Protein AF-A0A2Z2MGU0-F1 (afdb_monomer_lite)

Sequence (480 aa):
MKRRGFLLNSATLILIIPLLLLLATYEDISSQIMTAQSERSQLERTYDVVSFLNLEFQKALEISGKRAVVAAVDYVATTRNFITDDMANNTIADLILNGNSPSIRNYDLDRIMKGQTLRTWFSNLSPLLLEQGYILSGDISKADITVALLDAFTIVIKAKIPQVTVKDLSGKVVYNGQIPSNGGYIYSTVDLRGLEDPMFSAVTGGEYQRSLQACQYPYPEFGMRPVIWANGSGSSNVNYLVGRFGTDFWYSSTHIWDKNDPKNYITNLTMDGVPVKTDSLIFHNGDLGVLLFPEVSRGSNTGSTAPKASAYNIEPLMLCINEMERVGDIAGDIRYIAVPWGMSFFERLEGSDRNHDTYVQLAEKMQDEMGISYGDKHYPIGLVSFMVPTHSGQAFDEKLNKLFSVVLQRRPDENVNSVDYCFLAHYFPEKLTITQNLCNKEVYRVYGISDSPDRKNVYFFLDEQTAEYIMGTSDLLQIG

Secondary structure (DSSP, 8-state):
-HHHHHHHHHHHHHHHHHHHHHHHHHHHHHHHHHHHHHHHHHHHHHHHHHHHHHHHHHHHHHHHHHHHHHHHHHHHHHH-----SS-HHHHHHHHHHHS--TTSTT--THHHHTT-SHHHHHHHHHHHHHHTTEEEEE-GGG-EEEEEEEETTEEEEEEEEEEEEEEETT--EEEEEEESTTSS-EEEEEE-TTSB-HHHHHHHTTSS--B--B-SS--GGGT--S-EEEEEEEE-SSSEEEEEBTTTEEEETTEEEESS-TTSEEEEEEETTEE--GGGT--STT-EEEEE-TT--------S-PPEEEEEE-HHHHHHH-TT--BTTBPPPP-BEEEEEEEEHHHHHHTB-TTHHHHHHHHHHHHHHHT--BTTB----EEE-B---BSSSS-S-HHHHHIIIIII-SPPPTT---BHHHHHHHHSTTT-B--STTSSS-EEEETTTTT-TT-TTB--EEEHHHHHHHHS-STTEEP-

pLDDT: mean 87.96, std 12.01, range [37.78, 98.56]

Radius of gyration: 34.76 Å; chains: 1; bounding box: 128×42×89 Å

Structure (mmCIF, N/CA/C/O backbone):
data_AF-A0A2Z2MGU0-F1
#
_entry.id   AF-A0A2Z2MGU0-F1
#
loop_
_atom_site.group_PDB
_atom_site.id
_atom_site.type_symbol
_atom_site.label_atom_id
_atom_site.label_alt_id
_atom_site.label_comp_id
_atom_site.label_asym_id
_atom_site.label_entity_id
_atom_site.label_seq_id
_atom_site.pdbx_PDB_ins_code
_atom_site.Cartn_x
_atom_site.Cartn_y
_atom_site.Cartn_z
_atom_site.occupancy
_atom_site.B_iso_or_equiv
_atom_site.auth_seq_id
_atom_site.auth_comp_id
_atom_site.auth_asym_id
_atom_site.auth_atom_id
_atom_site.pdbx_PDB_model_num
ATOM 1 N N . MET A 1 1 ? -101.420 -8.702 42.271 1.00 48.78 1 MET A N 1
ATOM 2 C CA . MET A 1 1 ? -100.174 -7.957 41.953 1.00 48.78 1 MET A CA 1
ATOM 3 C C . MET A 1 1 ? -98.856 -8.717 42.220 1.00 48.78 1 MET A C 1
ATOM 5 O O . MET A 1 1 ? -97.836 -8.273 41.718 1.00 48.78 1 MET A O 1
ATOM 9 N N . LYS A 1 2 ? -98.832 -9.887 42.893 1.00 49.59 2 LYS A N 1
ATOM 10 C CA . LYS A 1 2 ? -97.585 -10.611 43.259 1.00 49.59 2 LYS A CA 1
ATOM 11 C C . LYS A 1 2 ? -96.862 -11.412 42.145 1.00 49.59 2 LYS A C 1
ATOM 13 O O . LYS A 1 2 ? -95.736 -11.830 42.365 1.00 49.59 2 LYS A O 1
ATOM 18 N N . ARG A 1 3 ? -97.447 -11.613 40.950 1.00 52.44 3 ARG A N 1
ATOM 19 C CA . ARG A 1 3 ? -96.806 -12.368 39.836 1.00 52.44 3 ARG A CA 1
ATOM 20 C C . ARG A 1 3 ? -95.939 -11.523 38.887 1.00 52.44 3 ARG A C 1
ATOM 22 O O . ARG A 1 3 ? -95.069 -12.076 38.227 1.00 52.44 3 ARG A O 1
ATOM 29 N N . ARG A 1 4 ? -96.140 -10.198 38.825 1.00 52.16 4 ARG A N 1
ATOM 30 C CA . ARG A 1 4 ? -95.367 -9.309 37.930 1.00 52.16 4 ARG A CA 1
ATOM 31 C C . ARG A 1 4 ? -93.955 -9.019 38.454 1.00 52.16 4 ARG A C 1
ATOM 33 O O . ARG A 1 4 ? -93.034 -8.941 37.656 1.00 52.16 4 ARG A O 1
ATOM 40 N N . GLY A 1 5 ? -93.777 -8.949 39.778 1.00 57.09 5 GLY A N 1
ATOM 41 C CA . GLY A 1 5 ? -92.460 -8.765 40.404 1.00 57.09 5 GLY A CA 1
ATOM 42 C C . GLY A 1 5 ? -91.523 -9.964 40.225 1.00 57.09 5 GLY A C 1
ATOM 43 O O . GLY A 1 5 ? -90.339 -9.764 40.007 1.00 57.09 5 GLY A O 1
ATOM 44 N N . PHE A 1 6 ? -92.048 -11.198 40.237 1.00 59.28 6 PHE A N 1
ATOM 45 C CA . PHE A 1 6 ? -91.240 -12.409 40.029 1.00 59.28 6 PHE A CA 1
ATOM 46 C C . PHE A 1 6 ? -90.744 -12.528 38.579 1.00 59.28 6 PHE A C 1
ATOM 48 O O . PHE A 1 6 ? -89.568 -12.781 38.355 1.00 59.28 6 PHE A O 1
ATOM 55 N N . LEU A 1 7 ? -91.612 -12.252 37.595 1.00 58.47 7 LEU A N 1
ATOM 56 C CA . LEU A 1 7 ? -91.232 -12.242 36.175 1.00 58.47 7 LEU A CA 1
ATOM 57 C C . LEU A 1 7 ? -90.236 -11.126 35.837 1.00 58.47 7 LEU A C 1
ATOM 59 O O . LEU A 1 7 ? -89.296 -11.374 35.090 1.00 58.47 7 LEU A O 1
ATOM 63 N N . LEU A 1 8 ? -90.406 -9.927 36.410 1.00 61.00 8 LEU A N 1
ATOM 64 C CA . LEU A 1 8 ? -89.445 -8.834 36.242 1.00 61.00 8 LEU A CA 1
ATOM 65 C C . LEU A 1 8 ? -88.084 -9.194 36.851 1.00 61.00 8 LEU A C 1
ATOM 67 O O . LEU A 1 8 ? -87.085 -9.037 36.169 1.00 61.00 8 LEU A O 1
ATOM 71 N N . ASN A 1 9 ? -88.027 -9.763 38.061 1.00 68.81 9 ASN A N 1
ATOM 72 C CA . ASN A 1 9 ? -86.754 -10.119 38.704 1.00 68.81 9 ASN A CA 1
ATOM 73 C C . ASN A 1 9 ? -86.001 -11.244 37.970 1.00 68.81 9 ASN A C 1
ATOM 75 O O . ASN A 1 9 ? -84.780 -11.189 37.830 1.00 68.81 9 ASN A O 1
ATOM 79 N N . SER A 1 10 ? -86.721 -12.253 37.464 1.00 71.94 10 SER A N 1
ATOM 80 C CA . SER A 1 10 ? -86.126 -13.325 36.658 1.00 71.94 10 SER A CA 1
ATOM 81 C C . SER A 1 10 ? -85.639 -12.826 35.296 1.00 71.94 10 SER A C 1
ATOM 83 O O . SER A 1 10 ? -84.565 -13.231 34.863 1.00 71.94 10 SER A O 1
ATOM 85 N N . ALA A 1 11 ? -86.373 -11.918 34.641 1.00 75.69 11 ALA A N 1
ATOM 86 C CA . ALA A 1 11 ? -85.932 -11.298 33.392 1.00 75.69 11 ALA A CA 1
ATOM 87 C C . ALA A 1 11 ? -84.665 -10.449 33.591 1.00 75.69 11 ALA A C 1
ATOM 89 O O . ALA A 1 11 ? -83.751 -10.530 32.774 1.00 75.69 11 ALA A O 1
ATOM 90 N N . THR A 1 12 ? -84.562 -9.705 34.700 1.00 79.12 12 THR A N 1
ATOM 91 C CA . THR A 1 12 ? -83.354 -8.938 35.037 1.00 79.12 12 THR A CA 1
ATOM 92 C C . THR A 1 12 ? -82.151 -9.850 35.285 1.00 79.12 12 THR A C 1
ATOM 94 O O . THR A 1 12 ? -81.070 -9.574 34.780 1.00 79.12 12 THR A O 1
ATOM 97 N N . LEU A 1 13 ? -82.327 -10.968 36.000 1.00 77.31 13 LEU A N 1
ATOM 98 C CA . LEU A 1 13 ? -81.263 -11.960 36.220 1.00 77.31 13 LEU A CA 1
ATOM 99 C C . LEU A 1 13 ? -80.795 -12.618 34.914 1.00 77.31 13 LEU A C 1
ATOM 101 O O . LEU A 1 13 ? -79.594 -12.762 34.700 1.00 77.31 13 LEU A O 1
ATOM 105 N N . ILE A 1 14 ? -81.730 -12.961 34.021 1.00 84.06 14 ILE A N 1
ATOM 106 C CA . ILE A 1 14 ? -81.426 -13.531 32.698 1.00 84.06 14 ILE A CA 1
ATOM 107 C C . ILE A 1 14 ? -80.678 -12.531 31.806 1.00 84.06 14 ILE A C 1
ATOM 109 O O . ILE A 1 14 ? -79.907 -12.956 30.957 1.00 84.06 14 ILE A O 1
ATOM 113 N N . LEU A 1 15 ? -80.867 -11.223 32.003 1.00 83.25 15 LEU A N 1
ATOM 114 C CA . LEU A 1 15 ? -80.147 -10.170 31.277 1.00 83.25 15 LEU A CA 1
ATOM 115 C C . LEU A 1 15 ? -78.779 -9.844 31.896 1.00 83.25 15 LEU A C 1
ATOM 117 O O . LEU A 1 15 ? -77.823 -9.598 31.166 1.00 83.25 15 LEU A O 1
ATOM 121 N N . ILE A 1 16 ? -78.666 -9.876 33.227 1.00 88.75 16 ILE A N 1
ATOM 122 C CA . ILE A 1 16 ? -77.425 -9.562 33.951 1.00 88.75 16 ILE A CA 1
ATOM 123 C C . ILE A 1 16 ? -76.349 -10.621 33.717 1.00 88.75 16 ILE A C 1
ATOM 125 O O . ILE A 1 16 ? -75.188 -10.262 33.552 1.00 88.75 16 ILE A O 1
ATOM 129 N N . ILE A 1 17 ? -76.705 -11.908 33.677 1.00 87.12 17 ILE A N 1
ATOM 130 C CA . ILE A 1 17 ? -75.728 -12.990 33.471 1.00 87.12 17 ILE A CA 1
ATOM 131 C C . ILE A 1 17 ? -74.955 -12.825 32.143 1.00 87.12 17 ILE A C 1
ATOM 133 O O . ILE A 1 17 ? -73.726 -12.779 32.195 1.00 87.12 17 ILE A O 1
ATOM 137 N N . PRO A 1 18 ? -75.607 -12.678 30.969 1.00 90.00 18 PRO A N 1
ATOM 138 C CA . PRO A 1 18 ? -74.909 -12.420 29.714 1.00 90.00 18 PRO A CA 1
ATOM 139 C C . PRO A 1 18 ? -74.171 -11.082 29.706 1.00 90.00 18 PRO A C 1
ATOM 141 O O . PRO A 1 18 ? -73.112 -10.997 29.098 1.00 90.00 18 PRO A O 1
ATOM 144 N N . LEU A 1 19 ? -74.686 -10.052 30.389 1.00 89.50 19 LEU A N 1
ATOM 145 C CA . LEU A 1 19 ? -74.010 -8.756 30.477 1.00 89.50 19 LEU A CA 1
ATOM 146 C C . LEU A 1 19 ? -72.696 -8.852 31.268 1.00 89.50 19 LEU A C 1
ATOM 148 O O . LEU A 1 19 ? -71.689 -8.309 30.833 1.00 89.50 19 LEU A O 1
ATOM 152 N N . LEU A 1 20 ? -72.689 -9.578 32.391 1.00 89.75 20 LEU A N 1
ATOM 153 C CA . LEU A 1 20 ? -71.487 -9.845 33.187 1.00 89.75 20 LEU A CA 1
ATOM 154 C C . LEU A 1 20 ? -70.489 -10.722 32.428 1.00 89.75 20 LEU A C 1
ATOM 156 O O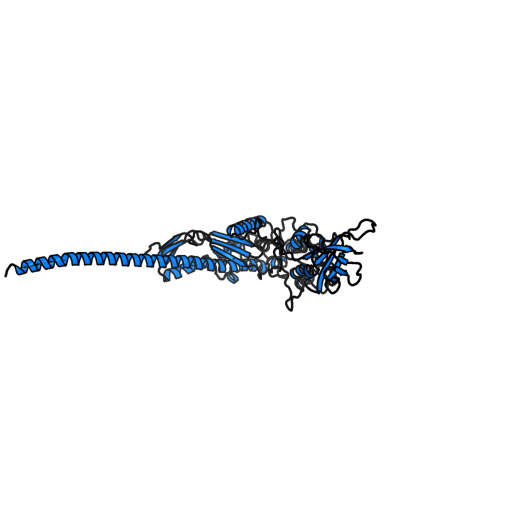 . LEU A 1 20 ? -69.295 -10.452 32.473 1.00 89.75 20 LEU A O 1
ATOM 160 N N . LEU A 1 21 ? -70.975 -11.734 31.701 1.00 89.69 21 LEU A N 1
ATOM 161 C CA . LEU A 1 21 ? -70.144 -12.560 30.821 1.00 89.69 21 LEU A CA 1
ATOM 162 C C . LEU A 1 21 ? -69.493 -11.720 29.720 1.00 89.69 21 LEU A C 1
ATOM 164 O O . LEU A 1 21 ? -68.293 -11.838 29.503 1.00 89.69 21 LEU A O 1
ATOM 168 N N . LEU A 1 22 ? -70.260 -10.836 29.079 1.00 91.69 22 LEU A N 1
ATOM 169 C CA . LEU A 1 22 ? -69.759 -9.930 28.050 1.00 91.69 22 LEU A CA 1
ATOM 170 C C . LEU A 1 22 ? -68.697 -8.976 28.614 1.00 91.69 22 LEU A C 1
ATOM 172 O O . LEU A 1 22 ? -67.658 -8.778 27.989 1.00 91.69 22 LEU A O 1
ATOM 176 N N . LEU A 1 23 ? -68.931 -8.432 29.810 1.00 90.56 23 LEU A N 1
ATOM 177 C CA . LEU A 1 23 ? -68.003 -7.528 30.489 1.00 90.56 23 LEU A CA 1
ATOM 178 C C . LEU A 1 23 ? -66.699 -8.246 30.864 1.00 90.56 23 LEU A C 1
ATOM 180 O O . LEU A 1 23 ? -65.627 -7.734 30.561 1.00 90.56 23 LEU A O 1
ATOM 184 N N . ALA A 1 24 ? -66.793 -9.469 31.397 1.00 89.06 24 ALA A N 1
ATOM 185 C CA . ALA A 1 24 ? -65.635 -10.310 31.691 1.00 89.06 24 ALA A CA 1
ATOM 186 C C . ALA A 1 24 ? -64.844 -10.670 30.421 1.00 89.06 24 ALA A C 1
ATOM 188 O O . ALA A 1 24 ? -63.621 -10.569 30.409 1.00 89.06 24 ALA A O 1
ATOM 189 N N . THR A 1 25 ? -65.522 -11.031 29.323 1.00 89.62 25 THR A N 1
ATOM 190 C CA . THR A 1 25 ? -64.841 -11.306 28.045 1.00 89.62 25 THR A CA 1
ATOM 191 C C . THR A 1 25 ? -64.207 -10.059 27.436 1.00 89.62 25 THR A C 1
ATOM 193 O O . THR A 1 25 ? -63.137 -10.150 26.843 1.00 89.62 25 THR A O 1
ATOM 196 N N . TYR A 1 26 ? -64.836 -8.890 27.581 1.00 90.44 26 TYR A N 1
ATOM 197 C CA . TYR A 1 26 ? -64.279 -7.632 27.093 1.00 90.44 26 TYR A CA 1
ATOM 198 C C . TYR A 1 26 ? -63.033 -7.234 27.886 1.00 90.44 26 TYR A C 1
ATOM 200 O O . TYR A 1 26 ? -62.045 -6.811 27.292 1.00 90.44 26 TYR A O 1
ATOM 208 N N . GLU A 1 27 ? -63.059 -7.397 29.209 1.00 88.88 27 GLU A N 1
ATOM 209 C CA . GLU A 1 27 ? -61.915 -7.125 30.078 1.00 88.88 27 GLU A CA 1
ATOM 210 C C . GLU A 1 27 ? -60.729 -8.044 29.755 1.00 88.88 27 GLU A C 1
ATOM 212 O O . GLU A 1 27 ? -59.610 -7.557 29.595 1.00 88.88 27 GLU A O 1
ATOM 217 N N . ASP A 1 28 ? -60.979 -9.342 29.555 1.00 89.19 28 ASP A N 1
ATOM 218 C CA . ASP A 1 28 ? -59.944 -10.313 29.184 1.00 89.19 28 ASP A CA 1
ATOM 219 C C . ASP A 1 28 ? -59.346 -10.011 27.798 1.00 89.19 28 ASP A C 1
ATOM 221 O O . ASP A 1 28 ? -58.132 -9.870 27.653 1.00 89.19 28 ASP A O 1
ATOM 225 N N . ILE A 1 29 ? -60.187 -9.787 26.780 1.00 87.00 29 ILE A N 1
ATOM 226 C CA . ILE A 1 29 ? -59.721 -9.432 25.428 1.00 87.00 29 ILE A CA 1
ATOM 227 C C . ILE A 1 29 ? -58.962 -8.099 25.441 1.00 87.00 29 ILE A C 1
ATOM 229 O O . ILE A 1 29 ? -57.908 -7.980 24.816 1.00 87.00 29 ILE A O 1
ATOM 233 N N . SER A 1 30 ? -59.457 -7.090 26.162 1.00 83.00 30 SER A N 1
ATOM 234 C CA . SER A 1 30 ? -58.783 -5.794 26.277 1.00 83.00 30 SER A CA 1
ATOM 235 C C . SER A 1 30 ? -57.425 -5.930 26.969 1.00 83.00 30 SER A C 1
ATOM 237 O O . SER A 1 30 ? -56.448 -5.339 26.509 1.00 83.00 30 SER A O 1
ATOM 239 N N . SER A 1 31 ? -57.339 -6.720 28.043 1.00 85.19 31 SER A N 1
ATOM 240 C CA . SER A 1 31 ? -56.087 -7.002 28.753 1.00 85.19 31 SER A CA 1
ATOM 241 C C . SER A 1 31 ? -55.077 -7.709 27.850 1.00 85.19 31 SER A C 1
ATOM 243 O O . SER A 1 31 ? -53.917 -7.294 27.776 1.00 85.19 31 SER A O 1
ATOM 245 N N . GLN A 1 32 ? -55.522 -8.711 27.088 1.00 83.12 32 GLN A N 1
ATOM 246 C CA . GLN A 1 32 ? -54.679 -9.420 26.127 1.00 83.12 32 GLN A CA 1
ATOM 247 C C . GLN A 1 32 ? -54.172 -8.488 25.021 1.00 83.12 32 GLN A C 1
ATOM 249 O O . GLN A 1 32 ? -52.980 -8.498 24.718 1.00 83.12 32 GLN A O 1
ATOM 254 N N . ILE A 1 33 ? -55.032 -7.631 24.456 1.00 82.12 33 ILE A N 1
ATOM 255 C CA . ILE A 1 33 ? -54.634 -6.662 23.421 1.00 82.12 33 ILE A CA 1
ATOM 256 C C . ILE A 1 33 ? -53.619 -5.658 23.973 1.00 82.12 33 ILE A C 1
ATOM 258 O O . ILE A 1 33 ? -52.596 -5.413 23.334 1.00 82.12 33 ILE A O 1
ATOM 262 N N . MET A 1 34 ? -53.872 -5.087 25.155 1.00 76.50 34 MET A N 1
ATOM 263 C CA . MET A 1 34 ? -52.945 -4.144 25.785 1.00 76.50 34 MET A CA 1
ATOM 264 C C . MET A 1 34 ? -51.596 -4.797 26.095 1.00 76.50 34 MET A C 1
ATOM 266 O O . MET A 1 34 ? -50.555 -4.190 25.848 1.00 76.50 34 MET A O 1
ATOM 270 N N . THR A 1 35 ? -51.603 -6.040 26.581 1.00 79.50 35 THR A N 1
ATOM 271 C CA . THR A 1 35 ? -50.380 -6.804 26.859 1.00 79.50 35 THR A CA 1
ATOM 272 C C . THR A 1 35 ? -49.606 -7.078 25.572 1.00 79.50 35 THR A C 1
ATOM 274 O O . THR A 1 35 ? -48.433 -6.728 25.490 1.00 79.50 35 THR A O 1
ATOM 277 N N . ALA A 1 36 ? -50.267 -7.576 24.524 1.00 74.94 36 ALA A N 1
ATOM 278 C CA . ALA A 1 36 ? -49.633 -7.848 23.234 1.00 74.94 36 ALA A CA 1
ATOM 279 C C . ALA A 1 36 ? -49.069 -6.579 22.566 1.00 74.94 36 ALA A C 1
ATOM 281 O O . ALA A 1 36 ? -47.981 -6.604 21.990 1.00 74.94 36 ALA A O 1
ATOM 282 N N . GLN A 1 37 ? -49.775 -5.445 22.655 1.00 77.69 37 GLN A N 1
ATOM 283 C CA . GLN A 1 37 ? -49.267 -4.162 22.157 1.00 77.69 37 GLN A CA 1
ATOM 284 C C . GLN A 1 37 ? -48.076 -3.654 22.976 1.00 77.69 37 GLN A C 1
ATOM 286 O O . GLN A 1 37 ? -47.114 -3.142 22.401 1.00 77.69 37 GLN A O 1
ATOM 291 N N . SER A 1 38 ? -48.114 -3.814 24.301 1.00 74.00 38 SER A N 1
ATOM 292 C CA . SER A 1 38 ? -47.002 -3.449 25.180 1.00 74.00 38 SER A CA 1
ATOM 293 C C . SER A 1 38 ? -45.759 -4.294 24.892 1.00 74.00 38 SER A C 1
ATOM 295 O O . SER A 1 38 ? -44.675 -3.740 24.714 1.00 74.00 38 SER A O 1
ATOM 297 N N . GLU A 1 39 ? -45.916 -5.613 24.762 1.00 75.69 39 GLU A N 1
ATOM 298 C CA . GLU A 1 39 ? -44.835 -6.538 24.408 1.00 75.69 39 GLU A CA 1
ATOM 299 C C . GLU A 1 39 ? -44.234 -6.205 23.044 1.00 75.69 39 GLU A C 1
ATOM 301 O O . GLU A 1 39 ? -43.014 -6.101 22.916 1.00 75.69 39 GLU A O 1
ATOM 306 N N . ARG A 1 40 ? -45.074 -5.951 22.035 1.00 74.56 40 ARG A N 1
ATOM 307 C CA . ARG A 1 40 ? -44.607 -5.541 20.708 1.00 74.56 40 ARG A CA 1
ATOM 308 C C . ARG A 1 40 ? -43.830 -4.227 20.751 1.00 74.56 40 ARG A C 1
ATOM 310 O O . ARG A 1 40 ? -42.754 -4.148 20.169 1.00 74.56 40 ARG A O 1
ATOM 317 N N . SER A 1 41 ? -44.335 -3.219 21.462 1.00 77.56 41 SER A N 1
ATOM 318 C CA . SER A 1 41 ? -43.636 -1.938 21.605 1.00 77.56 41 SER A CA 1
ATOM 319 C C . SER A 1 41 ? -42.293 -2.096 22.330 1.00 77.56 41 SER A C 1
ATOM 321 O O . SER A 1 41 ? -41.312 -1.452 21.961 1.00 77.56 41 SER A O 1
ATOM 323 N N . GLN A 1 42 ? -42.212 -2.985 23.327 1.00 72.69 42 GLN A N 1
ATOM 324 C CA . GLN A 1 42 ? -40.947 -3.312 23.991 1.00 72.69 42 GLN A CA 1
ATOM 325 C C . GLN A 1 42 ? -39.963 -4.014 23.046 1.00 72.69 42 GLN A C 1
ATOM 327 O O . GLN A 1 42 ? -38.778 -3.679 23.055 1.00 72.69 42 GLN A O 1
ATOM 332 N N . LEU A 1 43 ? -40.434 -4.954 22.223 1.00 71.81 43 LEU A N 1
ATOM 333 C CA . LEU A 1 43 ? -39.604 -5.649 21.235 1.00 71.81 43 LEU A CA 1
ATOM 334 C C . LEU A 1 43 ? -39.069 -4.692 20.164 1.00 71.81 43 LEU A C 1
ATOM 336 O O . LEU A 1 43 ? -37.879 -4.741 19.866 1.00 71.81 43 LEU A O 1
ATOM 340 N N . GLU A 1 44 ? -39.909 -3.795 19.642 1.00 80.75 44 GLU A N 1
ATOM 341 C CA . GLU A 1 44 ? -39.501 -2.773 18.667 1.00 80.75 44 GLU A CA 1
ATOM 342 C C . GLU A 1 44 ? -38.414 -1.860 19.255 1.00 80.75 44 GLU A C 1
ATOM 344 O O . GLU A 1 44 ? -37.334 -1.744 18.684 1.00 80.75 44 GLU A O 1
ATOM 349 N N . ARG A 1 45 ? -38.613 -1.330 20.470 1.00 77.44 45 ARG A N 1
ATOM 350 C CA . ARG A 1 45 ? -37.587 -0.508 21.141 1.00 77.44 45 ARG A CA 1
ATOM 351 C C . ARG A 1 45 ? -36.281 -1.261 21.398 1.00 77.44 45 ARG A C 1
ATOM 353 O O . ARG A 1 45 ? -35.203 -0.689 21.285 1.00 77.44 45 ARG A O 1
ATOM 360 N N . THR A 1 46 ? -36.369 -2.539 21.760 1.00 75.69 46 THR A N 1
ATOM 361 C CA . THR A 1 46 ? -35.190 -3.392 21.978 1.00 75.69 46 THR A CA 1
ATOM 362 C C . THR A 1 46 ? -34.399 -3.562 20.688 1.00 75.69 46 THR A C 1
ATOM 364 O O . THR A 1 46 ? -33.177 -3.414 20.680 1.00 75.69 46 THR A O 1
ATOM 367 N N . TYR A 1 47 ? -35.104 -3.857 19.596 1.00 82.88 47 TYR A N 1
ATOM 368 C CA . TYR A 1 47 ? -34.511 -3.995 18.276 1.00 82.88 47 TYR A CA 1
ATOM 369 C C . TYR A 1 47 ? -33.827 -2.696 17.835 1.00 82.88 47 TYR A C 1
ATOM 371 O O . TYR A 1 47 ? -32.680 -2.739 17.391 1.00 82.88 47 TYR A O 1
ATOM 379 N N . ASP A 1 48 ? -34.475 -1.548 18.045 1.00 86.00 48 ASP A N 1
ATOM 380 C CA . ASP A 1 48 ? -33.922 -0.236 17.704 1.00 86.00 48 ASP A CA 1
ATOM 381 C C . ASP A 1 48 ? -32.626 0.059 18.471 1.00 86.00 48 ASP A C 1
ATOM 383 O O . ASP A 1 48 ? -31.642 0.484 17.867 1.00 86.00 48 ASP A O 1
ATOM 387 N N . VAL A 1 49 ? -32.576 -0.235 19.777 1.00 87.50 49 VAL A N 1
ATOM 388 C CA . VAL A 1 49 ? -31.363 -0.052 20.598 1.00 87.50 49 VAL A CA 1
ATOM 389 C C . VAL A 1 49 ? -30.224 -0.955 20.123 1.00 87.50 49 VAL A C 1
ATOM 391 O O . VAL A 1 49 ? -29.086 -0.507 19.998 1.00 87.50 49 VAL A O 1
ATOM 394 N N . VAL A 1 50 ? -30.505 -2.226 19.830 1.00 88.12 50 VAL A N 1
ATOM 395 C CA . VAL A 1 50 ? -29.483 -3.170 19.352 1.00 88.12 50 VAL A CA 1
ATOM 396 C C . VAL A 1 50 ? -28.979 -2.778 17.961 1.00 88.12 50 VAL A C 1
ATOM 398 O O . VAL A 1 50 ? -27.775 -2.807 17.706 1.00 88.12 50 VAL A O 1
ATOM 401 N N . SER A 1 51 ? -29.879 -2.366 17.067 1.00 89.81 51 SER A N 1
ATOM 402 C CA . SER A 1 51 ? -29.518 -1.870 15.739 1.00 89.81 51 SER A CA 1
ATOM 403 C C . SER A 1 51 ? -28.678 -0.595 15.829 1.00 89.81 51 SER A C 1
ATOM 405 O O . SER A 1 51 ? -27.671 -0.472 15.132 1.00 89.81 51 SER A O 1
ATOM 407 N N . PHE A 1 52 ? -29.049 0.330 16.717 1.00 91.62 52 PHE A N 1
ATOM 408 C CA . PHE A 1 52 ? -28.278 1.536 17.010 1.00 91.62 52 PHE A CA 1
ATOM 409 C C . PHE A 1 52 ? -26.863 1.192 17.488 1.00 91.62 52 PHE A C 1
ATOM 411 O O . PHE A 1 52 ? -25.894 1.703 16.932 1.00 91.62 52 PHE A O 1
ATOM 418 N N . LEU A 1 53 ? -26.725 0.272 18.448 1.00 92.50 53 LEU A N 1
ATOM 419 C CA . LEU A 1 53 ? -25.423 -0.167 18.952 1.00 92.50 53 LEU A CA 1
ATOM 420 C C . LEU A 1 53 ? -24.540 -0.781 17.858 1.00 92.50 53 LEU A C 1
ATOM 422 O O . LEU A 1 53 ? -23.352 -0.473 17.803 1.00 92.50 53 LEU A O 1
ATOM 426 N N . ASN A 1 54 ? -25.104 -1.610 16.975 1.00 93.00 54 ASN A N 1
ATOM 427 C CA . ASN A 1 54 ? -24.363 -2.192 15.853 1.00 93.00 54 ASN A CA 1
ATOM 428 C C . ASN A 1 54 ? -23.853 -1.104 14.887 1.00 93.00 54 ASN A C 1
ATOM 430 O O . ASN A 1 54 ? -22.677 -1.108 14.522 1.00 93.00 54 ASN A O 1
ATOM 434 N N . LEU A 1 55 ? -24.721 -0.164 14.493 1.00 93.38 55 LEU A N 1
ATOM 435 C CA . LEU A 1 55 ? -24.374 0.918 13.565 1.00 93.38 55 LEU A CA 1
ATOM 436 C C . LEU A 1 55 ? -23.340 1.879 14.160 1.00 93.38 55 LEU A C 1
ATOM 438 O O . LEU A 1 55 ? -22.384 2.261 13.485 1.00 93.38 55 LEU A O 1
ATOM 442 N N . GLU A 1 56 ? -23.507 2.262 15.424 1.00 94.19 56 GLU A N 1
ATOM 443 C CA . GLU A 1 56 ? -22.563 3.151 16.098 1.00 94.19 56 GLU A CA 1
ATOM 444 C C . GLU A 1 56 ? -21.228 2.460 16.372 1.00 94.19 56 GLU A C 1
ATOM 446 O O . GLU A 1 56 ? -20.190 3.108 16.261 1.00 94.19 56 GLU A O 1
ATOM 451 N N . PHE A 1 57 ? -21.220 1.150 16.646 1.00 95.38 57 PHE A N 1
ATOM 452 C CA . PHE A 1 57 ? -19.974 0.394 16.768 1.00 95.38 57 PHE A CA 1
ATOM 453 C C . PHE A 1 57 ? -19.200 0.381 15.448 1.00 95.38 57 PHE A C 1
ATOM 455 O O . PHE A 1 57 ? -17.995 0.623 15.448 1.00 95.38 57 PHE A O 1
ATOM 462 N N . GLN A 1 58 ? -19.884 0.187 14.316 1.00 95.56 58 GLN A N 1
ATOM 463 C CA . GLN A 1 58 ? -19.254 0.245 12.996 1.00 95.56 58 GLN A CA 1
ATOM 464 C C . GLN A 1 58 ? -18.630 1.611 12.704 1.00 95.56 58 GLN A C 1
ATOM 466 O O . GLN A 1 58 ? -17.473 1.680 12.296 1.00 95.56 58 GLN A O 1
ATOM 471 N N . LYS A 1 59 ? -19.356 2.704 12.962 1.00 96.00 59 LYS A N 1
ATOM 472 C CA . LYS A 1 59 ? -18.819 4.061 12.769 1.00 96.00 59 LYS A CA 1
ATOM 473 C C . LYS A 1 59 ? -17.660 4.362 13.715 1.00 96.00 59 LYS A C 1
ATOM 475 O O . LYS A 1 59 ? -16.672 4.964 13.302 1.00 96.00 59 LYS A O 1
ATOM 480 N N . ALA A 1 60 ? -17.768 3.951 14.978 1.00 96.75 60 ALA A N 1
ATOM 481 C CA . ALA A 1 60 ? -16.701 4.129 15.954 1.00 96.75 60 ALA A CA 1
ATOM 482 C C . ALA A 1 60 ? -15.439 3.373 15.529 1.00 96.75 60 ALA A C 1
ATOM 484 O O . ALA A 1 60 ? -14.344 3.931 15.607 1.00 96.75 60 ALA A O 1
ATOM 485 N N . LEU A 1 61 ? -15.590 2.146 15.023 1.00 97.56 61 LEU A N 1
ATOM 486 C CA . LEU A 1 61 ? -14.499 1.345 14.476 1.00 97.56 61 LEU A CA 1
ATOM 487 C C . LEU A 1 61 ? -13.857 2.013 13.256 1.00 97.56 61 LEU A C 1
ATOM 489 O O . LEU A 1 61 ? -12.636 2.077 13.172 1.00 97.56 61 LEU A O 1
ATOM 493 N N . GLU A 1 62 ? -14.657 2.568 12.346 1.00 97.25 62 GLU A N 1
ATOM 494 C CA . GLU A 1 62 ? -14.153 3.273 11.165 1.00 97.25 62 GLU A CA 1
ATOM 495 C C . GLU A 1 62 ? -13.346 4.523 11.533 1.00 97.25 62 GLU A C 1
ATOM 497 O O . GLU A 1 62 ? -12.236 4.728 11.035 1.00 97.25 62 GLU A O 1
ATOM 502 N N . ILE A 1 63 ? -13.876 5.357 12.430 1.00 97.12 63 ILE A N 1
ATOM 503 C CA . ILE A 1 63 ? -13.221 6.603 12.845 1.00 97.12 63 ILE A CA 1
ATOM 504 C C . ILE A 1 63 ? -11.939 6.307 13.627 1.00 97.12 63 ILE A C 1
ATOM 506 O O . ILE A 1 63 ? -10.893 6.893 13.334 1.00 97.12 63 ILE A O 1
ATOM 510 N N . SER A 1 64 ? -12.014 5.412 14.616 1.00 97.81 64 SER A N 1
ATOM 511 C CA . SER A 1 64 ? -10.852 5.027 15.425 1.00 97.81 64 SER A CA 1
ATOM 512 C C . SER A 1 64 ? -9.800 4.308 14.583 1.00 97.81 64 SER A C 1
ATOM 514 O O . SER A 1 64 ? -8.621 4.620 14.707 1.00 97.81 64 SER A O 1
ATOM 516 N N . GLY A 1 65 ? -10.218 3.447 13.653 1.00 97.88 65 GLY A N 1
ATOM 517 C CA . GLY A 1 65 ? -9.361 2.762 12.690 1.00 97.88 65 GLY A CA 1
ATOM 518 C C . GLY A 1 65 ? -8.561 3.710 11.807 1.00 97.88 65 GLY A C 1
ATOM 519 O O . GLY A 1 65 ? -7.333 3.647 11.784 1.00 97.88 65 GLY A O 1
ATOM 520 N N . LYS A 1 66 ? -9.238 4.645 11.129 1.00 97.75 66 LYS A N 1
ATOM 521 C CA . LYS A 1 66 ? -8.571 5.651 10.284 1.00 97.75 66 LYS A CA 1
ATOM 522 C C . LYS A 1 66 ? -7.576 6.487 11.087 1.00 97.75 66 LYS A C 1
ATOM 524 O O . LYS A 1 66 ? -6.460 6.719 10.632 1.00 97.75 66 LYS A O 1
ATOM 529 N N . ARG A 1 67 ? -7.954 6.922 12.294 1.00 97.62 67 ARG A N 1
ATOM 530 C CA . ARG A 1 67 ? -7.065 7.711 13.161 1.00 97.62 67 ARG A CA 1
ATOM 531 C C . ARG A 1 67 ? -5.878 6.906 13.670 1.00 97.62 67 ARG A C 1
ATOM 533 O O . ARG A 1 67 ? -4.785 7.453 13.697 1.00 97.62 67 ARG A O 1
ATOM 540 N N . ALA A 1 68 ? -6.072 5.640 14.027 1.00 98.12 68 ALA A N 1
ATOM 541 C CA . ALA A 1 68 ? -5.006 4.768 14.504 1.00 98.12 68 ALA A CA 1
ATOM 542 C C . ALA A 1 68 ? -3.941 4.530 13.427 1.00 98.12 68 ALA A C 1
ATOM 544 O O . ALA A 1 68 ? -2.753 4.659 13.711 1.00 98.12 68 ALA A O 1
ATOM 545 N N . VAL A 1 69 ? -4.358 4.270 12.183 1.00 98.19 69 VAL A N 1
ATOM 546 C CA . VAL A 1 69 ? -3.435 4.124 11.044 1.00 98.19 69 VAL A CA 1
ATOM 547 C C . VAL A 1 69 ? -2.651 5.416 10.812 1.00 98.19 69 VAL A C 1
ATOM 549 O O . VAL 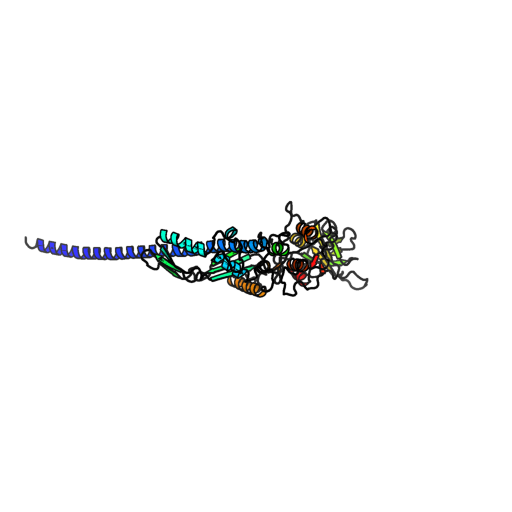A 1 69 ? -1.425 5.385 10.745 1.00 98.19 69 VAL A O 1
ATOM 552 N N . VAL A 1 70 ? -3.333 6.567 10.765 1.00 97.50 70 VAL A N 1
ATOM 553 C CA . VAL A 1 70 ? -2.664 7.870 10.606 1.00 97.50 70 VAL A CA 1
ATOM 554 C C . VAL A 1 70 ? -1.723 8.156 11.777 1.00 97.50 70 VAL A C 1
ATOM 556 O O . VAL A 1 70 ? -0.628 8.650 11.553 1.00 97.50 70 VAL A O 1
ATOM 559 N N . ALA A 1 71 ? -2.101 7.820 13.012 1.00 97.38 71 ALA A N 1
ATOM 560 C CA . ALA A 1 71 ? -1.263 8.023 14.192 1.00 97.38 71 ALA A CA 1
ATOM 561 C C . ALA A 1 71 ? 0.009 7.164 14.155 1.00 97.38 71 ALA A C 1
ATOM 563 O O . ALA A 1 71 ? 1.068 7.643 14.555 1.00 97.38 71 ALA A O 1
ATOM 564 N N . ALA A 1 72 ? -0.077 5.929 13.650 1.00 97.62 72 ALA A N 1
ATOM 565 C CA . ALA A 1 72 ? 1.085 5.066 13.455 1.00 97.62 72 ALA A CA 1
ATOM 566 C C . ALA A 1 72 ? 2.046 5.639 12.399 1.00 97.62 72 ALA A C 1
ATOM 568 O O . ALA A 1 72 ? 3.245 5.733 12.655 1.00 97.62 72 ALA A O 1
ATOM 569 N N . VAL A 1 73 ? 1.526 6.096 11.252 1.00 97.12 73 VAL A N 1
ATOM 570 C CA . VAL A 1 73 ? 2.332 6.766 10.210 1.00 97.12 73 VAL A CA 1
ATOM 571 C C . VAL A 1 73 ? 2.992 8.027 10.760 1.00 97.12 73 VAL A C 1
ATOM 573 O O . VAL A 1 73 ? 4.198 8.213 10.630 1.00 97.12 73 VAL A O 1
ATOM 576 N N . ASP A 1 74 ? 2.204 8.871 11.421 1.00 96.00 74 ASP A N 1
ATOM 577 C CA . ASP A 1 74 ? 2.628 10.153 11.975 1.00 96.00 74 ASP A CA 1
ATOM 578 C C . ASP A 1 74 ? 3.708 9.985 13.057 1.00 96.00 74 ASP A C 1
ATOM 580 O O . ASP A 1 74 ? 4.671 10.755 13.100 1.00 96.00 74 ASP A O 1
ATOM 584 N N . TYR A 1 75 ? 3.600 8.939 13.885 1.00 96.31 75 TYR A N 1
ATOM 585 C CA . TYR A 1 75 ? 4.639 8.555 14.837 1.00 96.31 75 TYR A CA 1
ATOM 586 C C . TYR A 1 75 ? 5.960 8.232 14.136 1.00 96.31 75 TYR A C 1
ATOM 588 O O . TYR A 1 75 ? 6.987 8.821 14.484 1.00 96.31 75 TYR A O 1
ATOM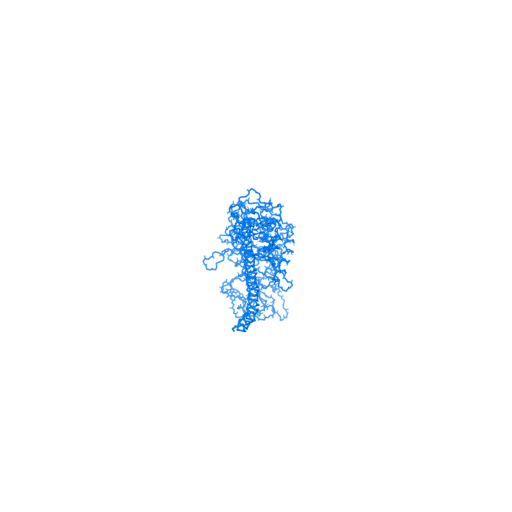 596 N N . VAL A 1 76 ? 5.945 7.329 13.150 1.00 96.44 76 VAL A N 1
ATOM 597 C CA . VAL A 1 76 ? 7.169 6.888 12.466 1.00 96.44 76 VAL A CA 1
ATOM 598 C C . VAL A 1 76 ? 7.793 8.044 11.680 1.00 96.44 76 VAL A C 1
ATOM 600 O O . VAL A 1 76 ? 8.992 8.302 11.807 1.00 96.44 76 VAL A O 1
ATOM 603 N N . ALA A 1 77 ? 6.980 8.819 10.959 1.00 93.88 77 ALA A N 1
ATOM 604 C CA . ALA A 1 77 ? 7.434 9.971 10.184 1.00 93.88 77 ALA A CA 1
ATOM 605 C C . ALA A 1 77 ? 8.006 11.098 11.067 1.00 93.88 77 ALA A C 1
ATOM 607 O O . ALA A 1 77 ? 9.058 11.659 10.755 1.00 93.88 77 ALA A O 1
ATOM 608 N N . THR A 1 78 ? 7.358 11.417 12.196 1.00 93.31 78 THR A N 1
ATOM 609 C CA . THR A 1 78 ? 7.781 12.523 13.075 1.00 93.31 78 THR A CA 1
ATOM 610 C C . THR A 1 78 ? 8.963 12.135 13.963 1.00 93.31 78 THR A C 1
ATOM 612 O O . THR A 1 78 ? 9.897 12.921 14.139 1.00 93.31 78 THR A O 1
ATOM 615 N N . THR A 1 79 ? 8.927 10.946 14.569 1.00 94.00 79 THR A N 1
ATOM 616 C CA . THR A 1 79 ? 9.951 10.525 15.542 1.00 94.00 79 THR A CA 1
ATOM 617 C C . THR A 1 79 ? 11.166 9.885 14.889 1.00 94.00 79 THR A C 1
ATOM 619 O O . THR A 1 79 ? 12.225 9.835 15.517 1.00 94.00 79 THR A O 1
ATOM 622 N N . ARG A 1 80 ? 11.028 9.438 13.631 1.00 92.75 80 ARG A N 1
ATOM 623 C CA . ARG A 1 80 ? 12.041 8.691 12.871 1.00 92.75 80 ARG A CA 1
ATOM 624 C C . ARG A 1 80 ? 12.398 7.343 13.505 1.00 92.75 80 ARG A C 1
ATOM 626 O O . ARG A 1 80 ? 13.466 6.799 13.230 1.00 92.75 80 ARG A O 1
ATOM 633 N N . ASN A 1 81 ? 11.520 6.831 14.365 1.00 93.56 81 ASN A N 1
ATOM 634 C CA . ASN A 1 81 ? 11.643 5.524 14.990 1.00 93.56 81 ASN A CA 1
ATOM 635 C C . ASN A 1 81 ? 10.579 4.599 14.415 1.00 93.56 81 ASN A C 1
ATOM 637 O O . ASN A 1 81 ? 9.418 4.986 14.287 1.00 93.56 81 ASN A O 1
ATOM 641 N N . PHE A 1 82 ? 10.985 3.379 14.096 1.00 96.31 82 PHE A N 1
ATOM 642 C CA . PHE A 1 82 ? 10.067 2.330 13.688 1.00 96.31 82 PHE A CA 1
ATOM 643 C C . PHE A 1 82 ? 9.374 1.687 14.891 1.00 96.31 82 PHE A C 1
ATOM 645 O O . PHE A 1 82 ? 9.834 1.797 16.029 1.00 96.31 82 PHE A O 1
ATOM 652 N N . ILE A 1 83 ? 8.272 0.991 14.629 1.00 96.38 83 ILE A N 1
ATOM 653 C CA . ILE A 1 83 ? 7.585 0.157 15.615 1.00 96.38 83 ILE A CA 1
ATOM 654 C C . ILE A 1 83 ? 8.400 -1.132 15.798 1.00 96.38 83 ILE A C 1
ATOM 656 O O . ILE A 1 83 ? 8.507 -1.926 14.870 1.00 96.38 83 ILE A O 1
ATOM 660 N N . THR A 1 84 ? 9.000 -1.334 16.975 1.00 89.88 84 THR A N 1
ATOM 661 C CA . THR A 1 84 ? 9.914 -2.473 17.219 1.00 89.88 84 THR A CA 1
ATOM 662 C C . THR A 1 84 ? 9.503 -3.405 18.356 1.00 89.88 84 THR A C 1
ATOM 664 O O . THR A 1 84 ? 9.968 -4.543 18.394 1.00 89.88 84 THR A O 1
ATOM 667 N N . ASP A 1 85 ? 8.685 -2.934 19.301 1.00 89.12 85 ASP A N 1
ATOM 668 C CA . ASP A 1 85 ? 8.344 -3.686 20.521 1.00 89.12 85 ASP A CA 1
ATOM 669 C C . ASP A 1 85 ? 7.204 -4.699 20.306 1.00 89.12 85 ASP A C 1
ATOM 671 O O . ASP A 1 85 ? 7.060 -5.641 21.085 1.00 89.12 85 ASP A O 1
ATOM 675 N N . ASP A 1 86 ? 6.409 -4.513 19.253 1.00 93.94 86 ASP A N 1
ATOM 676 C CA . ASP A 1 86 ? 5.311 -5.387 18.834 1.00 93.94 86 ASP A CA 1
ATOM 677 C C . ASP A 1 86 ? 5.098 -5.239 17.318 1.00 93.94 86 ASP A C 1
ATOM 679 O O . ASP A 1 86 ? 5.658 -4.344 16.684 1.00 93.94 86 ASP A O 1
ATOM 683 N N . MET A 1 87 ? 4.261 -6.093 16.741 1.00 96.94 87 MET A N 1
ATOM 684 C CA . MET A 1 87 ? 3.810 -5.985 15.360 1.00 96.94 87 MET A CA 1
ATOM 685 C C . MET A 1 87 ? 2.958 -4.718 15.155 1.00 96.94 87 MET A C 1
ATOM 687 O O . MET A 1 87 ? 2.184 -4.296 16.027 1.00 96.94 87 MET A O 1
ATOM 691 N N . ALA A 1 88 ? 3.065 -4.099 13.981 1.00 97.94 88 ALA A N 1
ATOM 692 C CA . ALA A 1 88 ? 2.330 -2.890 13.628 1.00 97.94 88 ALA A CA 1
ATOM 693 C C . ALA A 1 88 ? 0.810 -3.102 13.666 1.00 97.94 88 ALA A C 1
ATOM 695 O O . ALA A 1 88 ? 0.080 -2.212 14.101 1.00 97.94 88 ALA A O 1
ATOM 696 N N . ASN A 1 89 ? 0.316 -4.282 13.279 1.00 97.94 89 ASN A N 1
ATOM 697 C CA . ASN A 1 89 ? -1.114 -4.585 13.350 1.00 97.94 89 ASN A CA 1
ATOM 698 C C . ASN A 1 89 ? -1.652 -4.593 14.796 1.00 97.94 89 ASN A C 1
ATOM 700 O O . ASN A 1 89 ? -2.719 -4.028 15.047 1.00 97.94 89 ASN A O 1
ATOM 704 N N . ASN A 1 90 ? -0.902 -5.153 15.750 1.00 97.88 90 ASN A N 1
ATOM 705 C CA . ASN A 1 90 ? -1.240 -5.139 17.177 1.00 97.88 90 ASN A CA 1
ATOM 706 C C . ASN A 1 90 ? -1.181 -3.716 17.735 1.00 97.88 90 ASN A C 1
ATOM 708 O O . ASN A 1 90 ? -2.101 -3.267 18.415 1.00 97.88 90 ASN A O 1
ATOM 712 N N . THR A 1 91 ? -0.149 -2.963 17.351 1.00 97.88 91 THR A N 1
ATOM 713 C CA . THR A 1 91 ? 0.003 -1.554 17.727 1.00 97.88 91 THR A CA 1
ATOM 714 C C . THR A 1 91 ? -1.191 -0.716 17.252 1.00 97.88 91 THR A C 1
ATOM 716 O O . THR A 1 91 ? -1.737 0.086 18.009 1.00 97.88 91 THR A O 1
ATOM 719 N N . ILE A 1 92 ? -1.664 -0.925 16.019 1.00 98.31 92 ILE A N 1
ATOM 720 C CA . ILE A 1 92 ? -2.864 -0.257 15.494 1.00 98.31 92 ILE A CA 1
ATOM 721 C C . ILE A 1 92 ? -4.123 -0.716 16.251 1.00 98.31 92 ILE A C 1
ATOM 723 O O . ILE A 1 92 ? -4.972 0.120 16.565 1.00 98.31 92 ILE A O 1
ATOM 727 N N . ALA A 1 93 ? -4.250 -2.002 16.593 1.00 98.31 93 ALA A N 1
ATOM 728 C CA . ALA A 1 93 ? -5.372 -2.514 17.387 1.00 98.31 93 ALA A CA 1
ATOM 729 C C . ALA A 1 93 ? -5.441 -1.872 18.789 1.00 98.31 93 ALA A C 1
ATOM 731 O O . ALA A 1 93 ? -6.516 -1.451 19.230 1.00 98.31 93 ALA A O 1
ATOM 732 N N . ASP A 1 94 ? -4.295 -1.713 19.453 1.00 97.38 94 ASP A N 1
ATOM 733 C CA . ASP A 1 94 ? -4.171 -1.010 20.733 1.00 97.38 94 ASP A CA 1
ATOM 734 C C . ASP A 1 94 ? -4.619 0.453 20.628 1.00 97.38 94 ASP A C 1
ATOM 736 O O . ASP A 1 94 ? -5.393 0.941 21.461 1.00 97.38 94 ASP A O 1
ATOM 740 N N . LEU A 1 95 ? -4.185 1.149 19.571 1.00 97.75 95 LEU A N 1
ATOM 741 C CA . LEU A 1 95 ? -4.592 2.526 19.293 1.00 97.75 95 LEU A CA 1
ATOM 742 C C . LEU A 1 95 ? -6.105 2.633 19.056 1.00 97.75 95 LEU A C 1
ATOM 744 O O . LEU A 1 95 ? -6.741 3.535 19.598 1.00 97.75 95 LEU A O 1
ATOM 748 N N . ILE A 1 96 ? -6.707 1.702 18.315 1.00 98.25 96 ILE A N 1
ATOM 749 C CA . ILE A 1 96 ? -8.163 1.651 18.095 1.00 98.25 96 ILE A CA 1
ATOM 750 C C . ILE A 1 96 ? -8.910 1.521 19.430 1.00 98.25 96 ILE A C 1
ATOM 752 O O . ILE A 1 96 ? -9.890 2.235 19.684 1.00 98.25 96 ILE A O 1
ATOM 756 N N . LEU A 1 97 ? -8.445 0.623 20.301 1.00 97.56 97 LEU A N 1
ATOM 757 C CA . LEU A 1 97 ? -9.110 0.325 21.563 1.00 97.56 97 LEU A CA 1
ATOM 758 C C . LEU A 1 97 ? -8.926 1.439 22.600 1.00 97.56 97 LEU A C 1
ATOM 760 O O . LEU A 1 97 ? -9.905 1.903 23.190 1.00 97.56 97 LEU A O 1
ATOM 764 N N . ASN A 1 98 ? -7.681 1.855 22.834 1.00 95.88 98 ASN A N 1
ATOM 765 C CA . ASN A 1 98 ? -7.290 2.688 23.972 1.00 95.88 98 ASN A CA 1
ATOM 766 C C . ASN A 1 98 ? -6.759 4.071 23.574 1.00 95.88 98 ASN A C 1
ATOM 768 O O . ASN A 1 98 ? -6.700 4.954 24.428 1.00 95.88 98 ASN A O 1
ATOM 772 N N . GLY A 1 99 ? -6.380 4.281 22.311 1.00 95.25 99 GLY A N 1
ATOM 773 C CA . GLY A 1 99 ? -5.710 5.508 21.857 1.00 95.25 99 GLY A CA 1
ATOM 774 C C . GLY A 1 99 ? -4.251 5.608 22.295 1.00 95.25 99 GLY A C 1
ATOM 775 O O . GLY A 1 99 ? -3.642 6.663 22.151 1.00 95.25 99 GLY A O 1
ATOM 776 N N . ASN A 1 100 ? -3.695 4.526 22.840 1.00 94.06 100 ASN A N 1
ATOM 777 C CA . ASN A 1 100 ? -2.295 4.379 23.210 1.00 94.06 100 ASN A CA 1
ATOM 778 C C . ASN A 1 100 ? -1.825 2.957 22.896 1.00 94.06 100 ASN A C 1
ATOM 780 O O . ASN A 1 100 ? -2.648 2.052 22.815 1.00 94.06 100 ASN A O 1
ATOM 784 N N . SER A 1 101 ? -0.517 2.779 22.714 1.00 95.19 101 SER A N 1
ATOM 785 C CA . SER A 1 101 ? 0.104 1.461 22.577 1.00 95.19 101 SER A CA 1
ATOM 786 C C . SER A 1 101 ? 1.467 1.445 23.279 1.00 95.19 101 SER A C 1
ATOM 788 O O . SER A 1 101 ? 2.182 2.456 23.240 1.00 95.19 101 SER A O 1
ATOM 790 N N . PRO A 1 102 ? 1.863 0.324 23.911 1.00 92.62 102 PRO A N 1
ATOM 791 C CA . PRO A 1 102 ? 3.185 0.171 24.506 1.00 92.62 102 PRO A CA 1
ATOM 792 C C . PRO A 1 102 ? 4.342 0.351 23.521 1.00 92.62 102 PRO A C 1
ATOM 794 O O . PRO A 1 102 ? 5.429 0.674 23.993 1.00 92.62 102 PRO A O 1
ATOM 797 N N . SER A 1 103 ? 4.120 0.173 22.215 1.00 92.94 103 SER A N 1
ATOM 798 C CA . SER A 1 103 ? 5.148 0.287 21.169 1.00 92.94 103 SER A CA 1
ATOM 799 C C . SER A 1 103 ? 5.414 1.726 20.716 1.00 92.94 103 SER A C 1
ATOM 801 O O . SER A 1 103 ? 6.413 1.992 20.058 1.00 92.94 103 SER A O 1
ATOM 803 N N . ILE A 1 104 ? 4.542 2.675 21.079 1.00 92.38 104 ILE A N 1
ATOM 804 C CA . ILE A 1 104 ? 4.620 4.090 20.678 1.00 92.38 104 ILE A CA 1
ATOM 805 C C . ILE A 1 104 ? 4.644 4.974 21.937 1.00 92.38 104 ILE A C 1
ATOM 807 O O . ILE A 1 104 ? 3.742 5.768 22.217 1.00 92.38 104 ILE A O 1
ATOM 811 N N . ARG A 1 105 ? 5.677 4.807 22.772 1.00 85.62 105 ARG A N 1
ATOM 812 C CA . ARG A 1 105 ? 5.814 5.576 24.025 1.00 85.62 105 ARG A CA 1
ATOM 813 C C . ARG A 1 105 ? 6.351 6.978 23.763 1.00 85.62 105 ARG A C 1
ATOM 815 O O . ARG A 1 105 ? 7.133 7.198 22.845 1.00 85.62 105 ARG A O 1
ATOM 822 N N . ASN A 1 106 ? 5.994 7.912 24.647 1.00 84.75 106 ASN A N 1
ATOM 823 C CA . ASN A 1 106 ? 6.471 9.303 24.640 1.00 84.75 106 ASN A CA 1
ATOM 824 C C . ASN A 1 106 ? 6.086 10.107 23.386 1.00 84.75 106 ASN A C 1
ATOM 826 O O . ASN A 1 106 ? 6.717 11.119 23.084 1.00 84.75 106 ASN A O 1
ATOM 830 N N . TYR A 1 107 ? 5.047 9.671 22.678 1.00 91.62 107 TYR A N 1
ATOM 831 C CA . TYR A 1 107 ? 4.474 10.379 21.546 1.00 91.62 107 TYR A CA 1
ATOM 832 C C . TYR A 1 107 ? 3.117 10.985 21.918 1.00 91.62 107 TYR A C 1
ATOM 834 O O . TYR A 1 107 ? 2.320 10.343 22.605 1.00 91.62 107 TYR A O 1
ATOM 842 N N . ASP A 1 108 ? 2.847 12.211 21.465 1.00 92.94 108 ASP A N 1
ATOM 843 C CA . ASP A 1 108 ? 1.548 12.861 21.666 1.00 92.94 108 ASP A CA 1
ATOM 844 C C . ASP A 1 108 ? 0.512 12.301 20.683 1.00 92.94 108 ASP A C 1
ATOM 846 O O . ASP A 1 108 ? 0.198 12.888 19.645 1.00 92.94 108 ASP A O 1
ATOM 850 N N . LEU A 1 109 ? -0.015 11.126 21.023 1.00 93.12 109 LEU A N 1
ATOM 851 C CA . LEU A 1 109 ? -1.058 10.457 20.250 1.00 93.12 109 LEU A CA 1
ATOM 852 C C . LEU A 1 109 ? -2.372 11.241 20.237 1.00 93.12 109 LEU A C 1
ATOM 854 O O . LEU A 1 109 ? -3.172 11.065 19.317 1.00 93.12 109 LEU A O 1
ATOM 858 N N . ASP A 1 110 ? -2.603 12.130 21.206 1.00 91.81 110 ASP A N 1
ATOM 859 C CA . ASP A 1 110 ? -3.866 12.855 21.311 1.00 91.81 110 ASP A CA 1
ATOM 860 C C . ASP A 1 110 ? -4.005 13.922 20.213 1.00 91.81 110 ASP A C 1
ATOM 862 O O . ASP A 1 110 ? -5.121 14.240 19.794 1.00 91.81 110 ASP A O 1
ATOM 866 N N . ARG A 1 111 ? -2.883 14.365 19.622 1.00 92.88 111 ARG A N 1
ATOM 867 C CA . ARG A 1 111 ? -2.847 15.181 18.395 1.00 92.88 111 ARG A CA 1
ATOM 868 C C . ARG A 1 111 ? -3.685 14.583 17.262 1.00 92.88 111 ARG A C 1
ATOM 870 O O . ARG A 1 111 ? -4.414 15.315 16.582 1.00 92.88 111 ARG A O 1
ATOM 877 N N . ILE A 1 112 ? -3.584 13.266 17.068 1.00 94.88 112 ILE A N 1
ATOM 878 C CA . ILE A 1 112 ? -4.243 12.534 15.978 1.00 94.88 112 ILE A CA 1
ATOM 879 C C . ILE A 1 112 ? -5.474 11.783 16.475 1.00 94.88 112 ILE A C 1
ATOM 881 O O . ILE A 1 112 ? -6.536 11.891 15.863 1.00 94.88 112 ILE A O 1
ATOM 885 N N . MET A 1 113 ? -5.380 11.058 17.589 1.00 95.69 113 MET A N 1
ATOM 886 C CA . MET A 1 113 ? -6.489 10.260 18.110 1.00 95.69 113 MET A CA 1
ATOM 887 C C . MET A 1 113 ? -7.612 11.133 18.675 1.00 95.69 113 MET A C 1
ATOM 889 O O . MET A 1 113 ? -8.779 10.818 18.446 1.00 95.69 113 MET A O 1
ATOM 893 N N . LYS A 1 114 ? -7.299 12.250 19.351 1.00 94.19 114 LYS A N 1
ATOM 894 C CA . LYS A 1 114 ? -8.272 13.177 19.969 1.00 94.19 114 LYS A CA 1
ATOM 895 C C . LYS A 1 114 ? -9.354 12.460 20.787 1.00 94.19 114 LYS A C 1
ATOM 897 O O . LYS A 1 114 ? -10.548 12.732 20.627 1.00 94.19 114 LYS A O 1
ATOM 902 N N . GLY A 1 115 ? -8.946 11.465 21.573 1.00 91.50 115 GLY A N 1
ATOM 903 C CA . GLY A 1 115 ? -9.851 10.598 22.332 1.00 91.50 115 GLY A CA 1
ATOM 904 C C . GLY A 1 115 ? -10.870 9.780 21.517 1.00 91.50 115 GLY A C 1
ATOM 905 O O . GLY A 1 115 ? -11.757 9.184 22.121 1.00 91.50 115 GLY A O 1
ATOM 906 N N . GLN A 1 116 ? -10.787 9.719 20.182 1.00 95.75 116 GLN A N 1
ATOM 907 C CA . GLN A 1 116 ? -11.705 8.956 19.320 1.00 95.75 116 GLN A CA 1
ATOM 908 C C . GLN A 1 116 ? -11.322 7.470 19.283 1.00 95.75 116 GLN A C 1
ATOM 910 O O . GLN A 1 116 ? -10.740 6.979 18.317 1.00 95.75 116 GLN A O 1
ATOM 915 N N . THR A 1 117 ? -11.634 6.765 20.365 1.00 97.25 117 THR A N 1
ATOM 916 C CA . THR A 1 117 ? -11.296 5.351 20.581 1.00 97.25 117 THR A CA 1
ATOM 917 C C . THR A 1 117 ? -12.552 4.545 20.887 1.00 97.25 117 THR A C 1
ATOM 919 O O . THR A 1 117 ? -13.575 5.106 21.296 1.00 97.25 117 THR A O 1
ATOM 922 N N . LEU A 1 118 ? -12.484 3.218 20.753 1.00 96.75 118 LEU A N 1
ATOM 923 C CA . LEU A 1 118 ? -13.601 2.351 21.143 1.00 96.75 118 LEU A CA 1
ATOM 924 C C . LEU A 1 118 ? -13.904 2.445 22.643 1.00 96.75 118 LEU A C 1
ATOM 926 O O . LEU A 1 118 ? -15.068 2.404 23.037 1.00 96.75 118 LEU A O 1
ATOM 930 N N . ARG A 1 119 ? -12.888 2.632 23.493 1.00 96.06 119 ARG A N 1
ATOM 931 C CA . ARG A 1 119 ? -13.096 2.834 24.931 1.00 96.06 119 ARG A CA 1
ATOM 932 C C . ARG A 1 119 ? -13.879 4.115 25.225 1.00 96.06 119 ARG A C 1
ATOM 934 O O . ARG A 1 119 ? -14.842 4.056 25.988 1.00 96.06 119 ARG A O 1
ATOM 941 N N . THR A 1 120 ? -13.502 5.239 24.613 1.00 95.75 120 THR A N 1
ATOM 942 C CA . THR A 1 120 ? -14.206 6.520 24.793 1.00 95.75 120 THR A CA 1
ATOM 943 C C . THR A 1 120 ? -15.617 6.469 24.212 1.00 95.75 120 THR A C 1
ATOM 945 O O . THR A 1 120 ? -16.565 6.962 24.821 1.00 95.75 120 THR A O 1
ATOM 948 N N . TRP A 1 121 ? -15.788 5.834 23.050 1.00 95.50 121 TRP A N 1
ATOM 949 C CA . TRP A 1 121 ? -17.107 5.597 22.467 1.00 95.50 121 TRP A CA 1
ATOM 950 C C . TRP A 1 121 ? -18.003 4.806 23.428 1.00 95.50 121 TRP A C 1
ATOM 952 O O . TRP A 1 121 ? -19.108 5.248 23.742 1.00 95.50 121 TRP A O 1
ATOM 962 N N . PHE A 1 122 ? -17.507 3.693 23.975 1.00 94.94 122 PHE A N 1
ATOM 963 C CA . PHE A 1 122 ? -18.279 2.855 24.892 1.00 94.94 122 PHE A CA 1
ATOM 964 C C . PHE A 1 122 ? -18.638 3.593 26.193 1.00 94.94 122 PHE A C 1
ATOM 966 O O . PHE A 1 122 ? -19.764 3.478 26.683 1.00 94.94 122 PHE A O 1
ATOM 973 N N . SER A 1 123 ? -17.725 4.410 26.737 1.00 94.50 123 SER A N 1
ATOM 974 C CA . SER A 1 123 ? -18.035 5.249 27.902 1.00 94.50 123 SER A CA 1
ATOM 975 C C . SER A 1 123 ? -19.077 6.323 27.593 1.00 94.50 123 SER A C 1
ATOM 977 O O . SER A 1 123 ? -19.926 6.593 28.439 1.00 94.50 123 SER A O 1
ATOM 979 N N . ASN A 1 124 ? -19.062 6.891 26.384 1.00 94.56 124 ASN A N 1
ATOM 980 C CA . ASN A 1 124 ? -20.015 7.920 25.956 1.00 94.56 124 ASN A CA 1
ATOM 981 C C . ASN A 1 124 ? -21.402 7.351 25.620 1.00 94.56 124 ASN A C 1
ATOM 983 O O . ASN A 1 124 ? -22.395 8.070 25.715 1.00 94.56 124 ASN A O 1
ATOM 987 N N . LEU A 1 125 ? -21.502 6.060 25.292 1.00 93.19 125 LEU A N 1
ATOM 988 C CA . LEU A 1 125 ? -22.792 5.389 25.110 1.00 93.19 125 LEU A CA 1
ATOM 989 C C . LEU A 1 125 ? -23.584 5.258 26.410 1.00 93.19 125 LEU A C 1
ATOM 991 O O . LEU A 1 125 ? -24.811 5.258 26.385 1.00 93.19 125 LEU A O 1
ATOM 995 N N . SER A 1 126 ? -22.898 5.139 27.544 1.00 91.75 126 SER A N 1
ATOM 996 C CA . SER A 1 126 ? -23.545 4.914 28.837 1.00 91.75 126 SER A CA 1
ATOM 997 C C . SER A 1 126 ? -24.463 6.075 29.263 1.00 91.75 126 SER A C 1
ATOM 999 O O . SER A 1 126 ? -25.619 5.798 29.583 1.00 91.75 126 SER A O 1
ATOM 1001 N N . PRO A 1 127 ? -24.040 7.359 29.233 1.00 93.50 127 PRO A N 1
ATOM 1002 C CA . PRO A 1 127 ? -24.941 8.477 29.516 1.00 93.50 127 PRO A CA 1
ATOM 1003 C C . PRO A 1 127 ? -26.037 8.640 28.452 1.00 93.50 127 PRO A C 1
ATOM 1005 O O . PRO A 1 127 ? -27.180 8.902 28.812 1.00 93.50 127 PRO A O 1
ATOM 1008 N N . LEU A 1 128 ? -25.731 8.413 27.168 1.00 92.00 128 LEU A N 1
ATOM 1009 C CA . LEU A 1 128 ? -26.713 8.531 26.082 1.00 92.00 128 LEU A CA 1
ATOM 1010 C C . LEU A 1 128 ? -27.849 7.509 26.221 1.00 92.00 128 LEU A C 1
ATOM 1012 O O . LEU A 1 128 ? -29.020 7.842 26.057 1.00 92.00 128 LEU A O 1
ATOM 1016 N N . LEU A 1 129 ? -27.514 6.266 26.563 1.00 91.06 129 LEU A N 1
ATOM 1017 C CA . LEU A 1 129 ? -28.511 5.233 26.824 1.00 91.06 129 LEU A CA 1
ATOM 1018 C C . LEU A 1 129 ? -29.274 5.499 28.124 1.00 91.06 129 LEU A C 1
ATOM 1020 O O . LEU A 1 129 ? -30.477 5.249 28.171 1.00 91.06 129 LEU A O 1
ATOM 1024 N N . LEU A 1 130 ? -28.625 6.072 29.143 1.00 92.56 130 LEU A N 1
ATOM 1025 C CA . LEU A 1 130 ? -29.287 6.436 30.397 1.00 92.56 130 LEU A CA 1
ATOM 1026 C C . LEU A 1 130 ? -30.374 7.495 30.184 1.00 92.56 130 LEU A C 1
ATOM 1028 O O . LEU A 1 130 ? -31.471 7.352 30.724 1.00 92.56 130 LEU A O 1
ATOM 1032 N N . GLU A 1 131 ? -30.112 8.505 29.351 1.00 89.69 131 GLU A N 1
ATOM 1033 C CA . GLU A 1 131 ? -31.110 9.505 28.938 1.00 89.69 131 GLU A CA 1
ATOM 1034 C C . GLU A 1 131 ? -32.308 8.875 28.207 1.00 89.69 131 GLU A C 1
ATOM 1036 O O . GLU A 1 131 ? -33.432 9.366 28.307 1.00 89.69 131 GLU A O 1
ATOM 1041 N N . GLN A 1 132 ? -32.090 7.749 27.525 1.00 87.25 132 GLN A N 1
ATOM 1042 C CA . GLN A 1 132 ? -33.128 6.970 26.846 1.00 87.25 132 GLN A CA 1
ATOM 1043 C C . GLN A 1 132 ? -33.819 5.940 27.760 1.00 87.25 132 GLN A C 1
ATOM 1045 O O . GLN A 1 132 ? -34.713 5.221 27.313 1.00 87.25 132 GLN A O 1
ATOM 1050 N N . GLY A 1 133 ? -33.442 5.870 29.041 1.00 90.12 133 GLY A N 1
ATOM 1051 C CA . GLY A 1 133 ? -34.010 4.935 30.013 1.00 90.12 133 GLY A CA 1
ATOM 1052 C C . GLY A 1 133 ? -33.370 3.542 30.015 1.00 90.12 133 GLY A C 1
ATOM 1053 O O . GLY A 1 133 ? -33.999 2.580 30.465 1.00 90.12 133 GLY A O 1
ATOM 1054 N N . TYR A 1 134 ? -32.129 3.426 29.539 1.00 91.44 134 TYR A N 1
ATOM 1055 C CA . TYR A 1 134 ? -31.366 2.183 29.481 1.00 91.44 134 TYR A CA 1
ATOM 1056 C C . TYR A 1 134 ? -30.034 2.281 30.233 1.00 91.44 134 TYR A C 1
ATOM 1058 O O . TYR A 1 134 ? -29.343 3.290 30.212 1.00 91.44 134 TYR A O 1
ATOM 1066 N N . ILE A 1 135 ? -29.627 1.193 30.874 1.00 92.94 135 ILE A N 1
ATOM 1067 C CA . ILE A 1 135 ? -28.347 1.057 31.562 1.00 92.94 135 ILE A CA 1
ATOM 1068 C C . ILE A 1 135 ? -27.488 0.089 30.756 1.00 92.94 135 ILE A C 1
ATOM 1070 O O . ILE A 1 135 ? -27.812 -1.097 30.644 1.00 92.94 135 ILE A O 1
ATOM 1074 N N . LEU A 1 136 ? -26.387 0.599 30.209 1.00 93.81 136 LEU A N 1
ATOM 1075 C CA . LEU A 1 136 ? -25.373 -0.191 29.520 1.00 93.81 136 LEU A CA 1
ATOM 1076 C C . LEU A 1 136 ? -24.350 -0.730 30.522 1.00 93.81 136 LEU A C 1
ATOM 1078 O O . LEU A 1 136 ? -23.856 -0.006 31.382 1.00 93.81 136 LEU A O 1
ATOM 1082 N N . SER A 1 137 ? -23.998 -2.002 30.386 1.00 92.88 137 SER A N 1
ATOM 1083 C CA . SER A 1 137 ? -22.899 -2.626 31.120 1.00 92.88 137 SER A CA 1
ATOM 1084 C C . SER A 1 137 ? -22.148 -3.590 30.208 1.00 92.88 137 SER A C 1
ATOM 1086 O O . SER A 1 137 ? -22.737 -4.221 29.333 1.00 92.88 137 SER A O 1
ATOM 1088 N N . GLY A 1 138 ? -20.837 -3.690 30.384 1.00 90.38 138 GLY A N 1
ATOM 1089 C CA . GLY A 1 138 ? -19.980 -4.527 29.555 1.00 90.38 138 GLY A CA 1
ATOM 1090 C C . GLY A 1 138 ? -18.517 -4.170 29.757 1.00 90.38 138 GLY A C 1
ATOM 1091 O O . GLY A 1 138 ? -18.194 -3.158 30.380 1.00 90.38 138 GLY A O 1
ATOM 1092 N N . ASP A 1 139 ? -17.643 -5.022 29.239 1.00 90.75 139 ASP A N 1
ATOM 1093 C CA . ASP A 1 139 ? -16.202 -4.835 29.331 1.00 90.75 139 ASP A CA 1
ATOM 1094 C C . ASP A 1 139 ? -15.607 -4.698 27.931 1.00 90.75 139 ASP A C 1
ATOM 1096 O O . ASP A 1 139 ? -15.318 -5.687 27.256 1.00 90.75 139 ASP A O 1
ATOM 1100 N N . ILE A 1 140 ? -15.429 -3.447 27.503 1.00 93.38 140 ILE A N 1
ATOM 1101 C CA . ILE A 1 140 ? -14.842 -3.119 26.201 1.00 93.38 140 ILE A CA 1
ATOM 1102 C C . ILE A 1 140 ? -13.387 -3.588 26.084 1.00 93.38 140 ILE A C 1
ATOM 1104 O O . ILE A 1 140 ? -12.913 -3.804 24.977 1.00 93.38 140 ILE A O 1
ATOM 1108 N N . SER A 1 141 ? -12.678 -3.807 27.201 1.00 92.38 141 SER A N 1
ATOM 1109 C CA . SER A 1 141 ? -11.291 -4.291 27.156 1.00 92.38 141 SER A CA 1
ATOM 1110 C C . SER A 1 141 ? -11.167 -5.726 26.642 1.00 92.38 141 SER A C 1
ATOM 1112 O O . SER A 1 141 ? -10.081 -6.144 26.260 1.00 92.38 141 SER A O 1
ATOM 1114 N N . LYS A 1 142 ? -12.284 -6.462 26.589 1.00 94.19 142 LYS A N 1
ATOM 1115 C CA . LYS A 1 142 ? -12.376 -7.806 26.008 1.00 94.19 142 LYS A CA 1
ATOM 1116 C C . LYS A 1 142 ? -12.791 -7.797 24.538 1.00 94.19 142 LYS A C 1
ATOM 1118 O O . LYS A 1 142 ? -13.141 -8.853 24.019 1.00 94.19 142 LYS A O 1
ATOM 1123 N N . ALA A 1 143 ? -12.839 -6.632 23.892 1.00 95.25 143 ALA A N 1
ATOM 1124 C CA . ALA A 1 143 ? -13.106 -6.561 22.464 1.00 95.25 143 ALA A CA 1
ATOM 1125 C C . ALA A 1 143 ? -12.037 -7.350 21.694 1.00 95.25 143 ALA A C 1
ATOM 1127 O O . ALA A 1 143 ? -10.843 -7.169 21.910 1.00 95.25 143 ALA A O 1
ATOM 1128 N N . ASP A 1 144 ? -12.493 -8.223 20.806 1.00 96.50 144 ASP A N 1
ATOM 1129 C CA . ASP A 1 144 ? -11.653 -8.933 19.853 1.00 96.50 144 ASP A CA 1
ATOM 1130 C C . ASP A 1 144 ? -11.476 -8.026 18.637 1.00 96.50 144 ASP A C 1
ATOM 1132 O O . ASP A 1 144 ? -12.462 -7.710 17.968 1.00 96.50 144 ASP A O 1
ATOM 1136 N N . ILE A 1 145 ? -10.254 -7.545 18.411 1.00 97.94 145 ILE A N 1
ATOM 1137 C CA . ILE A 1 145 ? -9.898 -6.636 17.321 1.00 97.94 145 ILE A CA 1
ATOM 1138 C C . ILE A 1 145 ? -8.734 -7.264 16.570 1.00 97.94 145 ILE A C 1
ATOM 1140 O O . ILE A 1 145 ? -7.666 -7.486 17.130 1.00 97.94 145 ILE A O 1
ATOM 1144 N N . THR A 1 146 ? -8.936 -7.526 15.287 1.00 98.19 146 THR A N 1
ATOM 1145 C CA . THR A 1 146 ? -7.893 -7.980 14.374 1.00 98.19 146 THR A CA 1
ATOM 1146 C C . THR A 1 146 ? -7.700 -6.934 13.290 1.00 98.19 146 THR A C 1
ATOM 1148 O O . THR A 1 146 ? -8.663 -6.501 12.658 1.00 98.19 146 THR A O 1
ATOM 1151 N N . VAL A 1 147 ? -6.451 -6.541 13.062 1.00 98.56 147 VAL A N 1
ATOM 1152 C CA . VAL A 1 147 ? -6.057 -5.623 11.992 1.00 98.56 147 VAL A CA 1
ATOM 1153 C C . VAL A 1 147 ? -5.202 -6.404 11.000 1.00 98.56 147 VAL A C 1
ATOM 1155 O O . VAL A 1 147 ? -4.292 -7.129 11.402 1.00 98.56 147 VAL A O 1
ATOM 1158 N N . ALA A 1 148 ? -5.511 -6.293 9.715 1.00 98.19 148 ALA A N 1
ATOM 1159 C CA . ALA A 1 148 ? -4.827 -7.015 8.650 1.00 98.19 148 ALA A CA 1
ATOM 1160 C C . ALA A 1 148 ? -4.773 -6.171 7.375 1.00 98.19 148 ALA A C 1
ATOM 1162 O O . ALA A 1 148 ? -5.548 -5.229 7.218 1.00 98.19 148 ALA A O 1
ATOM 1163 N N . LEU A 1 149 ? -3.885 -6.524 6.450 1.00 97.94 149 LEU A N 1
ATOM 1164 C CA . LEU A 1 149 ? -3.939 -5.997 5.090 1.00 97.94 149 LEU A CA 1
ATOM 1165 C C . LEU A 1 149 ? -4.925 -6.830 4.277 1.00 97.94 149 LEU A C 1
ATOM 1167 O O . LEU A 1 149 ? -4.951 -8.054 4.381 1.00 97.94 149 LEU A O 1
ATOM 1171 N N . LEU A 1 150 ? -5.761 -6.147 3.508 1.00 95.62 150 LEU A N 1
ATOM 1172 C CA . LEU A 1 150 ? -6.678 -6.767 2.562 1.00 95.62 150 LEU A CA 1
ATOM 1173 C C . LEU A 1 150 ? -6.003 -6.922 1.196 1.00 95.62 150 LEU A C 1
ATOM 1175 O O . LEU A 1 150 ? -6.122 -7.961 0.560 1.00 95.62 150 LEU A O 1
ATOM 1179 N N . ASP A 1 151 ? -5.264 -5.890 0.798 1.00 95.56 151 ASP A N 1
ATOM 1180 C CA . ASP A 1 151 ? -4.356 -5.829 -0.343 1.00 95.56 151 ASP A CA 1
ATOM 1181 C C . ASP A 1 151 ? -3.208 -4.851 -0.008 1.00 95.56 151 ASP A C 1
ATOM 1183 O O . ASP A 1 151 ? -3.113 -4.358 1.121 1.00 95.56 151 ASP A O 1
ATOM 1187 N N . ALA A 1 152 ? -2.334 -4.545 -0.968 1.00 96.44 152 ALA A N 1
ATOM 1188 C CA . ALA A 1 152 ? -1.209 -3.628 -0.766 1.00 96.44 152 ALA A CA 1
ATOM 1189 C C . ALA A 1 152 ? -1.609 -2.186 -0.380 1.00 96.44 152 ALA A C 1
ATOM 1191 O O . ALA A 1 152 ? -0.779 -1.438 0.137 1.00 96.44 152 ALA A O 1
ATOM 1192 N N . PHE A 1 153 ? -2.859 -1.777 -0.613 1.00 97.19 153 PHE A N 1
ATOM 1193 C CA . PHE A 1 153 ? -3.332 -0.401 -0.429 1.00 97.19 153 PHE A CA 1
ATOM 1194 C C . PHE A 1 153 ? -4.477 -0.267 0.581 1.00 97.19 153 PHE A C 1
ATOM 1196 O O . PHE A 1 153 ? -4.942 0.846 0.824 1.00 97.19 153 PHE A O 1
ATOM 1203 N N . THR A 1 154 ? -4.931 -1.363 1.184 1.00 97.62 154 THR A N 1
ATOM 1204 C CA . THR A 1 154 ? -6.133 -1.381 2.017 1.00 97.62 154 THR A CA 1
ATOM 1205 C C . THR A 1 154 ? -5.893 -2.181 3.287 1.00 97.62 154 THR A C 1
ATOM 1207 O O . THR A 1 154 ? -5.557 -3.361 3.244 1.00 97.62 154 THR A O 1
ATOM 1210 N N . ILE A 1 155 ? -6.147 -1.563 4.438 1.00 98.25 155 ILE A N 1
ATOM 1211 C CA . ILE A 1 155 ? -6.217 -2.250 5.731 1.00 98.25 155 ILE A CA 1
ATOM 1212 C C . ILE A 1 155 ? -7.666 -2.640 6.004 1.00 98.25 155 ILE A C 1
ATOM 1214 O O . ILE A 1 155 ? -8.577 -1.834 5.813 1.00 98.25 155 ILE A O 1
ATOM 1218 N N . VAL A 1 156 ? -7.877 -3.842 6.529 1.00 98.00 156 VAL A N 1
ATOM 1219 C CA . VAL A 1 156 ? -9.140 -4.274 7.123 1.00 98.00 156 VAL A CA 1
ATOM 1220 C C . VAL A 1 156 ? -9.006 -4.391 8.639 1.00 98.00 156 VAL A C 1
ATOM 1222 O O . VAL A 1 156 ? -8.023 -4.896 9.178 1.00 98.00 156 VAL A O 1
ATOM 1225 N N . ILE A 1 157 ? -10.029 -3.912 9.334 1.00 98.38 157 ILE A N 1
ATOM 1226 C CA . ILE A 1 157 ? -10.178 -3.980 10.780 1.00 98.38 157 ILE A CA 1
ATOM 1227 C C . ILE A 1 157 ? -11.436 -4.790 11.054 1.00 98.38 157 ILE A C 1
ATOM 1229 O O . ILE A 1 157 ? -12.545 -4.376 10.715 1.00 98.38 157 ILE A O 1
ATOM 1233 N N . LYS A 1 158 ? -11.251 -5.946 11.676 1.00 97.00 158 LYS A N 1
ATOM 1234 C CA . LYS A 1 158 ? -12.297 -6.874 12.091 1.00 97.00 158 LYS A CA 1
ATOM 1235 C C . LYS A 1 158 ? -12.468 -6.749 13.598 1.00 97.00 158 LYS A C 1
ATOM 1237 O O . LYS A 1 158 ? -11.501 -6.951 14.326 1.00 97.00 158 LYS A O 1
ATOM 1242 N N . ALA A 1 159 ? -13.669 -6.429 14.076 1.00 97.62 159 ALA A N 1
ATOM 1243 C CA . ALA A 1 159 ? -13.898 -6.252 15.508 1.00 97.62 159 ALA A CA 1
ATOM 1244 C C . ALA A 1 159 ? -15.223 -6.823 16.020 1.00 97.62 159 ALA A C 1
ATOM 1246 O O . ALA A 1 159 ? -16.230 -6.885 15.305 1.00 97.62 159 ALA A O 1
ATOM 1247 N N . LYS A 1 160 ? -15.212 -7.228 17.292 1.00 96.19 160 LYS A N 1
ATOM 1248 C CA . LYS A 1 160 ? -16.364 -7.768 18.014 1.00 96.19 160 LYS A CA 1
ATOM 1249 C C . LYS A 1 160 ? -16.237 -7.531 19.514 1.00 96.19 160 LYS A C 1
ATOM 1251 O O . LYS A 1 160 ? -15.178 -7.725 20.098 1.00 96.19 160 LYS A O 1
ATOM 1256 N N . ILE A 1 161 ? -17.341 -7.186 20.166 1.00 95.62 161 ILE A N 1
ATOM 1257 C CA . ILE A 1 161 ? -17.431 -7.089 21.625 1.00 95.62 161 ILE A CA 1
ATOM 1258 C C . ILE A 1 161 ? -18.161 -8.337 22.124 1.00 95.62 161 ILE A C 1
ATOM 1260 O O . ILE A 1 161 ? -19.328 -8.521 21.779 1.00 95.62 161 ILE A O 1
ATOM 1264 N N . PRO A 1 162 ? -17.527 -9.214 22.918 1.00 93.44 162 PRO A N 1
ATOM 1265 C CA . PRO A 1 162 ? -18.090 -10.527 23.225 1.00 93.44 162 PRO A CA 1
ATOM 1266 C C . PRO A 1 162 ? -19.308 -10.471 24.150 1.00 93.44 162 PRO A C 1
ATOM 1268 O O . PRO A 1 162 ? -20.194 -11.310 24.024 1.00 93.44 162 PRO A O 1
ATOM 1271 N N . GLN A 1 163 ? -19.367 -9.503 25.070 1.00 92.19 163 GLN A N 1
ATOM 1272 C CA . GLN A 1 163 ? -20.437 -9.433 26.062 1.00 92.19 163 GLN A CA 1
ATOM 1273 C C . GLN A 1 163 ? -20.806 -7.992 26.416 1.00 92.19 163 GLN A C 1
ATOM 1275 O O . GLN A 1 163 ? -20.012 -7.251 26.998 1.00 92.19 163 GLN A O 1
ATOM 1280 N N . VAL A 1 164 ? -22.057 -7.645 26.133 1.00 93.62 164 VAL A N 1
ATOM 1281 C CA . VAL A 1 164 ? -22.717 -6.402 26.522 1.00 93.62 164 VAL A CA 1
ATOM 1282 C C . VAL A 1 164 ? -24.104 -6.730 27.060 1.00 93.62 164 VAL A C 1
ATOM 1284 O O . VAL A 1 164 ? -24.836 -7.549 26.502 1.00 93.62 164 VAL A O 1
ATOM 1287 N N . THR A 1 165 ? -24.475 -6.073 28.151 1.00 94.06 165 THR A N 1
ATOM 1288 C CA . THR A 1 165 ? -25.788 -6.188 28.775 1.00 94.06 165 THR A CA 1
ATOM 1289 C C . THR A 1 165 ? -26.440 -4.812 28.834 1.00 94.06 165 THR A C 1
ATOM 1291 O O . THR A 1 165 ? -25.890 -3.884 29.428 1.00 94.06 165 THR A O 1
ATOM 1294 N N . VAL A 1 166 ? -27.635 -4.701 28.259 1.00 92.75 166 VAL A N 1
ATOM 1295 C CA . VAL A 1 166 ? -28.494 -3.515 28.336 1.00 92.75 166 VAL A CA 1
ATOM 1296 C C . VAL A 1 166 ? -29.690 -3.850 29.214 1.00 92.75 166 VAL A C 1
ATOM 1298 O O . VAL A 1 166 ? -30.388 -4.840 28.975 1.00 92.75 166 VAL A O 1
ATOM 1301 N N . LYS A 1 167 ? -29.929 -3.033 30.234 1.00 93.00 167 LYS A N 1
ATOM 1302 C CA . LYS A 1 167 ? -31.100 -3.127 31.112 1.00 93.00 167 LYS A CA 1
ATOM 1303 C C . LYS A 1 167 ? -31.966 -1.890 30.951 1.00 93.00 167 LYS A C 1
ATOM 1305 O O . LYS A 1 167 ? -31.441 -0.837 30.621 1.00 93.00 167 LYS A O 1
ATOM 1310 N N . ASP A 1 168 ? -33.262 -1.989 31.193 1.00 90.12 168 ASP A N 1
ATOM 1311 C CA . ASP A 1 168 ? -34.086 -0.793 31.389 1.00 90.12 168 ASP A CA 1
ATOM 1312 C C . ASP A 1 168 ? -33.918 -0.227 32.817 1.00 90.12 168 ASP A C 1
ATOM 1314 O O . ASP A 1 168 ? -33.265 -0.835 33.674 1.00 90.12 168 ASP A O 1
ATOM 1318 N N . LEU A 1 169 ? -34.528 0.929 33.100 1.00 88.56 169 LEU A N 1
ATOM 1319 C CA . LEU A 1 169 ? -34.527 1.530 34.445 1.00 88.56 169 LEU A CA 1
ATOM 1320 C C . LEU A 1 169 ? -35.195 0.657 35.523 1.00 88.56 169 LEU A C 1
ATOM 1322 O O . LEU A 1 169 ? -34.950 0.870 36.709 1.00 88.56 169 LEU A O 1
ATOM 1326 N N . SER A 1 170 ? -36.022 -0.322 35.141 1.00 88.06 170 SER A N 1
ATOM 1327 C CA . SER A 1 170 ? -36.622 -1.281 36.079 1.00 88.06 170 SER A CA 1
ATOM 1328 C C . SER A 1 170 ? -35.673 -2.433 36.440 1.00 88.06 170 SER A C 1
ATOM 1330 O O . SER A 1 170 ? -35.967 -3.229 37.330 1.00 88.06 170 SER A O 1
ATOM 1332 N N . GLY A 1 171 ? -34.517 -2.517 35.771 1.00 85.50 171 GLY A N 1
ATOM 1333 C CA . GLY A 1 171 ? -33.523 -3.572 35.942 1.00 85.50 171 GLY A CA 1
ATOM 1334 C C . GLY A 1 171 ? -33.779 -4.815 35.085 1.00 85.50 171 GLY A C 1
ATOM 1335 O O . GLY A 1 171 ? -32.998 -5.769 35.167 1.00 85.50 171 GLY A O 1
ATOM 1336 N N . LYS A 1 172 ? -34.823 -4.816 34.244 1.00 87.25 172 LYS A N 1
ATOM 1337 C CA . LYS A 1 172 ? -35.109 -5.905 33.303 1.00 87.25 172 LYS A CA 1
ATOM 1338 C C . LYS A 1 172 ? -34.049 -5.898 32.209 1.00 87.25 172 LYS A C 1
ATOM 1340 O O . LYS A 1 172 ? -33.733 -4.861 31.632 1.00 87.25 172 LYS A O 1
ATOM 1345 N N . VAL A 1 173 ? -33.488 -7.070 31.922 1.00 87.75 173 VAL A N 1
ATOM 1346 C CA . VAL A 1 173 ? -32.514 -7.240 30.841 1.00 87.75 173 VAL A CA 1
ATOM 1347 C C . VAL A 1 173 ? -33.244 -7.164 29.505 1.00 87.75 173 VAL A C 1
ATOM 1349 O O . VAL A 1 173 ? -34.120 -7.977 29.221 1.00 87.75 173 VAL A O 1
ATOM 1352 N N . VAL A 1 174 ? -32.869 -6.169 28.710 1.00 87.12 174 VAL A N 1
ATOM 1353 C CA . VAL A 1 174 ? -33.410 -5.879 27.379 1.00 87.12 174 VAL A CA 1
ATOM 1354 C C . VAL A 1 174 ? -32.532 -6.523 26.308 1.00 87.12 174 VAL A C 1
ATOM 1356 O O . VAL A 1 174 ? -33.028 -7.065 25.327 1.00 87.12 174 VAL A O 1
ATOM 1359 N N . TYR A 1 175 ? -31.220 -6.535 26.536 1.00 89.81 175 TYR A N 1
ATOM 1360 C CA . TYR A 1 175 ? -30.255 -7.194 25.671 1.00 89.81 175 TYR A CA 1
ATOM 1361 C C . TYR A 1 175 ? -29.136 -7.815 26.499 1.00 89.81 175 TYR A C 1
ATOM 1363 O O . TYR A 1 175 ? -28.670 -7.217 27.469 1.00 89.81 175 TYR A O 1
ATOM 1371 N N . ASN A 1 176 ? -28.690 -9.006 26.113 1.00 91.81 176 ASN A N 1
ATOM 1372 C CA . ASN A 1 176 ? -27.523 -9.645 26.703 1.00 91.81 176 ASN A CA 1
ATOM 1373 C C . ASN A 1 176 ? -26.829 -10.518 25.660 1.00 91.81 176 ASN A C 1
ATOM 1375 O O . ASN A 1 176 ? -27.337 -11.582 25.313 1.00 91.81 176 ASN A O 1
ATOM 1379 N N . GLY A 1 177 ? -25.683 -10.069 25.163 1.00 91.94 177 GLY A N 1
ATOM 1380 C CA . GLY A 1 177 ? -24.950 -10.781 24.126 1.00 91.94 177 GLY A CA 1
ATOM 1381 C C . GLY A 1 177 ? -23.818 -9.958 23.531 1.00 91.94 177 GLY A C 1
ATOM 1382 O O . GLY A 1 177 ? -23.418 -8.929 24.068 1.00 91.94 177 GLY A O 1
ATOM 1383 N N . GLN A 1 178 ? -23.304 -10.428 22.404 1.00 93.50 178 GLN A N 1
ATOM 1384 C CA . GLN A 1 178 ? -22.180 -9.827 21.687 1.00 93.50 178 GLN A CA 1
ATOM 1385 C C . GLN A 1 178 ? -22.602 -8.665 20.776 1.00 93.50 178 GLN A C 1
ATOM 1387 O O . GLN A 1 178 ? -23.744 -8.600 20.344 1.00 93.50 178 GLN A O 1
ATOM 1392 N N . ILE A 1 179 ? -21.690 -7.762 20.439 1.00 91.94 179 ILE A N 1
ATOM 1393 C CA . ILE A 1 179 ? -21.885 -6.755 19.388 1.00 91.94 179 ILE A CA 1
ATOM 1394 C C . ILE A 1 179 ? -20.855 -7.064 18.290 1.00 91.94 179 ILE A C 1
ATOM 1396 O O . ILE A 1 179 ? -19.663 -7.075 18.596 1.00 91.94 179 ILE A O 1
ATOM 1400 N N . PRO A 1 180 ? -21.263 -7.354 17.042 1.00 91.88 180 PRO A N 1
ATOM 1401 C CA . PRO A 1 180 ? -22.620 -7.245 16.513 1.00 91.88 180 PRO A CA 1
ATOM 1402 C C . PRO A 1 180 ? -23.556 -8.374 16.973 1.00 91.88 180 PRO A C 1
ATOM 1404 O O . PRO A 1 180 ? -23.138 -9.510 17.198 1.00 91.88 180 PRO A O 1
ATOM 1407 N N . SER A 1 181 ? -24.851 -8.071 17.075 1.00 87.75 181 SER A N 1
ATOM 1408 C CA . SER A 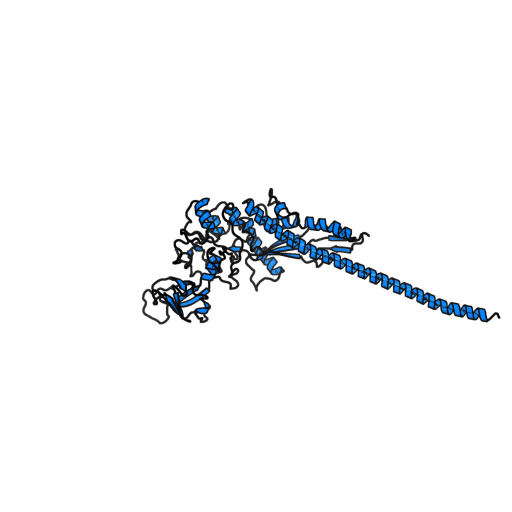1 181 ? -25.863 -9.007 17.598 1.00 87.75 181 SER A CA 1
ATOM 1409 C C . SER A 1 181 ? -26.098 -10.263 16.749 1.00 87.75 181 SER A C 1
ATOM 1411 O O . SER A 1 181 ? -26.578 -11.269 17.269 1.00 87.75 181 SER A O 1
ATOM 1413 N N . ASN A 1 182 ? -25.718 -10.252 15.467 1.00 87.00 182 ASN A N 1
ATOM 1414 C CA . ASN A 1 182 ? -25.771 -11.426 14.584 1.00 87.00 182 ASN A CA 1
ATOM 1415 C C . ASN A 1 182 ? -24.710 -12.495 14.922 1.00 87.00 182 ASN A C 1
ATOM 1417 O O . ASN A 1 182 ? -24.703 -13.572 14.333 1.00 87.00 182 ASN A O 1
ATOM 1421 N N . GLY A 1 183 ? -23.799 -12.191 15.848 1.00 82.75 183 GLY A N 1
ATOM 1422 C CA . GLY A 1 183 ? -22.729 -13.071 16.295 1.00 82.75 183 GLY A CA 1
ATOM 1423 C C . GLY A 1 183 ? -21.504 -13.167 15.401 1.00 82.75 183 GLY A C 1
ATOM 1424 O O . GLY A 1 183 ? -20.529 -13.814 15.798 1.00 82.75 183 GLY A O 1
ATOM 1425 N N . GLY A 1 184 ? -21.521 -12.472 14.266 1.00 91.38 184 GLY A N 1
ATOM 1426 C CA . GLY A 1 184 ? -20.361 -12.284 13.410 1.00 91.38 184 GLY A CA 1
ATOM 1427 C C . GLY A 1 184 ? -19.431 -11.187 13.925 1.00 91.38 184 GLY A C 1
ATOM 1428 O O . GLY A 1 184 ? -19.358 -10.908 15.124 1.00 91.38 184 GLY A O 1
ATOM 1429 N N . TYR A 1 185 ? -18.728 -10.565 12.986 1.00 95.06 185 TYR A N 1
ATOM 1430 C CA . TYR A 1 185 ? -17.828 -9.440 13.211 1.00 95.06 185 TYR A CA 1
ATOM 1431 C C . TYR A 1 185 ? -18.311 -8.219 12.434 1.00 95.06 185 TYR A C 1
ATOM 1433 O O . TYR A 1 185 ? -19.012 -8.350 11.429 1.00 95.06 185 TYR A O 1
ATOM 1441 N N . ILE A 1 186 ? -17.923 -7.034 12.902 1.00 95.06 186 ILE A N 1
ATOM 1442 C CA . ILE A 1 186 ? -17.990 -5.820 12.094 1.00 95.06 186 ILE A CA 1
ATOM 1443 C C . ILE A 1 186 ? -16.643 -5.628 11.409 1.00 95.06 186 ILE A C 1
ATOM 1445 O O . ILE A 1 186 ? -15.594 -5.818 12.023 1.00 95.06 186 ILE A O 1
ATOM 1449 N N . TYR A 1 187 ? -16.702 -5.233 10.142 1.00 95.56 187 TYR A N 1
ATOM 1450 C CA . TYR A 1 187 ? -15.539 -4.926 9.328 1.00 95.56 187 TYR A CA 1
ATOM 1451 C C . TYR A 1 187 ? -15.520 -3.432 9.013 1.00 95.56 187 TYR A C 1
ATOM 1453 O O . TYR A 1 187 ? -16.553 -2.832 8.710 1.00 95.56 187 TYR A O 1
ATOM 1461 N N . SER A 1 188 ? -14.334 -2.844 9.071 1.00 96.06 188 SER A N 1
ATOM 1462 C CA . SER A 1 188 ? -14.045 -1.501 8.585 1.00 96.06 188 SER A CA 1
ATOM 1463 C C . SER A 1 188 ? -12.791 -1.550 7.729 1.00 96.06 188 SER A C 1
ATOM 1465 O O . SER A 1 188 ? -11.833 -2.230 8.083 1.00 96.06 188 SER A O 1
ATOM 1467 N N . THR A 1 189 ? -12.766 -0.796 6.637 1.00 96.44 189 THR A N 1
ATOM 1468 C CA . THR A 1 189 ? -11.598 -0.697 5.758 1.00 96.44 189 THR A CA 1
ATOM 1469 C C . THR A 1 189 ? -10.981 0.694 5.825 1.00 96.44 189 THR A C 1
ATOM 1471 O O . THR A 1 189 ? -11.692 1.697 5.930 1.00 96.44 189 THR A O 1
ATOM 1474 N N . VAL A 1 190 ? -9.657 0.763 5.742 1.00 97.50 190 VAL A N 1
ATOM 1475 C CA . VAL A 1 190 ? -8.887 2.007 5.674 1.00 97.50 190 VAL A CA 1
ATOM 1476 C C . VAL A 1 190 ? -8.059 1.983 4.397 1.00 97.50 190 VAL A C 1
ATOM 1478 O O . VAL A 1 190 ? -7.242 1.087 4.207 1.00 97.50 190 VAL A O 1
ATOM 1481 N N . ASP A 1 191 ? -8.294 2.963 3.528 1.00 97.19 191 ASP A N 1
ATOM 1482 C CA . ASP A 1 191 ? -7.504 3.176 2.316 1.00 97.19 191 ASP A CA 1
ATOM 1483 C C . ASP A 1 191 ? -6.183 3.860 2.682 1.00 97.19 191 ASP A C 1
ATOM 1485 O O . ASP A 1 191 ? -6.175 4.870 3.391 1.00 97.19 191 ASP A O 1
ATOM 1489 N N . LEU A 1 192 ? -5.077 3.291 2.213 1.00 97.00 192 LEU A N 1
ATOM 1490 C CA . LEU A 1 192 ? -3.728 3.798 2.429 1.00 97.00 192 LEU A CA 1
ATOM 1491 C C . LEU A 1 192 ? -3.312 4.820 1.369 1.00 97.00 192 LEU A C 1
ATOM 1493 O O . LEU A 1 192 ? -2.330 5.537 1.560 1.00 97.00 192 LEU A O 1
ATOM 1497 N N . ARG A 1 193 ? -4.031 4.907 0.245 1.00 94.81 193 ARG A N 1
ATOM 1498 C CA . ARG A 1 193 ? -3.676 5.815 -0.848 1.00 94.81 193 ARG A CA 1
ATOM 1499 C C . ARG A 1 193 ? -3.775 7.269 -0.397 1.00 94.81 193 ARG A C 1
ATOM 1501 O O . ARG A 1 193 ? -4.757 7.695 0.205 1.00 94.81 193 ARG A O 1
ATOM 1508 N N . GLY A 1 194 ? -2.743 8.039 -0.719 1.00 92.00 194 GLY A N 1
ATOM 1509 C CA . GLY A 1 194 ? -2.580 9.428 -0.301 1.00 92.00 194 GLY A CA 1
ATOM 1510 C C . GLY A 1 194 ? -2.004 9.603 1.107 1.00 92.00 194 GLY A C 1
ATOM 1511 O O . GLY A 1 194 ? -1.676 10.733 1.463 1.00 92.00 194 GLY A O 1
ATOM 1512 N N . LEU A 1 195 ? -1.836 8.532 1.895 1.00 94.81 195 LEU A N 1
ATOM 1513 C CA . LEU A 1 195 ? -1.069 8.600 3.141 1.00 94.81 195 LEU A CA 1
ATOM 1514 C C . LEU A 1 195 ? 0.428 8.688 2.842 1.00 94.81 195 LEU A C 1
ATOM 1516 O O . LEU A 1 195 ? 0.891 8.225 1.803 1.00 94.81 195 LEU A O 1
ATOM 1520 N N . GLU A 1 196 ? 1.188 9.284 3.754 1.00 93.88 196 GLU A N 1
ATOM 1521 C CA . GLU A 1 196 ? 2.648 9.274 3.686 1.00 93.88 196 GLU A CA 1
ATOM 1522 C C . GLU A 1 196 ? 3.176 7.841 3.833 1.00 93.88 196 GLU A C 1
ATOM 1524 O O . GLU A 1 196 ? 2.675 7.081 4.663 1.00 93.88 196 GLU A O 1
ATOM 1529 N N . ASP A 1 197 ? 4.184 7.473 3.042 1.00 95.56 197 ASP A N 1
ATOM 1530 C CA . ASP A 1 197 ? 4.956 6.260 3.294 1.00 95.56 197 ASP A CA 1
ATOM 1531 C C . ASP A 1 197 ? 5.978 6.554 4.410 1.00 95.56 197 ASP A C 1
ATOM 1533 O O . ASP A 1 197 ? 6.948 7.295 4.187 1.00 95.56 197 ASP A O 1
ATOM 1537 N N . PRO A 1 198 ? 5.779 5.988 5.614 1.00 93.94 198 PRO A N 1
ATOM 1538 C CA . PRO A 1 198 ? 6.566 6.330 6.792 1.00 93.94 198 PRO A CA 1
ATOM 1539 C C . PRO A 1 198 ? 8.029 5.878 6.691 1.00 93.94 198 PRO A C 1
ATOM 1541 O O . PRO A 1 198 ? 8.889 6.444 7.372 1.00 93.94 198 PRO A O 1
ATOM 1544 N N . MET A 1 199 ? 8.334 4.890 5.840 1.00 96.12 199 MET A N 1
ATOM 1545 C CA . MET A 1 199 ? 9.677 4.328 5.717 1.00 96.12 199 MET A CA 1
ATOM 1546 C C . MET A 1 199 ? 10.671 5.381 5.229 1.00 96.12 199 MET A C 1
ATOM 1548 O O . MET A 1 199 ? 11.756 5.512 5.793 1.00 96.12 199 MET A O 1
ATOM 1552 N N . PHE A 1 200 ? 10.301 6.165 4.215 1.00 95.06 200 PHE A N 1
ATOM 1553 C CA . PHE A 1 200 ? 11.188 7.180 3.649 1.00 95.06 200 PHE A CA 1
ATOM 1554 C C . PHE A 1 200 ? 11.570 8.230 4.692 1.00 95.06 200 PHE A C 1
ATOM 1556 O O . PHE A 1 200 ? 12.756 8.446 4.944 1.00 95.06 200 PHE A O 1
ATOM 1563 N N . SER A 1 201 ? 10.574 8.798 5.372 1.00 93.62 201 SER A N 1
ATOM 1564 C CA . SER A 1 201 ? 10.792 9.807 6.408 1.00 93.62 201 SER A CA 1
ATOM 1565 C C . SER A 1 201 ? 11.632 9.281 7.570 1.00 93.62 201 SER A C 1
ATOM 1567 O O . SER A 1 201 ? 12.536 9.979 8.037 1.00 93.62 201 SER A O 1
ATOM 1569 N N . ALA A 1 202 ? 11.399 8.044 8.016 1.00 95.31 202 ALA A N 1
ATOM 1570 C CA . ALA A 1 202 ? 12.186 7.450 9.090 1.00 95.31 202 ALA A CA 1
ATOM 1571 C C . ALA A 1 202 ? 13.642 7.180 8.681 1.00 95.31 202 ALA A C 1
ATOM 1573 O O . ALA A 1 202 ? 14.565 7.522 9.427 1.00 95.31 202 ALA A O 1
ATOM 1574 N N . VAL A 1 203 ? 13.870 6.627 7.485 1.00 95.56 203 VAL A N 1
ATOM 1575 C CA . VAL A 1 203 ? 15.219 6.289 7.007 1.00 95.56 203 VAL A CA 1
ATOM 1576 C C . VAL A 1 203 ? 16.041 7.542 6.717 1.00 95.56 203 VAL A C 1
ATOM 1578 O O . VAL A 1 203 ? 17.181 7.649 7.174 1.00 95.56 203 VAL A O 1
ATOM 1581 N N . THR A 1 204 ? 15.478 8.509 5.991 1.00 93.44 204 THR A N 1
ATOM 1582 C CA . THR A 1 204 ? 16.220 9.695 5.534 1.00 93.44 204 THR A CA 1
ATOM 1583 C C . THR A 1 204 ? 16.158 10.860 6.519 1.00 93.44 204 THR A C 1
ATOM 1585 O O . THR A 1 204 ? 16.620 11.958 6.210 1.00 93.44 204 THR A O 1
ATOM 1588 N N . GLY A 1 205 ? 15.543 10.669 7.689 1.00 90.06 205 GLY A N 1
ATOM 1589 C CA . GLY A 1 205 ? 15.362 11.720 8.687 1.00 90.06 205 GLY A CA 1
ATOM 1590 C C . GLY A 1 205 ? 14.436 12.856 8.238 1.00 90.06 205 GLY A C 1
ATOM 1591 O O . GLY A 1 205 ? 14.622 13.991 8.670 1.00 90.06 205 GLY A O 1
ATOM 1592 N N . GLY A 1 206 ? 13.454 12.569 7.384 1.00 88.88 206 GLY A N 1
ATOM 1593 C CA . GLY A 1 206 ? 12.466 13.533 6.882 1.00 88.88 206 GLY A CA 1
ATOM 1594 C C . GLY A 1 206 ? 12.922 14.373 5.685 1.00 88.88 206 GLY A C 1
ATOM 1595 O O . GLY A 1 206 ? 12.147 15.172 5.175 1.00 88.88 206 GLY A O 1
ATOM 1596 N N . GLU A 1 207 ? 14.154 14.191 5.202 1.00 89.50 207 GLU A N 1
ATOM 1597 C CA . GLU A 1 207 ? 14.667 14.904 4.017 1.00 89.50 207 GLU A CA 1
ATOM 1598 C C . GLU A 1 207 ? 14.075 14.396 2.692 1.00 89.50 207 GLU A C 1
ATOM 1600 O O . GLU A 1 207 ? 14.215 15.038 1.649 1.00 89.50 207 GLU A O 1
ATOM 1605 N N . TYR A 1 208 ? 13.415 13.240 2.729 1.00 90.19 208 TYR A N 1
ATOM 1606 C CA . TYR A 1 208 ? 12.795 12.595 1.590 1.00 90.19 208 TYR A CA 1
ATOM 1607 C C . TYR A 1 208 ? 11.460 11.988 2.027 1.00 90.19 208 TYR A C 1
ATOM 1609 O O . TYR A 1 208 ? 11.413 11.209 2.976 1.00 90.19 208 TYR A O 1
ATOM 1617 N N . GLN A 1 209 ? 10.377 12.366 1.351 1.00 89.81 209 GLN A N 1
ATOM 1618 C CA . GLN A 1 209 ? 9.016 11.959 1.698 1.00 89.81 209 GLN A CA 1
ATOM 1619 C C . GLN A 1 209 ? 8.242 11.593 0.434 1.00 89.81 209 GLN A C 1
ATOM 1621 O O . GLN A 1 209 ? 8.410 12.229 -0.613 1.00 89.81 209 GLN A O 1
ATOM 1626 N N . ARG A 1 210 ? 7.364 10.595 0.543 1.00 89.19 210 ARG A N 1
ATOM 1627 C CA . ARG A 1 210 ? 6.461 10.160 -0.529 1.00 89.19 210 ARG A CA 1
ATOM 1628 C C . ARG A 1 210 ? 5.069 9.915 0.024 1.00 89.19 210 ARG A C 1
ATOM 1630 O O . ARG A 1 210 ? 4.921 9.506 1.170 1.00 89.19 210 ARG A O 1
ATOM 1637 N N . SER A 1 211 ? 4.065 10.113 -0.823 1.00 91.94 211 SER A N 1
ATOM 1638 C CA . SER A 1 211 ? 2.722 9.594 -0.569 1.00 91.94 211 SER A CA 1
ATOM 1639 C C . SER A 1 211 ? 2.547 8.244 -1.264 1.00 91.94 211 SER A C 1
ATOM 1641 O O . SER A 1 211 ? 3.113 8.009 -2.331 1.00 91.94 211 SER A O 1
ATOM 1643 N N . LEU A 1 212 ? 1.776 7.347 -0.660 1.00 93.50 212 LEU A N 1
ATOM 1644 C CA . LEU A 1 212 ? 1.387 6.074 -1.247 1.00 93.50 212 LEU A CA 1
ATOM 1645 C C . LEU A 1 212 ? 0.400 6.335 -2.383 1.00 93.50 212 LEU A C 1
ATOM 1647 O O . LEU A 1 212 ? -0.751 6.701 -2.152 1.00 93.50 212 LEU A O 1
ATOM 1651 N N . GLN A 1 213 ? 0.834 6.136 -3.622 1.00 92.38 213 GLN A N 1
ATOM 1652 C CA . GLN A 1 213 ? -0.029 6.248 -4.795 1.00 92.38 213 GLN A CA 1
ATOM 1653 C C . GLN A 1 213 ? 0.039 4.983 -5.629 1.00 92.38 213 GLN A C 1
ATOM 1655 O O . GLN A 1 213 ? 1.116 4.546 -6.014 1.00 92.38 213 GLN A O 1
ATOM 1660 N N . ALA A 1 214 ? -1.108 4.395 -5.944 1.00 92.62 214 ALA A N 1
ATOM 1661 C CA . ALA A 1 214 ? -1.143 3.215 -6.793 1.00 92.62 214 ALA A CA 1
ATOM 1662 C C . ALA A 1 214 ? -0.780 3.571 -8.246 1.00 92.62 214 ALA A C 1
ATOM 1664 O O . ALA A 1 214 ? -1.272 4.557 -8.811 1.00 92.62 214 ALA A O 1
ATOM 1665 N N . CYS A 1 215 ? 0.060 2.742 -8.867 1.00 91.75 215 CYS A N 1
ATOM 1666 C CA . CYS A 1 215 ? 0.256 2.740 -10.314 1.00 91.75 215 CYS A CA 1
ATOM 1667 C C . CYS A 1 215 ? -1.092 2.483 -11.012 1.00 91.75 215 CYS A C 1
ATOM 1669 O O . CYS A 1 215 ? -1.995 1.886 -10.427 1.00 91.75 215 CYS A O 1
ATOM 1671 N N . GLN A 1 216 ? -1.243 2.909 -12.271 1.00 88.88 216 GLN A N 1
ATOM 1672 C CA . GLN A 1 216 ? -2.421 2.533 -13.072 1.00 88.88 216 GLN A CA 1
ATOM 1673 C C . GLN A 1 216 ? -2.511 1.007 -13.270 1.00 88.88 216 GLN A C 1
ATOM 1675 O O . GLN A 1 216 ? -3.595 0.463 -13.472 1.00 88.88 216 GLN A O 1
ATOM 1680 N N . TYR A 1 217 ? -1.370 0.329 -13.138 1.00 90.38 217 TYR A N 1
ATOM 1681 C CA . TYR A 1 217 ? -1.178 -1.110 -13.254 1.00 90.38 217 TYR A CA 1
ATOM 1682 C C . TYR A 1 217 ? -0.658 -1.681 -11.920 1.00 90.38 217 TYR A C 1
ATOM 1684 O O . TYR A 1 217 ? 0.488 -2.124 -11.845 1.00 90.38 217 TYR A O 1
ATOM 1692 N N . PRO A 1 218 ? -1.441 -1.606 -10.824 1.00 91.81 218 PRO A N 1
ATOM 1693 C CA . PRO A 1 218 ? -0.931 -1.907 -9.492 1.00 91.81 218 PRO A CA 1
ATOM 1694 C C . PRO A 1 218 ? -0.813 -3.409 -9.220 1.00 91.81 218 PRO A C 1
ATOM 1696 O O . PRO A 1 218 ? -0.095 -3.772 -8.301 1.00 91.81 218 PRO A O 1
ATOM 1699 N N . TYR A 1 219 ? -1.470 -4.273 -10.005 1.00 93.00 219 TYR A N 1
ATOM 1700 C CA . TYR A 1 219 ? -1.488 -5.724 -9.790 1.00 93.00 219 TYR A CA 1
ATOM 1701 C C . TYR A 1 219 ? -1.101 -6.517 -11.059 1.00 93.00 219 TYR A C 1
ATOM 1703 O O . TYR A 1 219 ? -1.975 -7.038 -11.763 1.00 93.00 219 TYR A O 1
ATOM 1711 N N . PRO A 1 220 ? 0.205 -6.638 -11.371 1.00 90.06 220 PRO A N 1
ATOM 1712 C CA . PRO A 1 220 ? 0.701 -7.318 -12.574 1.00 90.06 220 PRO A CA 1
ATOM 1713 C C . PRO A 1 220 ? 0.219 -8.761 -12.761 1.00 90.06 220 PRO A C 1
ATOM 1715 O O . PRO A 1 220 ? -0.020 -9.202 -13.888 1.00 90.06 220 PRO A O 1
ATOM 1718 N N . GLU A 1 221 ? 0.028 -9.502 -11.672 1.00 83.81 221 GLU A N 1
ATOM 1719 C CA . GLU A 1 221 ? -0.402 -10.906 -11.695 1.00 83.81 221 GLU A CA 1
ATOM 1720 C C . GLU A 1 221 ? -1.840 -11.146 -12.178 1.00 83.81 221 GLU A C 1
ATOM 1722 O O . GLU A 1 221 ? -2.176 -12.277 -12.549 1.00 83.81 221 GLU A O 1
ATOM 1727 N N . PHE A 1 222 ? -2.666 -10.094 -12.215 1.00 84.44 222 PHE A N 1
ATOM 1728 C CA . PHE A 1 222 ? -4.018 -10.115 -12.782 1.00 84.44 222 PHE A CA 1
ATOM 1729 C C . PHE A 1 222 ? -4.049 -9.587 -14.224 1.00 84.44 222 PHE A C 1
ATOM 1731 O O . PHE A 1 222 ? -5.091 -9.166 -14.721 1.00 84.44 222 PHE A O 1
ATOM 1738 N N . GLY A 1 223 ? -2.898 -9.591 -14.906 1.00 80.75 223 GLY A N 1
ATOM 1739 C CA . GLY A 1 223 ? -2.760 -9.140 -16.293 1.00 80.75 223 GLY A CA 1
ATOM 1740 C C . GLY A 1 223 ? -2.613 -7.624 -16.446 1.00 80.75 223 GLY A C 1
ATOM 1741 O O . GLY A 1 223 ? -2.535 -7.131 -17.567 1.00 80.75 223 GLY A O 1
ATOM 1742 N N . MET A 1 224 ? -2.539 -6.873 -15.344 1.00 80.50 224 MET A N 1
ATOM 1743 C CA . MET A 1 224 ? -2.328 -5.425 -15.363 1.00 80.50 224 MET A CA 1
ATOM 1744 C C . MET A 1 224 ? -0.830 -5.111 -15.330 1.00 80.50 224 MET A C 1
ATOM 1746 O O . MET A 1 224 ? -0.309 -4.707 -14.294 1.00 80.50 224 MET A O 1
ATOM 1750 N N . ARG A 1 225 ? -0.124 -5.322 -16.445 1.00 90.38 225 ARG A N 1
ATOM 1751 C CA . ARG A 1 225 ? 1.318 -5.039 -16.544 1.00 90.38 225 ARG A CA 1
ATOM 1752 C C . ARG A 1 225 ? 1.569 -3.637 -17.112 1.00 90.38 225 ARG A C 1
ATOM 1754 O O . ARG A 1 225 ? 0.970 -3.296 -18.130 1.00 90.38 225 ARG A O 1
ATOM 1761 N N . PRO A 1 226 ? 2.475 -2.836 -16.519 1.00 90.81 226 PRO A N 1
ATOM 1762 C CA . PRO A 1 226 ? 2.852 -1.521 -17.040 1.00 90.81 226 PRO A CA 1
ATOM 1763 C C . PRO A 1 226 ? 3.808 -1.579 -18.249 1.00 90.81 226 PRO A C 1
ATOM 1765 O O . PRO A 1 226 ? 4.382 -0.567 -18.633 1.00 90.81 226 PRO A O 1
ATOM 1768 N N . VAL A 1 227 ? 4.006 -2.746 -18.861 1.00 92.31 227 VAL A N 1
ATOM 1769 C CA . VAL A 1 227 ? 4.768 -2.903 -20.103 1.00 92.31 227 VAL A CA 1
ATOM 1770 C C . VAL A 1 227 ? 3.922 -3.701 -21.075 1.00 92.31 227 VAL A C 1
ATOM 1772 O O . VAL A 1 227 ? 3.337 -4.721 -20.711 1.00 92.31 227 VAL A O 1
ATOM 1775 N N . ILE A 1 228 ? 3.869 -3.232 -22.317 1.00 92.62 228 ILE A N 1
ATOM 1776 C CA . ILE A 1 228 ? 3.155 -3.899 -23.403 1.00 92.62 228 ILE A CA 1
ATOM 1777 C C . ILE A 1 228 ? 4.188 -4.281 -24.441 1.00 92.62 228 ILE A C 1
ATOM 1779 O O . ILE A 1 228 ? 5.045 -3.471 -24.790 1.00 92.62 228 ILE A O 1
ATOM 1783 N N . TRP A 1 229 ? 4.119 -5.503 -24.949 1.00 94.00 229 TRP A N 1
ATOM 1784 C CA . TRP A 1 229 ? 5.059 -5.955 -25.960 1.00 94.00 229 TRP A CA 1
ATOM 1785 C C . TRP A 1 229 ? 4.392 -6.823 -27.007 1.00 94.00 229 TRP A C 1
ATOM 1787 O O . TRP A 1 229 ? 3.379 -7.472 -26.758 1.00 94.00 229 TRP A O 1
ATOM 1797 N N . ALA A 1 230 ? 4.982 -6.826 -28.195 1.00 94.38 230 ALA A N 1
ATOM 1798 C CA . ALA A 1 230 ? 4.614 -7.716 -29.276 1.00 94.38 230 ALA A CA 1
ATOM 1799 C C . ALA A 1 230 ? 5.869 -8.371 -29.850 1.00 94.38 230 ALA A C 1
ATOM 1801 O O . ALA A 1 230 ? 6.866 -7.706 -30.138 1.00 94.38 230 ALA A O 1
ATOM 1802 N N . ASN A 1 231 ? 5.790 -9.679 -30.056 1.00 94.50 231 ASN A N 1
ATOM 1803 C CA . ASN A 1 231 ? 6.823 -10.452 -30.728 1.00 94.50 231 ASN A CA 1
ATOM 1804 C C . ASN A 1 231 ? 6.579 -10.422 -32.230 1.00 94.50 231 ASN A C 1
ATOM 1806 O O . ASN A 1 231 ? 5.441 -10.498 -32.682 1.00 94.50 231 ASN A O 1
ATOM 1810 N N . GLY A 1 232 ? 7.634 -10.368 -33.019 1.00 93.00 232 GLY A N 1
ATOM 1811 C CA . GLY A 1 232 ? 7.540 -10.359 -34.464 1.00 93.00 232 GLY A CA 1
ATOM 1812 C C . GLY A 1 232 ? 8.806 -10.874 -35.119 1.00 93.00 232 GLY A C 1
ATOM 1813 O O . GLY A 1 232 ? 9.653 -11.534 -34.512 1.00 93.00 232 GLY A O 1
ATOM 1814 N N . SER A 1 233 ? 8.917 -10.561 -36.399 1.00 92.81 233 SER A N 1
ATOM 1815 C CA . SER A 1 233 ? 10.105 -10.824 -37.187 1.00 92.81 233 SER A CA 1
ATOM 1816 C C . SER A 1 233 ? 10.765 -9.513 -37.560 1.00 92.81 233 SER A C 1
ATOM 1818 O O . SER A 1 233 ? 10.090 -8.588 -38.007 1.00 92.81 233 SER A O 1
ATOM 1820 N N . GLY A 1 234 ? 12.078 -9.430 -37.411 1.00 90.12 234 GLY A N 1
ATOM 1821 C CA . GLY A 1 234 ? 12.794 -8.194 -37.662 1.00 90.12 234 GLY A CA 1
ATOM 1822 C C . GLY A 1 234 ? 14.228 -8.408 -38.096 1.00 90.12 234 GLY A C 1
ATOM 1823 O O . GLY A 1 234 ? 14.765 -9.510 -38.049 1.00 90.12 234 GLY A O 1
ATOM 1824 N N . SER A 1 235 ? 14.842 -7.326 -38.543 1.00 91.19 235 SER A N 1
ATOM 1825 C CA . SER A 1 235 ? 16.260 -7.268 -38.871 1.00 91.19 235 SER A CA 1
ATOM 1826 C C . SER A 1 235 ? 16.826 -6.019 -38.229 1.00 91.19 235 SER A C 1
ATOM 1828 O O . SER A 1 235 ? 16.161 -4.989 -38.218 1.00 91.19 235 SER A O 1
ATOM 1830 N N . SER A 1 236 ? 18.044 -6.115 -37.711 1.00 90.38 236 SER A N 1
ATOM 1831 C CA . SER A 1 236 ? 18.787 -4.980 -37.181 1.00 90.38 236 SER A CA 1
ATOM 1832 C C . SER A 1 236 ? 20.283 -5.268 -37.225 1.00 90.38 236 SER A C 1
ATOM 1834 O O . SER A 1 236 ? 20.698 -6.429 -37.223 1.00 90.38 236 SER A O 1
ATOM 1836 N N . ASN A 1 237 ? 21.097 -4.218 -37.278 1.00 88.69 237 ASN A N 1
ATOM 1837 C CA . ASN A 1 237 ? 22.548 -4.293 -37.083 1.00 88.69 237 ASN A CA 1
ATOM 1838 C C . ASN A 1 237 ? 22.975 -4.114 -35.613 1.00 88.69 237 ASN A C 1
ATOM 1840 O O . ASN A 1 237 ? 24.153 -4.285 -35.300 1.00 88.69 237 ASN A O 1
ATOM 1844 N N . VAL A 1 238 ? 22.033 -3.790 -34.728 1.00 89.06 238 VAL A N 1
ATOM 1845 C CA . VAL A 1 238 ? 22.235 -3.599 -33.287 1.00 89.06 238 VAL A CA 1
ATOM 1846 C C . VAL A 1 238 ? 21.250 -4.441 -32.481 1.00 89.06 238 VAL A C 1
ATOM 1848 O O . VAL A 1 238 ? 20.131 -4.694 -32.926 1.00 89.06 238 VAL A O 1
ATOM 1851 N N . ASN A 1 239 ? 21.666 -4.873 -31.287 1.00 88.75 239 ASN A N 1
ATOM 1852 C CA . ASN A 1 239 ? 20.873 -5.779 -30.446 1.00 88.75 239 ASN A CA 1
ATOM 1853 C C . ASN A 1 239 ? 19.590 -5.130 -29.924 1.00 88.75 239 ASN A C 1
ATOM 1855 O O . ASN A 1 239 ? 18.624 -5.827 -29.633 1.00 88.75 239 ASN A O 1
ATOM 1859 N N . TYR A 1 240 ? 19.578 -3.807 -29.794 1.00 91.06 240 TYR A N 1
ATOM 1860 C CA . TYR A 1 240 ? 18.408 -3.063 -29.370 1.00 91.06 240 TYR A CA 1
ATOM 1861 C C . TYR A 1 240 ? 18.454 -1.630 -29.895 1.00 91.06 240 TYR A C 1
ATOM 1863 O O . TYR A 1 240 ? 19.517 -1.104 -30.230 1.00 91.06 240 TYR A O 1
ATOM 1871 N N . LEU A 1 241 ? 17.287 -1.001 -29.939 1.00 92.56 241 LEU A N 1
ATOM 1872 C CA . LEU A 1 241 ? 17.112 0.421 -30.186 1.00 92.56 241 LEU A CA 1
ATOM 1873 C C . LEU A 1 241 ? 16.145 0.984 -29.152 1.00 92.56 241 LEU A C 1
ATOM 1875 O O . LEU A 1 241 ? 15.144 0.349 -28.825 1.00 92.56 241 LEU A O 1
ATOM 1879 N N . VAL A 1 242 ? 16.417 2.201 -28.691 1.00 91.69 242 VAL A N 1
ATOM 1880 C CA . VAL A 1 242 ? 15.531 2.964 -27.807 1.00 91.69 242 VAL A CA 1
ATOM 1881 C C . VAL A 1 242 ? 15.142 4.254 -28.512 1.00 91.69 242 VAL A C 1
ATOM 1883 O O . VAL A 1 242 ? 15.994 4.916 -29.102 1.00 91.69 242 VAL A O 1
ATOM 1886 N N . GLY A 1 243 ? 13.867 4.616 -28.446 1.00 90.88 243 GLY A N 1
ATOM 1887 C CA . GLY A 1 243 ? 13.352 5.812 -29.101 1.00 90.88 243 GLY A CA 1
ATOM 1888 C C . GLY A 1 243 ? 11.856 5.974 -28.887 1.00 90.88 243 GLY A C 1
ATOM 1889 O O . GLY A 1 243 ? 11.200 5.106 -28.317 1.00 90.88 243 GLY A O 1
ATOM 1890 N N . ARG A 1 244 ? 11.302 7.097 -29.335 1.00 92.56 244 ARG A N 1
ATOM 1891 C CA . ARG A 1 244 ? 9.868 7.382 -29.234 1.00 92.56 244 ARG A CA 1
ATOM 1892 C C . ARG A 1 244 ? 9.135 7.008 -30.513 1.00 92.56 244 ARG A C 1
ATOM 1894 O O . ARG A 1 244 ? 9.562 7.360 -31.620 1.00 92.56 244 ARG A O 1
ATOM 1901 N N . PHE A 1 245 ? 7.992 6.346 -30.374 1.00 94.25 245 PHE A N 1
ATOM 1902 C CA . PHE A 1 245 ? 7.130 6.026 -31.508 1.00 94.25 245 PHE A CA 1
ATOM 1903 C C . PHE A 1 245 ? 6.601 7.304 -32.174 1.00 94.25 245 PHE A C 1
ATOM 1905 O O . PHE A 1 245 ? 6.235 8.272 -31.514 1.00 94.25 245 PHE A O 1
ATOM 1912 N N . GLY A 1 246 ? 6.595 7.344 -33.504 1.00 93.44 246 GLY A N 1
ATOM 1913 C CA . GLY A 1 246 ? 6.220 8.512 -34.307 1.00 93.44 246 GLY A CA 1
ATOM 1914 C C . GLY A 1 246 ? 7.330 9.561 -34.474 1.00 93.44 246 GLY A C 1
ATOM 1915 O O . GLY A 1 246 ? 7.268 10.351 -35.418 1.00 93.44 246 GLY A O 1
ATOM 1916 N N . THR A 1 247 ? 8.369 9.540 -33.631 1.00 92.06 247 THR A N 1
ATOM 1917 C CA . THR A 1 247 ? 9.500 10.486 -33.691 1.00 92.06 247 THR A CA 1
ATOM 1918 C C . THR A 1 247 ? 10.769 9.812 -34.192 1.00 92.06 247 THR A C 1
ATOM 1920 O O . THR A 1 247 ? 11.285 10.206 -35.243 1.00 92.06 247 THR A O 1
ATOM 1923 N N . ASP A 1 248 ? 11.229 8.796 -33.460 1.00 94.19 248 ASP A N 1
ATOM 1924 C CA . ASP A 1 248 ? 12.440 8.019 -33.740 1.00 94.19 248 ASP A CA 1
ATOM 1925 C C . ASP A 1 248 ? 12.084 6.703 -34.431 1.00 94.19 248 ASP A C 1
ATOM 1927 O O . ASP A 1 248 ? 12.731 6.307 -35.397 1.00 94.19 248 ASP A O 1
ATOM 1931 N N . PHE A 1 249 ? 10.991 6.069 -33.996 1.00 96.00 249 PHE A N 1
ATOM 1932 C CA . PHE A 1 249 ? 10.443 4.882 -34.642 1.00 96.00 249 PHE A CA 1
ATOM 1933 C C . PHE A 1 249 ? 9.228 5.247 -35.475 1.00 96.00 249 PHE A C 1
ATOM 1935 O O . PHE A 1 249 ? 8.174 5.611 -34.951 1.00 96.00 249 PHE A O 1
ATOM 1942 N N . TRP A 1 250 ? 9.358 5.143 -36.790 1.00 96.75 250 TRP A N 1
ATOM 1943 C CA . TRP A 1 250 ? 8.220 5.255 -37.689 1.00 96.75 250 TRP A CA 1
ATOM 1944 C C . TRP A 1 250 ? 7.480 3.932 -37.755 1.00 96.75 250 TRP A C 1
ATOM 1946 O O . TRP A 1 250 ? 8.064 2.862 -37.595 1.00 96.75 250 TRP A O 1
ATOM 1956 N N . TYR A 1 251 ? 6.172 4.002 -37.967 1.00 96.50 251 TYR A N 1
ATOM 1957 C CA . TYR A 1 251 ? 5.356 2.806 -38.021 1.00 96.50 251 TYR A CA 1
ATOM 1958 C C . TYR A 1 251 ? 4.177 2.952 -38.984 1.00 96.50 251 TYR A C 1
ATOM 1960 O O . TYR A 1 251 ? 3.697 4.043 -39.288 1.00 96.50 251 TYR A O 1
ATOM 1968 N N . SER A 1 252 ? 3.728 1.808 -39.484 1.00 95.38 252 SER A N 1
ATOM 1969 C CA . SER A 1 252 ? 2.483 1.611 -40.224 1.00 95.38 252 SER A CA 1
ATOM 1970 C C . SER A 1 252 ? 1.695 0.503 -39.533 1.00 95.38 252 SER A C 1
ATOM 1972 O O . SER A 1 252 ? 2.207 -0.098 -38.602 1.00 95.38 252 SER A O 1
ATOM 1974 N N . SER A 1 253 ? 0.505 0.146 -40.022 1.00 93.31 253 SER A N 1
ATOM 1975 C CA . SER A 1 253 ? -0.357 -0.841 -39.348 1.00 93.31 253 SER A CA 1
ATOM 1976 C C . SER A 1 253 ? 0.299 -2.182 -38.971 1.00 93.31 253 SER A C 1
ATOM 1978 O O . SER A 1 253 ? -0.197 -2.848 -38.069 1.00 93.31 253 SER A O 1
ATOM 1980 N N . THR A 1 254 ? 1.381 -2.598 -39.642 1.00 92.19 254 THR A N 1
ATOM 1981 C CA . THR A 1 254 ? 2.040 -3.901 -39.423 1.00 92.19 254 THR A CA 1
ATOM 1982 C C . THR A 1 254 ? 3.565 -3.831 -39.324 1.00 92.19 254 THR A C 1
ATOM 1984 O O . THR A 1 254 ? 4.215 -4.874 -39.280 1.00 92.19 254 THR A O 1
ATOM 1987 N N . HIS A 1 255 ? 4.157 -2.637 -39.356 1.00 94.31 255 HIS A N 1
ATOM 1988 C CA . HIS A 1 255 ? 5.611 -2.465 -39.397 1.00 94.31 255 HIS A CA 1
ATOM 1989 C C . HIS A 1 255 ? 6.036 -1.324 -38.486 1.00 94.31 255 HIS A C 1
ATOM 1991 O O . HIS A 1 255 ? 5.398 -0.276 -38.505 1.00 94.31 255 HIS A O 1
ATOM 1997 N N . ILE A 1 256 ? 7.143 -1.511 -37.776 1.00 97.06 256 ILE A N 1
ATOM 1998 C CA . ILE A 1 256 ? 7.837 -0.490 -36.986 1.00 97.06 256 ILE A CA 1
ATOM 1999 C C . ILE A 1 256 ? 9.290 -0.471 -37.459 1.00 97.06 256 ILE A C 1
ATOM 2001 O O . ILE A 1 256 ? 9.885 -1.536 -37.603 1.00 97.06 256 ILE A O 1
ATOM 2005 N N . TRP A 1 257 ? 9.866 0.697 -37.724 1.00 96.50 257 TRP A N 1
ATOM 2006 C CA . TRP A 1 257 ? 11.253 0.827 -38.169 1.00 96.50 257 TRP A CA 1
ATOM 2007 C C . TRP A 1 257 ? 11.914 2.092 -37.631 1.00 96.50 257 TRP A C 1
ATOM 2009 O O . TRP A 1 257 ? 11.255 3.098 -37.366 1.00 96.50 257 TRP A O 1
ATOM 2019 N N . ASP A 1 258 ? 13.234 2.045 -37.493 1.00 96.50 258 ASP A N 1
ATOM 2020 C CA . ASP A 1 258 ? 14.042 3.216 -37.168 1.00 96.50 258 ASP A CA 1
ATOM 2021 C C . ASP A 1 258 ? 14.001 4.222 -38.323 1.00 96.50 258 ASP A C 1
ATOM 2023 O O . ASP A 1 258 ? 14.281 3.903 -39.482 1.00 96.50 258 ASP A O 1
ATOM 2027 N N . LYS A 1 259 ? 13.645 5.465 -38.004 1.00 95.56 259 LYS A N 1
ATOM 2028 C CA . LYS A 1 259 ? 13.617 6.577 -38.952 1.00 95.56 259 LYS A CA 1
ATOM 2029 C C . LYS A 1 259 ? 14.986 6.829 -39.587 1.00 95.56 259 LYS A C 1
ATOM 2031 O O . LYS A 1 259 ? 15.040 7.221 -40.753 1.00 95.56 259 LYS A O 1
ATOM 2036 N N . ASN A 1 260 ? 16.067 6.653 -38.827 1.00 93.75 260 ASN A N 1
ATOM 2037 C CA . ASN A 1 260 ? 17.423 6.968 -39.274 1.00 93.75 260 ASN A CA 1
ATOM 2038 C C . ASN A 1 260 ? 18.049 5.824 -40.081 1.00 93.75 260 ASN A C 1
ATOM 2040 O O . ASN A 1 260 ? 18.795 6.088 -41.025 1.00 93.75 260 ASN A O 1
ATOM 2044 N N . ASP A 1 261 ? 17.715 4.573 -39.756 1.00 94.06 261 ASP A N 1
ATOM 2045 C CA . ASP A 1 261 ? 18.106 3.394 -40.529 1.00 94.06 261 ASP A CA 1
ATOM 2046 C C . ASP A 1 261 ? 16.922 2.425 -40.709 1.00 94.06 261 ASP A C 1
ATOM 2048 O O . ASP A 1 261 ? 16.733 1.509 -39.907 1.00 94.06 261 ASP A O 1
ATOM 2052 N N . PRO A 1 262 ? 16.143 2.552 -41.802 1.00 90.75 262 PRO A N 1
ATOM 2053 C CA . PRO A 1 262 ? 14.978 1.700 -42.056 1.00 90.75 262 PRO A CA 1
ATOM 2054 C C . PRO A 1 262 ? 15.286 0.201 -42.207 1.00 90.75 262 PRO A C 1
ATOM 2056 O O . PRO A 1 262 ? 14.362 -0.602 -42.332 1.00 90.75 262 PRO A O 1
ATOM 2059 N N . LYS A 1 263 ? 16.567 -0.201 -42.234 1.00 90.25 263 LYS A N 1
ATOM 2060 C CA . LYS A 1 263 ? 16.963 -1.616 -42.167 1.00 90.25 263 LYS A CA 1
ATOM 2061 C C . LYS A 1 263 ? 16.754 -2.218 -40.782 1.00 90.25 263 LYS A C 1
ATOM 2063 O O . LYS A 1 263 ? 16.686 -3.443 -40.691 1.00 90.25 263 LYS A O 1
ATOM 2068 N N . ASN A 1 264 ? 16.651 -1.377 -39.756 1.00 93.62 264 ASN A N 1
ATOM 2069 C CA . ASN A 1 264 ? 16.277 -1.764 -38.409 1.00 93.62 264 ASN A CA 1
ATOM 2070 C C . ASN A 1 264 ? 14.750 -1.722 -38.301 1.00 93.62 264 ASN A C 1
ATOM 2072 O O . ASN A 1 264 ? 14.160 -0.649 -38.160 1.00 93.62 264 ASN A O 1
ATOM 2076 N N . TYR A 1 265 ? 14.096 -2.877 -38.423 1.00 95.31 265 TYR A N 1
ATOM 2077 C CA . TYR A 1 265 ? 12.635 -2.955 -38.454 1.00 95.31 265 TYR A CA 1
ATOM 2078 C C . TYR A 1 265 ? 12.090 -4.229 -37.815 1.00 95.31 265 TYR A C 1
ATOM 2080 O O . TYR A 1 265 ? 12.763 -5.257 -37.783 1.00 95.31 265 TYR A O 1
ATOM 2088 N N . ILE A 1 266 ? 10.832 -4.164 -37.377 1.00 95.50 266 ILE A N 1
ATOM 2089 C CA . ILE A 1 266 ? 10.024 -5.283 -36.886 1.00 95.50 266 ILE A CA 1
ATOM 2090 C C . ILE A 1 266 ? 8.690 -5.303 -37.644 1.00 95.50 266 ILE A C 1
ATOM 2092 O O . ILE A 1 266 ? 8.058 -4.268 -37.862 1.00 95.50 266 ILE A O 1
ATOM 2096 N N . THR A 1 267 ? 8.254 -6.491 -38.049 1.00 95.06 267 THR A N 1
ATOM 2097 C CA . THR A 1 267 ? 6.968 -6.761 -38.697 1.00 95.06 267 THR A CA 1
ATOM 2098 C C . THR A 1 267 ? 6.344 -8.060 -38.177 1.00 95.06 267 THR A C 1
ATOM 2100 O O . THR A 1 267 ? 6.924 -8.729 -37.325 1.00 95.06 267 THR A O 1
ATOM 2103 N N . ASN A 1 268 ? 5.164 -8.429 -38.688 1.00 93.62 268 ASN A N 1
ATOM 2104 C CA . ASN A 1 268 ? 4.416 -9.630 -38.308 1.00 93.62 268 ASN A CA 1
ATOM 2105 C C . ASN A 1 268 ? 4.230 -9.730 -36.787 1.00 93.62 268 ASN A C 1
ATOM 2107 O O . ASN A 1 268 ? 4.539 -10.752 -36.180 1.00 93.62 268 ASN A O 1
ATOM 2111 N N . LEU A 1 269 ? 3.768 -8.631 -36.184 1.00 95.69 269 LEU A N 1
ATOM 2112 C CA . LEU A 1 269 ? 3.587 -8.519 -34.743 1.00 95.69 269 LEU A CA 1
ATOM 2113 C C . LEU A 1 269 ? 2.526 -9.499 -34.240 1.00 95.69 269 LEU A C 1
ATOM 2115 O O . LEU A 1 269 ? 1.463 -9.665 -34.840 1.00 95.69 269 LEU A O 1
ATOM 2119 N N . THR A 1 270 ? 2.818 -10.110 -33.102 1.00 94.06 270 THR A N 1
ATOM 2120 C CA . THR A 1 270 ? 1.968 -11.051 -32.389 1.00 94.06 270 THR A CA 1
ATOM 2121 C C . THR A 1 270 ? 2.003 -10.749 -30.895 1.00 94.06 270 THR A C 1
ATOM 2123 O O . THR A 1 270 ? 3.067 -10.496 -30.330 1.00 94.06 270 THR A O 1
ATOM 2126 N N . MET A 1 271 ? 0.841 -10.787 -30.252 1.00 92.06 271 MET A N 1
ATOM 2127 C CA . MET A 1 271 ? 0.691 -10.762 -28.795 1.00 92.06 271 MET A CA 1
ATOM 2128 C C . MET A 1 271 ? 0.083 -12.098 -28.391 1.00 92.06 271 MET A C 1
ATOM 2130 O O . MET A 1 271 ? -0.936 -12.495 -28.952 1.00 92.06 271 MET A O 1
ATOM 2134 N N . ASP A 1 272 ? 0.761 -12.841 -27.516 1.00 87.56 272 ASP A N 1
ATOM 2135 C CA . ASP A 1 272 ? 0.367 -14.203 -27.121 1.00 87.56 272 ASP A CA 1
ATOM 2136 C C . ASP A 1 272 ? 0.092 -15.142 -28.315 1.00 87.56 272 ASP A C 1
ATOM 2138 O O . ASP A 1 272 ? -0.820 -15.968 -28.315 1.00 87.56 272 ASP A O 1
ATOM 2142 N N . GLY A 1 273 ? 0.884 -14.991 -29.384 1.00 88.75 273 GLY A N 1
ATOM 2143 C CA . GLY A 1 273 ? 0.759 -15.769 -30.621 1.00 88.75 273 GLY A CA 1
ATOM 2144 C C . GLY A 1 273 ? -0.379 -15.332 -31.553 1.00 88.75 273 GLY A C 1
ATOM 2145 O O . GLY A 1 273 ? -0.499 -15.869 -32.654 1.00 88.75 273 GLY A O 1
ATOM 2146 N N . VAL A 1 274 ? -1.184 -14.340 -31.165 1.00 94.00 274 VAL A N 1
ATOM 2147 C CA . VAL A 1 274 ? -2.248 -13.772 -31.999 1.00 94.00 274 VAL A CA 1
ATOM 2148 C C . VAL A 1 274 ? -1.689 -12.606 -32.815 1.00 94.00 274 VAL A C 1
ATOM 2150 O O . VAL A 1 274 ? -1.116 -11.693 -32.224 1.00 94.00 274 VAL A O 1
ATOM 2153 N N . PRO A 1 275 ? -1.845 -12.587 -34.154 1.00 95.06 275 PRO A N 1
ATOM 2154 C CA . PRO A 1 275 ? -1.427 -11.455 -34.974 1.00 95.06 275 PRO A CA 1
ATOM 2155 C C . PRO A 1 275 ? -2.124 -10.158 -34.561 1.00 95.06 275 PRO A C 1
ATOM 2157 O O . PRO A 1 275 ? -3.352 -10.105 -34.480 1.00 95.06 275 PRO A O 1
ATOM 2160 N N . VAL A 1 276 ? -1.338 -9.104 -34.357 1.00 96.19 276 VAL A N 1
ATOM 2161 C CA . VAL A 1 276 ? -1.820 -7.776 -33.966 1.00 96.19 276 VAL A CA 1
ATOM 2162 C C . VAL A 1 276 ? -1.286 -6.696 -34.899 1.00 96.19 276 VAL A C 1
ATOM 2164 O O . VAL A 1 276 ? -0.331 -6.891 -35.654 1.00 96.19 276 VAL A O 1
ATOM 2167 N N . LYS A 1 277 ? -1.928 -5.532 -34.851 1.00 96.12 277 LYS A N 1
ATOM 2168 C CA . LYS A 1 277 ? -1.462 -4.318 -35.520 1.00 96.12 277 LYS A CA 1
ATOM 2169 C C . LYS A 1 277 ? -0.649 -3.462 -34.552 1.00 96.12 277 LYS A C 1
ATOM 2171 O O . LYS A 1 277 ? -0.681 -3.664 -33.341 1.00 96.12 277 LYS A O 1
ATOM 2176 N N . THR A 1 278 ? 0.066 -2.478 -35.087 1.00 94.94 278 THR A N 1
ATOM 2177 C CA . THR A 1 278 ? 0.874 -1.555 -34.272 1.00 94.94 278 THR A CA 1
ATOM 2178 C C . THR A 1 278 ? 0.047 -0.719 -33.297 1.00 94.94 278 THR A C 1
ATOM 2180 O O . THR A 1 278 ? 0.571 -0.343 -32.260 1.00 94.94 278 THR A O 1
ATOM 2183 N N . ASP A 1 279 ? -1.230 -0.460 -33.590 1.00 93.69 279 ASP A N 1
ATOM 2184 C CA . ASP A 1 279 ? -2.166 0.265 -32.709 1.00 93.69 279 ASP A CA 1
ATOM 2185 C C . ASP A 1 279 ? -2.497 -0.485 -31.405 1.00 93.69 279 ASP A C 1
ATOM 2187 O O . ASP A 1 279 ? -2.958 0.115 -30.441 1.00 93.69 279 ASP A O 1
ATOM 2191 N N . SER A 1 280 ? -2.233 -1.793 -31.360 1.00 93.38 280 SER A N 1
ATOM 2192 C CA . SER A 1 280 ? -2.400 -2.615 -30.159 1.00 93.38 280 SER A CA 1
ATOM 2193 C C . SER A 1 280 ? -1.217 -2.465 -29.193 1.00 93.38 280 SER A C 1
ATOM 2195 O O . SER A 1 280 ? -1.343 -2.791 -28.019 1.00 93.38 280 SER A O 1
ATOM 2197 N N . LEU A 1 281 ? -0.074 -1.974 -29.689 1.00 93.44 281 LEU A N 1
ATOM 2198 C CA . LEU A 1 281 ? 1.161 -1.753 -28.932 1.00 93.44 281 LEU A CA 1
ATOM 2199 C C . LEU A 1 281 ? 1.413 -0.263 -28.657 1.00 93.44 281 LEU A C 1
ATOM 2201 O O . LEU A 1 281 ? 1.851 0.100 -27.570 1.00 93.44 281 LEU A O 1
ATOM 2205 N N . ILE A 1 282 ? 1.185 0.589 -29.657 1.00 94.00 282 ILE A N 1
ATOM 2206 C CA . ILE A 1 282 ? 1.498 2.019 -29.646 1.00 94.00 282 ILE A CA 1
ATOM 2207 C C . ILE A 1 282 ? 0.189 2.778 -29.466 1.00 94.00 282 ILE A C 1
ATOM 2209 O O . ILE A 1 282 ? -0.643 2.800 -30.376 1.00 94.00 282 ILE A O 1
ATOM 2213 N N . PHE A 1 283 ? 0.008 3.408 -28.308 1.00 90.06 283 PHE A N 1
ATOM 2214 C CA . PHE A 1 283 ? -1.225 4.130 -28.010 1.00 90.06 283 PHE A CA 1
ATOM 2215 C C . PHE A 1 283 ? -1.155 5.575 -28.484 1.00 90.06 283 PHE A C 1
ATOM 2217 O O . PHE A 1 283 ? -2.144 6.099 -29.001 1.00 90.06 283 PHE A O 1
ATOM 2224 N N . HIS A 1 284 ? 0.017 6.204 -28.368 1.00 91.56 284 HIS A N 1
ATOM 2225 C CA . HIS A 1 284 ? 0.220 7.577 -28.807 1.00 91.56 284 HIS A CA 1
ATOM 2226 C C . HIS A 1 284 ? 1.571 7.770 -29.502 1.00 91.56 284 HIS A C 1
ATOM 2228 O O . HIS A 1 284 ? 2.564 7.094 -29.235 1.00 91.56 284 HIS A O 1
ATOM 2234 N N . ASN A 1 285 ? 1.622 8.756 -30.401 1.00 90.94 285 ASN A N 1
ATOM 2235 C CA . ASN A 1 285 ? 2.903 9.281 -30.864 1.00 90.94 285 ASN A CA 1
ATOM 2236 C C . ASN A 1 285 ? 3.614 9.950 -29.689 1.00 90.94 285 ASN A C 1
ATOM 2238 O O . ASN A 1 285 ? 3.027 10.788 -29.007 1.00 90.94 285 ASN A O 1
ATOM 2242 N N . GLY A 1 286 ? 4.884 9.621 -29.507 1.00 88.88 286 GLY A N 1
ATOM 2243 C CA . GLY A 1 286 ? 5.692 10.063 -28.383 1.00 88.88 286 GLY A CA 1
ATOM 2244 C C . GLY A 1 286 ? 5.922 8.978 -27.338 1.00 88.88 286 GLY A C 1
ATOM 2245 O O . GLY A 1 286 ? 6.897 9.122 -26.607 1.00 88.88 286 GLY A O 1
ATOM 2246 N N . ASP A 1 287 ? 5.124 7.904 -27.305 1.00 90.75 287 ASP A N 1
ATOM 2247 C CA . ASP A 1 287 ? 5.316 6.780 -26.377 1.00 90.75 287 ASP A CA 1
ATOM 2248 C C . ASP A 1 287 ? 6.753 6.237 -26.477 1.00 90.75 287 ASP A C 1
ATOM 2250 O O . ASP A 1 287 ? 7.275 6.024 -27.582 1.00 90.75 287 ASP A O 1
ATOM 2254 N N . LEU A 1 288 ? 7.408 6.030 -25.333 1.00 90.19 288 LEU A N 1
ATOM 2255 C CA . LEU A 1 288 ? 8.749 5.466 -25.267 1.00 90.19 288 LEU A CA 1
ATOM 2256 C C . LEU A 1 288 ? 8.734 3.974 -25.618 1.00 90.19 288 LEU A C 1
ATOM 2258 O O . LEU A 1 288 ? 8.051 3.161 -24.989 1.00 90.19 288 LEU A O 1
ATOM 2262 N N . GLY A 1 289 ? 9.533 3.618 -26.619 1.00 92.44 289 GLY A N 1
ATOM 2263 C CA . GLY A 1 289 ? 9.641 2.270 -27.146 1.00 92.44 289 GLY A CA 1
ATOM 2264 C C . GLY A 1 289 ? 11.040 1.677 -27.037 1.00 92.44 289 GLY A C 1
ATOM 2265 O O . GLY A 1 289 ? 12.051 2.387 -27.047 1.00 92.44 289 GLY A O 1
ATOM 2266 N N . VAL A 1 290 ? 11.088 0.346 -27.005 1.00 94.56 290 VAL A N 1
ATOM 2267 C CA . VAL A 1 290 ? 12.317 -0.441 -27.165 1.00 94.56 290 VAL A CA 1
ATOM 2268 C C . VAL A 1 290 ? 12.092 -1.483 -28.255 1.00 94.56 290 VAL A C 1
ATOM 2270 O O . VAL A 1 290 ? 11.126 -2.241 -28.203 1.00 94.56 290 VAL A O 1
ATOM 2273 N N . LEU A 1 291 ? 12.977 -1.527 -29.248 1.00 94.50 291 LEU A N 1
ATOM 2274 C CA . LEU A 1 291 ? 13.014 -2.595 -30.248 1.00 94.50 291 LEU A CA 1
ATOM 2275 C C . LEU A 1 291 ? 14.177 -3.517 -29.901 1.00 94.50 291 LEU A C 1
ATOM 2277 O O . LEU A 1 291 ? 15.314 -3.057 -29.853 1.00 94.50 291 LEU A O 1
ATOM 2281 N N . LEU A 1 292 ? 13.901 -4.793 -29.657 1.00 93.31 292 LEU A N 1
ATOM 2282 C CA . LEU A 1 292 ? 14.884 -5.794 -29.258 1.00 93.31 292 LEU A CA 1
ATOM 2283 C C . LEU A 1 292 ? 15.099 -6.813 -30.381 1.00 93.31 292 LEU A C 1
ATOM 2285 O O . LEU A 1 292 ? 14.145 -7.347 -30.949 1.00 93.31 292 LEU A O 1
ATOM 2289 N N . PHE A 1 293 ? 16.365 -7.106 -30.660 1.00 91.50 293 PHE A N 1
ATOM 2290 C CA . PHE A 1 293 ? 16.831 -8.017 -31.702 1.00 91.50 293 PHE A CA 1
ATOM 2291 C C . PHE A 1 293 ? 17.835 -9.006 -31.088 1.00 91.50 293 PHE A C 1
ATOM 2293 O O . PHE A 1 293 ? 19.046 -8.818 -31.219 1.00 91.50 293 PHE A O 1
ATOM 2300 N N . PRO A 1 294 ? 17.365 -10.058 -30.393 1.00 82.06 294 PRO A N 1
ATOM 2301 C CA . PRO A 1 294 ? 18.241 -11.003 -29.693 1.00 82.06 294 PRO A CA 1
ATOM 2302 C C . PRO A 1 294 ? 19.197 -11.754 -30.635 1.00 82.06 294 PRO A C 1
ATOM 2304 O O . PRO A 1 294 ? 20.290 -12.148 -30.236 1.00 82.06 294 PRO A O 1
ATOM 2307 N N . GLU A 1 295 ? 18.819 -11.915 -31.905 1.00 75.12 295 GLU A N 1
ATOM 2308 C CA . GLU A 1 295 ? 19.618 -12.578 -32.934 1.00 75.12 295 GLU A CA 1
ATOM 2309 C C . GLU A 1 295 ? 20.051 -11.580 -34.015 1.00 75.12 295 GLU A C 1
ATOM 2311 O O . GLU A 1 295 ? 19.646 -11.681 -35.176 1.00 75.12 295 GLU A O 1
ATOM 2316 N N . VAL A 1 296 ? 20.891 -10.600 -33.659 1.00 66.56 296 VAL A N 1
ATOM 2317 C CA . VAL A 1 296 ? 21.573 -9.788 -34.679 1.00 66.56 296 VAL A CA 1
ATOM 2318 C C . VAL A 1 296 ? 22.399 -10.733 -35.537 1.00 66.56 296 VAL A C 1
ATOM 2320 O O . VAL A 1 296 ? 23.391 -11.314 -35.092 1.00 66.56 296 VAL A O 1
ATOM 2323 N N . SER A 1 297 ? 21.940 -10.930 -36.769 1.00 52.84 297 SER A N 1
ATOM 2324 C CA . SER A 1 297 ? 22.438 -11.934 -37.697 1.00 52.84 297 SER A CA 1
ATOM 2325 C C . SER A 1 297 ? 23.948 -11.797 -37.916 1.00 52.84 297 SER A C 1
ATOM 2327 O O . SER A 1 297 ? 24.405 -11.045 -38.778 1.00 52.84 297 SER A O 1
ATOM 2329 N N . ARG A 1 298 ? 24.744 -12.579 -37.175 1.00 46.16 298 ARG A N 1
ATOM 2330 C CA . ARG A 1 298 ? 26.086 -12.987 -37.603 1.00 46.16 298 ARG A CA 1
ATOM 2331 C C . ARG A 1 298 ? 25.874 -13.850 -38.837 1.00 46.16 298 ARG A C 1
ATOM 2333 O O . ARG A 1 298 ? 25.414 -14.978 -38.713 1.00 46.16 298 ARG A O 1
ATOM 2340 N N . GLY A 1 299 ? 26.118 -13.260 -40.006 1.00 45.94 299 GLY A N 1
ATOM 2341 C CA . GLY A 1 299 ? 25.758 -13.792 -41.319 1.00 45.94 299 GLY A CA 1
ATOM 2342 C C . GLY A 1 299 ? 25.755 -15.318 -41.405 1.00 45.94 299 GLY A C 1
ATOM 2343 O O . GLY A 1 299 ? 26.808 -15.947 -41.433 1.00 45.94 299 GLY A O 1
ATOM 2344 N N . SER A 1 300 ? 24.562 -15.897 -41.490 1.00 37.78 300 SER A N 1
ATOM 2345 C CA . SER A 1 300 ? 24.372 -17.287 -41.880 1.00 37.78 300 SER A CA 1
ATOM 2346 C C . SER A 1 300 ? 23.309 -17.323 -42.966 1.00 37.78 300 SER A C 1
ATOM 2348 O O . SER A 1 300 ? 22.115 -17.166 -42.724 1.00 37.78 300 SER A O 1
ATOM 2350 N N . ASN A 1 301 ? 23.782 -17.479 -44.200 1.00 48.06 301 ASN A N 1
ATOM 2351 C CA . ASN A 1 301 ? 22.964 -17.920 -45.314 1.00 48.06 301 ASN A CA 1
ATOM 2352 C C . ASN A 1 301 ? 22.464 -19.330 -44.988 1.00 48.06 301 ASN A C 1
ATOM 2354 O O . ASN A 1 301 ? 23.274 -20.253 -45.009 1.00 48.06 301 ASN A O 1
ATOM 2358 N N . THR A 1 302 ? 21.171 -19.498 -44.695 1.00 42.81 302 THR A N 1
ATOM 2359 C CA . THR A 1 302 ? 20.284 -20.582 -45.184 1.00 42.81 302 THR A CA 1
ATOM 2360 C C . THR A 1 302 ? 18.993 -20.655 -44.353 1.00 42.81 302 THR A C 1
ATOM 2362 O O . THR A 1 302 ? 19.040 -20.815 -43.142 1.00 42.81 302 THR A O 1
ATOM 2365 N N . GLY A 1 303 ? 17.834 -20.609 -45.024 1.00 42.38 303 GLY A N 1
ATOM 2366 C CA . GLY A 1 303 ? 16.536 -21.015 -44.456 1.00 42.38 303 GLY A CA 1
ATOM 2367 C C . GLY A 1 303 ? 15.637 -19.868 -43.983 1.00 42.38 303 GLY A C 1
ATOM 2368 O O . GLY A 1 303 ? 15.904 -19.212 -42.987 1.00 42.38 303 GLY A O 1
ATOM 2369 N N . SER A 1 304 ? 14.542 -19.649 -44.713 1.00 48.75 304 SER A N 1
ATOM 2370 C CA . SER A 1 304 ? 13.524 -18.615 -44.507 1.00 48.75 304 SER A CA 1
ATOM 2371 C C . SER A 1 304 ? 12.759 -18.709 -43.175 1.00 48.75 304 SER A C 1
ATOM 2373 O O . SER A 1 304 ? 11.673 -19.284 -43.117 1.00 48.75 304 SER A O 1
ATOM 2375 N N . THR A 1 305 ? 13.258 -18.034 -42.150 1.00 54.72 305 THR A N 1
ATOM 2376 C CA . THR A 1 305 ? 12.437 -17.416 -41.098 1.00 54.72 305 THR A CA 1
ATOM 2377 C C . THR A 1 305 ? 13.158 -16.146 -40.681 1.00 54.72 305 THR A C 1
ATOM 2379 O O . THR A 1 305 ? 14.325 -16.209 -40.307 1.00 54.72 305 THR A O 1
ATOM 2382 N N . ALA A 1 306 ? 12.513 -14.987 -40.830 1.00 60.72 306 ALA A N 1
ATOM 2383 C CA . ALA A 1 306 ? 13.121 -13.729 -40.414 1.00 60.72 306 ALA A CA 1
ATOM 2384 C C . ALA A 1 306 ? 13.428 -13.776 -38.896 1.00 60.72 306 ALA A C 1
ATOM 2386 O O . ALA A 1 306 ? 12.629 -14.368 -38.160 1.00 60.72 306 ALA A O 1
ATOM 2387 N N . PRO A 1 307 ? 14.571 -13.217 -38.444 1.00 76.81 307 PRO A N 1
ATOM 2388 C CA . PRO A 1 307 ? 15.016 -13.303 -37.053 1.00 76.81 307 PRO A CA 1
ATOM 2389 C C . PRO A 1 307 ? 13.933 -12.849 -36.077 1.00 76.81 307 PRO A C 1
ATOM 2391 O O . PRO A 1 307 ? 13.158 -11.935 -36.379 1.00 76.81 307 PRO A O 1
ATOM 2394 N N . LYS A 1 308 ? 13.878 -13.481 -34.901 1.00 88.25 308 LYS A N 1
ATOM 2395 C CA . LYS A 1 308 ? 12.960 -13.062 -33.837 1.00 88.25 308 LYS A CA 1
ATOM 2396 C C . LYS A 1 308 ? 13.315 -11.650 -33.383 1.00 88.25 308 LYS A C 1
ATOM 2398 O O . LYS A 1 308 ? 14.482 -11.352 -33.137 1.00 88.25 308 LYS A O 1
ATOM 2403 N N . ALA A 1 309 ? 12.301 -10.807 -33.257 1.00 92.31 309 ALA A N 1
ATOM 2404 C CA . ALA A 1 309 ? 12.427 -9.465 -32.714 1.00 92.31 309 ALA A CA 1
ATOM 2405 C C . ALA A 1 309 ? 11.209 -9.144 -31.846 1.00 92.31 309 ALA A C 1
ATOM 2407 O O . ALA A 1 309 ? 10.133 -9.702 -32.065 1.00 92.31 309 ALA A O 1
ATOM 2408 N N . SER A 1 310 ? 11.361 -8.232 -30.895 1.00 94.50 310 SER A N 1
ATOM 2409 C CA . SER A 1 310 ? 10.283 -7.841 -29.986 1.00 94.50 310 SER A CA 1
ATOM 2410 C C . SER A 1 310 ? 10.217 -6.325 -29.886 1.00 94.50 310 SER A C 1
ATOM 2412 O O . SER A 1 310 ? 11.241 -5.655 -29.785 1.00 94.50 310 SER A O 1
ATOM 2414 N N . ALA A 1 311 ? 9.009 -5.779 -29.949 1.00 95.25 311 ALA A N 1
ATOM 2415 C CA . ALA A 1 311 ? 8.756 -4.360 -29.767 1.00 95.25 311 ALA A CA 1
ATOM 2416 C C . ALA A 1 311 ? 8.046 -4.154 -28.430 1.00 95.25 311 ALA A C 1
ATOM 2418 O O . ALA A 1 311 ? 7.027 -4.793 -28.174 1.00 95.25 311 ALA A O 1
ATOM 2419 N N . TYR A 1 312 ? 8.572 -3.252 -27.612 1.00 95.56 312 TYR A N 1
ATOM 2420 C CA . TYR A 1 312 ? 8.064 -2.914 -26.289 1.00 95.56 312 TYR A CA 1
ATOM 2421 C C . TYR A 1 312 ? 7.587 -1.466 -26.276 1.00 95.56 312 TYR A C 1
ATOM 2423 O O . TYR A 1 312 ? 8.294 -0.585 -26.763 1.00 95.56 312 TYR A O 1
ATOM 2431 N N . ASN A 1 313 ? 6.423 -1.223 -25.684 1.00 94.19 313 ASN A N 1
ATOM 2432 C CA . ASN A 1 313 ? 5.978 0.085 -25.227 1.00 94.19 313 ASN A CA 1
ATOM 2433 C C . ASN A 1 313 ? 6.136 0.124 -23.703 1.00 94.19 313 ASN A C 1
ATOM 2435 O O . ASN A 1 313 ? 5.467 -0.622 -22.982 1.00 94.19 313 ASN A O 1
ATOM 2439 N N . ILE A 1 314 ? 7.057 0.967 -23.237 1.00 92.12 314 ILE A N 1
ATOM 2440 C CA . ILE A 1 314 ? 7.408 1.102 -21.819 1.00 92.12 314 ILE A CA 1
ATOM 2441 C C . ILE A 1 314 ? 6.896 2.412 -21.212 1.00 92.12 314 ILE A C 1
ATOM 2443 O O . ILE A 1 314 ? 7.092 2.637 -20.021 1.00 92.12 314 ILE A O 1
ATOM 2447 N N . GLU A 1 315 ? 6.208 3.256 -21.988 1.00 89.69 315 GLU A N 1
ATOM 2448 C CA . GLU A 1 315 ? 5.597 4.493 -21.486 1.00 89.69 315 GLU A CA 1
ATOM 2449 C C . GLU A 1 315 ? 4.696 4.258 -20.254 1.00 89.69 315 GLU A C 1
ATOM 2451 O O . GLU A 1 315 ? 4.813 5.014 -19.290 1.00 89.69 315 GLU A O 1
ATOM 2456 N N . PRO A 1 316 ? 3.859 3.196 -20.175 1.00 89.75 316 PRO A N 1
ATOM 2457 C CA . PRO A 1 316 ? 3.025 2.989 -18.991 1.00 89.75 316 PRO A CA 1
ATOM 2458 C C . PRO A 1 316 ? 3.829 2.715 -17.707 1.00 89.75 316 PRO A C 1
ATOM 2460 O O . PRO A 1 316 ? 3.388 3.085 -16.618 1.00 89.75 316 PRO A O 1
ATOM 2463 N N . LEU A 1 317 ? 5.014 2.106 -17.818 1.00 90.81 317 LEU A N 1
ATOM 2464 C CA . LEU A 1 317 ? 5.942 1.915 -16.703 1.00 90.81 317 LEU A CA 1
ATOM 2465 C C . LEU A 1 317 ? 6.602 3.232 -16.322 1.00 90.81 317 LEU A C 1
ATOM 2467 O O . LEU A 1 317 ? 6.688 3.541 -15.134 1.00 90.81 317 LEU A O 1
ATOM 2471 N N . MET A 1 318 ? 7.006 4.025 -17.312 1.00 87.06 318 MET A N 1
ATOM 2472 C CA . MET A 1 318 ? 7.587 5.344 -17.082 1.00 87.06 318 MET A CA 1
ATOM 2473 C C . MET A 1 318 ? 6.647 6.235 -16.258 1.00 87.06 318 MET A C 1
ATOM 2475 O O . MET A 1 318 ? 7.078 6.785 -15.240 1.00 87.06 318 MET A O 1
ATOM 2479 N N . LEU A 1 319 ? 5.346 6.220 -16.571 1.00 85.12 319 LEU A N 1
ATOM 2480 C CA . LEU A 1 319 ? 4.315 6.959 -15.833 1.00 85.12 319 LEU A CA 1
ATOM 2481 C C . LEU A 1 319 ? 4.153 6.514 -14.370 1.00 85.12 319 LEU A C 1
ATOM 2483 O O . LEU A 1 319 ? 3.588 7.250 -13.558 1.00 85.12 319 LEU A O 1
ATOM 2487 N N . CYS A 1 320 ? 4.611 5.310 -14.021 1.00 88.25 320 CYS A N 1
ATOM 2488 C CA . CYS A 1 320 ? 4.585 4.818 -12.647 1.00 88.25 320 CYS A CA 1
ATOM 2489 C C . CYS A 1 320 ? 5.879 5.102 -11.876 1.00 88.25 320 CYS A C 1
ATOM 2491 O O . CYS A 1 320 ? 5.831 5.151 -10.648 1.00 88.25 320 CYS A O 1
ATOM 2493 N N . ILE A 1 321 ? 7.014 5.319 -12.549 1.00 87.38 321 ILE A N 1
ATOM 2494 C CA . ILE A 1 321 ? 8.324 5.447 -11.885 1.00 87.38 321 ILE A CA 1
ATOM 2495 C C . ILE A 1 321 ? 8.945 6.848 -11.956 1.00 87.38 321 ILE A C 1
ATOM 2497 O O . ILE A 1 321 ? 9.943 7.098 -11.283 1.00 87.38 321 ILE A O 1
ATOM 2501 N N . ASN A 1 322 ? 8.406 7.746 -12.781 1.00 77.69 322 ASN A N 1
ATOM 2502 C CA . ASN A 1 322 ? 8.994 9.054 -13.058 1.00 77.69 322 ASN A CA 1
ATOM 2503 C C . ASN A 1 322 ? 8.108 10.198 -12.540 1.00 77.69 322 ASN A C 1
ATOM 2505 O O . ASN A 1 322 ? 7.010 10.417 -13.047 1.00 77.69 322 ASN A O 1
ATOM 2509 N N . GLU A 1 323 ? 8.620 10.974 -11.579 1.00 67.88 323 GLU A N 1
ATOM 2510 C CA . GLU A 1 323 ? 7.930 12.140 -10.998 1.00 67.88 323 GLU A CA 1
ATOM 2511 C C . GLU A 1 323 ? 7.740 13.263 -12.041 1.00 67.88 323 GLU A C 1
ATOM 2513 O O . GLU A 1 323 ? 6.781 14.031 -12.020 1.00 67.88 323 GLU A O 1
ATOM 2518 N N . MET A 1 324 ? 8.647 13.374 -13.016 1.00 57.25 324 MET A N 1
ATOM 2519 C CA . MET A 1 324 ? 8.625 14.476 -13.985 1.00 57.25 324 MET A CA 1
ATOM 2520 C C . MET A 1 324 ? 7.775 14.200 -15.234 1.00 57.25 324 MET A C 1
ATOM 2522 O O . MET A 1 324 ? 7.657 15.080 -16.093 1.00 57.25 324 MET A O 1
ATOM 2526 N N . GLU A 1 325 ? 7.184 13.011 -15.376 1.00 56.44 325 GLU A N 1
ATOM 2527 C CA . GLU A 1 325 ? 6.361 12.690 -16.543 1.00 56.44 325 GLU A CA 1
ATOM 2528 C C . GLU A 1 325 ? 4.959 13.295 -16.409 1.00 56.44 325 GLU A C 1
ATOM 2530 O O . GLU A 1 325 ? 4.185 12.976 -15.507 1.00 56.44 325 GLU A O 1
ATOM 2535 N N . ARG A 1 326 ? 4.657 14.252 -17.291 1.00 46.53 326 ARG A N 1
ATOM 2536 C CA . ARG A 1 326 ? 3.451 15.081 -17.229 1.00 46.53 326 ARG A CA 1
ATOM 2537 C C . ARG A 1 326 ? 2.290 14.444 -17.982 1.00 46.53 326 ARG A C 1
ATOM 2539 O O . ARG A 1 326 ? 2.341 14.316 -19.202 1.00 46.53 326 ARG A O 1
ATOM 2546 N N . VAL A 1 327 ? 1.178 14.224 -17.283 1.00 44.47 327 VAL A N 1
ATOM 2547 C CA . VAL A 1 327 ? -0.157 14.211 -17.899 1.00 44.47 327 VAL A CA 1
ATOM 2548 C C . VAL A 1 327 ? -0.787 15.585 -17.644 1.00 44.47 327 VAL A C 1
ATOM 2550 O O . VAL A 1 327 ? -1.377 15.830 -16.594 1.00 44.47 327 VAL A O 1
ATOM 2553 N N . GLY A 1 328 ? -0.614 16.522 -18.580 1.00 49.66 328 GLY A N 1
ATOM 2554 C CA . GLY A 1 328 ? -1.054 17.916 -18.411 1.00 49.66 328 GLY A 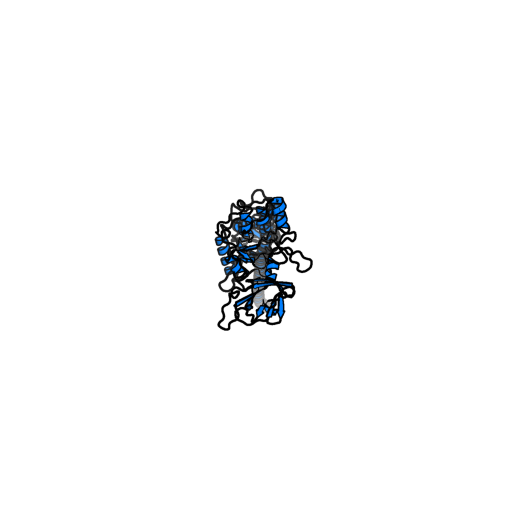CA 1
ATOM 2555 C C . GLY A 1 328 ? -0.111 18.755 -17.530 1.00 49.66 328 GLY A C 1
ATOM 2556 O O . GLY A 1 328 ? 1.102 18.695 -17.705 1.00 49.66 328 GLY A O 1
ATOM 2557 N N . ASP A 1 329 ? -0.660 19.547 -16.600 1.00 38.72 329 ASP A N 1
ATOM 2558 C CA . ASP A 1 329 ? 0.090 20.473 -15.720 1.00 38.72 329 ASP A CA 1
ATOM 2559 C C . ASP A 1 329 ? 0.438 19.891 -14.332 1.00 38.72 329 ASP A C 1
ATOM 2561 O O . ASP A 1 329 ? 0.949 20.599 -13.463 1.00 38.72 329 ASP A O 1
ATOM 2565 N N . ILE A 1 330 ? 0.168 18.606 -14.098 1.00 43.53 330 ILE A N 1
ATOM 2566 C CA . ILE A 1 330 ? 0.402 17.944 -12.808 1.00 43.53 330 ILE A CA 1
ATOM 2567 C C . ILE A 1 330 ? 1.771 17.253 -12.869 1.00 43.53 330 ILE A C 1
ATOM 2569 O O . ILE A 1 330 ? 2.015 16.449 -13.769 1.00 43.53 330 ILE A O 1
ATOM 2573 N N . ALA A 1 331 ? 2.677 17.595 -11.947 1.00 50.72 331 ALA A N 1
ATOM 2574 C CA . ALA A 1 331 ? 3.888 16.808 -11.710 1.00 50.72 331 ALA A CA 1
ATOM 2575 C C . ALA A 1 331 ? 3.461 15.394 -11.285 1.00 50.72 331 ALA A C 1
ATOM 2577 O O . ALA A 1 331 ? 2.593 15.263 -10.423 1.00 50.72 331 ALA A O 1
ATOM 2578 N N . GLY A 1 332 ? 3.992 14.358 -11.932 1.00 57.28 332 GLY A N 1
ATOM 2579 C CA . GLY A 1 332 ? 3.717 12.983 -11.536 1.00 57.28 332 GLY A CA 1
ATOM 2580 C C . GLY A 1 332 ? 4.238 12.735 -10.123 1.00 57.28 332 GLY A C 1
ATOM 2581 O O . GLY A 1 332 ? 5.229 13.320 -9.719 1.00 57.28 332 GLY A O 1
ATOM 2582 N N . ASP A 1 333 ? 3.578 11.878 -9.356 1.00 69.69 333 ASP A N 1
ATOM 2583 C CA . ASP A 1 333 ? 4.154 11.310 -8.138 1.00 69.69 333 ASP A CA 1
ATOM 2584 C C . ASP A 1 333 ? 4.628 9.891 -8.461 1.00 69.69 333 ASP A C 1
ATOM 2586 O O . ASP A 1 333 ? 4.007 9.189 -9.265 1.00 69.69 333 ASP A O 1
ATOM 2590 N N . ILE A 1 334 ? 5.723 9.456 -7.835 1.00 85.69 334 ILE A N 1
ATOM 2591 C CA . ILE A 1 334 ? 6.215 8.082 -7.978 1.00 85.69 334 ILE A CA 1
ATOM 2592 C C . ILE A 1 334 ? 5.195 7.129 -7.363 1.00 85.69 334 ILE A C 1
ATOM 2594 O O . ILE A 1 334 ? 4.739 7.322 -6.234 1.00 85.69 334 ILE A O 1
ATOM 2598 N N . ARG A 1 335 ? 4.839 6.094 -8.122 1.00 91.88 335 ARG A N 1
ATOM 2599 C CA . ARG A 1 335 ? 3.735 5.195 -7.805 1.00 91.88 335 ARG A CA 1
ATOM 2600 C C . ARG A 1 335 ? 4.233 3.820 -7.380 1.00 91.88 335 ARG A C 1
ATOM 2602 O O . ARG A 1 335 ? 5.370 3.430 -7.638 1.00 91.88 335 ARG A O 1
ATOM 2609 N N . TYR A 1 336 ? 3.340 3.082 -6.740 1.00 95.12 336 TYR A N 1
ATOM 2610 C CA . TYR A 1 336 ? 3.593 1.771 -6.170 1.00 95.12 336 TYR A CA 1
ATOM 2611 C C . TYR A 1 336 ? 2.905 0.686 -6.986 1.00 95.12 336 TYR A C 1
ATOM 2613 O O . TYR A 1 336 ? 1.792 0.863 -7.497 1.00 95.12 336 TYR A O 1
ATOM 2621 N N . ILE A 1 337 ? 3.579 -0.451 -7.062 1.00 96.25 337 ILE A N 1
ATOM 2622 C CA . ILE A 1 337 ? 3.109 -1.691 -7.661 1.00 96.25 337 ILE A CA 1
ATOM 2623 C C . ILE A 1 337 ? 3.092 -2.737 -6.550 1.00 96.25 337 ILE A C 1
ATOM 2625 O O . ILE A 1 337 ? 4.021 -2.815 -5.743 1.00 96.25 337 ILE A O 1
ATOM 2629 N N . ALA A 1 338 ? 2.015 -3.509 -6.485 1.00 96.00 338 ALA A N 1
ATOM 2630 C CA . ALA A 1 338 ? 1.857 -4.561 -5.506 1.00 96.00 338 ALA A CA 1
ATOM 2631 C C . ALA A 1 338 ? 2.600 -5.822 -5.962 1.00 96.00 338 ALA A C 1
ATOM 2633 O O . ALA A 1 338 ? 2.485 -6.235 -7.118 1.00 96.00 338 ALA A O 1
ATOM 2634 N N . VAL A 1 339 ? 3.367 -6.426 -5.055 1.00 94.94 339 VAL A N 1
ATOM 2635 C CA . VAL A 1 339 ? 4.155 -7.642 -5.309 1.00 94.94 339 VAL A CA 1
ATOM 2636 C C . VAL A 1 339 ? 4.124 -8.563 -4.082 1.00 94.94 339 VAL A C 1
ATOM 2638 O O . VAL A 1 339 ? 4.005 -8.071 -2.958 1.00 94.94 339 VAL A O 1
ATOM 2641 N N . PRO A 1 340 ? 4.256 -9.890 -4.244 1.00 93.50 340 PRO A N 1
ATOM 2642 C CA . PRO A 1 340 ? 4.077 -10.825 -3.134 1.00 93.50 340 PRO A CA 1
ATOM 2643 C C . PRO A 1 340 ? 5.274 -10.920 -2.179 1.00 93.50 340 PRO A C 1
ATOM 2645 O O . PRO A 1 340 ? 5.139 -11.541 -1.141 1.00 93.50 340 PRO A O 1
ATOM 2648 N N . TRP A 1 341 ? 6.427 -10.334 -2.511 1.00 91.69 341 TRP A N 1
ATOM 2649 C CA . TRP A 1 341 ? 7.648 -10.390 -1.686 1.00 91.69 341 TRP A CA 1
ATOM 2650 C C . TRP A 1 341 ? 8.143 -9.019 -1.207 1.00 91.69 341 TRP A C 1
ATOM 2652 O O . TRP A 1 341 ? 9.216 -8.906 -0.619 1.00 91.69 341 TRP A O 1
ATOM 2662 N N . GLY A 1 342 ? 7.435 -7.948 -1.564 1.00 93.44 342 GLY A N 1
ATOM 2663 C CA . GLY A 1 342 ? 7.822 -6.585 -1.207 1.00 93.44 342 GLY A CA 1
ATOM 2664 C C . GLY A 1 342 ? 7.439 -6.273 0.232 1.00 93.44 342 GLY A C 1
ATOM 2665 O O . GLY A 1 342 ? 6.487 -6.849 0.751 1.00 93.44 342 GLY A O 1
ATOM 2666 N N . MET A 1 343 ? 8.114 -5.309 0.861 1.00 95.56 343 MET A N 1
ATOM 2667 C CA . MET A 1 343 ? 7.698 -4.844 2.185 1.00 95.56 343 MET A CA 1
ATOM 2668 C C . MET A 1 343 ? 6.275 -4.277 2.124 1.00 95.56 343 MET A C 1
ATOM 2670 O O . MET A 1 343 ? 5.995 -3.318 1.394 1.00 95.56 343 MET A O 1
ATOM 2674 N N . SER A 1 344 ? 5.382 -4.873 2.903 1.00 97.25 344 SER A N 1
ATOM 2675 C CA . SER A 1 344 ? 4.018 -4.409 3.113 1.00 97.25 344 SER A CA 1
ATOM 2676 C C . SER A 1 344 ? 3.983 -3.101 3.903 1.00 97.25 344 SER A C 1
ATOM 2678 O O . SER A 1 344 ? 4.976 -2.664 4.490 1.00 97.25 344 SER A O 1
ATOM 2680 N N . PHE A 1 345 ? 2.815 -2.463 3.959 1.00 98.25 345 PHE A N 1
ATOM 2681 C CA . PHE A 1 345 ? 2.641 -1.235 4.736 1.00 98.25 345 PHE A CA 1
ATOM 2682 C C . PHE A 1 345 ? 2.996 -1.403 6.226 1.00 98.25 345 PHE A C 1
ATOM 2684 O O . PHE A 1 345 ? 3.589 -0.509 6.826 1.00 98.25 345 PHE A O 1
ATOM 2691 N N . PHE A 1 346 ? 2.679 -2.555 6.825 1.00 98.38 346 PHE A N 1
ATOM 2692 C CA . PHE A 1 346 ? 3.027 -2.832 8.221 1.00 98.38 346 PHE A CA 1
ATOM 2693 C C . PHE A 1 346 ? 4.534 -2.968 8.421 1.00 98.38 346 PHE A C 1
ATOM 2695 O O . PHE A 1 346 ? 5.090 -2.373 9.337 1.00 98.38 346 PHE A O 1
ATOM 2702 N N . GLU A 1 347 ? 5.221 -3.648 7.512 1.00 97.56 347 GLU A N 1
ATOM 2703 C CA . GLU A 1 347 ? 6.681 -3.781 7.557 1.00 97.56 347 GLU A CA 1
ATOM 2704 C C . GLU A 1 347 ? 7.387 -2.438 7.342 1.00 97.56 347 GLU A C 1
ATOM 2706 O O . GLU A 1 347 ? 8.436 -2.182 7.929 1.00 97.56 347 GLU A O 1
ATOM 2711 N N . ARG A 1 348 ? 6.787 -1.531 6.562 1.00 97.56 348 ARG A N 1
ATOM 2712 C CA . ARG A 1 348 ? 7.261 -0.146 6.393 1.00 97.56 348 ARG A CA 1
ATOM 2713 C C . ARG A 1 348 ? 7.109 0.697 7.668 1.00 97.56 348 ARG A C 1
ATOM 2715 O O . ARG A 1 348 ? 7.916 1.598 7.884 1.00 97.56 348 ARG A O 1
ATOM 2722 N N . LEU A 1 349 ? 6.140 0.389 8.537 1.00 98.00 349 LEU A N 1
ATOM 2723 C CA . LEU A 1 349 ? 6.037 0.971 9.887 1.00 98.00 349 LEU A CA 1
ATOM 2724 C C . LEU A 1 349 ? 7.046 0.361 10.875 1.00 98.00 349 LEU A C 1
ATOM 2726 O O . LEU A 1 349 ? 7.433 1.016 11.842 1.00 98.00 349 LEU A O 1
ATOM 2730 N N . GLU A 1 350 ? 7.476 -0.876 10.636 1.00 97.50 350 GLU A N 1
ATOM 2731 C CA . GLU A 1 350 ? 8.431 -1.617 11.474 1.00 97.50 350 GLU A CA 1
ATOM 2732 C C . GLU A 1 350 ? 9.891 -1.463 11.022 1.00 97.50 350 GLU A C 1
ATOM 2734 O O . GLU A 1 350 ? 10.813 -1.785 11.772 1.00 97.50 350 GLU A O 1
ATOM 2739 N N . GLY A 1 351 ? 10.121 -0.980 9.797 1.00 96.12 351 GLY A N 1
ATOM 2740 C CA . GLY A 1 351 ? 11.454 -0.899 9.195 1.00 96.12 351 GLY A CA 1
ATOM 2741 C C . GLY A 1 351 ? 12.109 -2.272 9.020 1.00 96.12 351 GLY A C 1
ATOM 2742 O O . GLY A 1 351 ? 13.338 -2.381 9.040 1.00 96.12 351 GLY A O 1
ATOM 2743 N N . SER A 1 352 ? 11.302 -3.331 8.916 1.00 94.88 352 SER A N 1
ATOM 2744 C CA . SER A 1 352 ? 11.755 -4.720 8.980 1.00 94.88 352 SER A CA 1
ATOM 2745 C C . SER A 1 352 ? 10.804 -5.660 8.240 1.00 94.88 352 SER A C 1
ATOM 2747 O O . SER A 1 352 ? 9.594 -5.519 8.370 1.00 94.88 352 SER A O 1
ATOM 2749 N N . ASP A 1 353 ? 11.348 -6.654 7.533 1.00 93.56 353 ASP A N 1
ATOM 2750 C CA . ASP A 1 353 ? 10.594 -7.691 6.797 1.00 93.56 353 ASP A CA 1
ATOM 2751 C C . ASP A 1 353 ? 10.387 -8.999 7.595 1.00 93.56 353 ASP A C 1
ATOM 2753 O O . ASP A 1 353 ? 9.880 -10.001 7.096 1.00 93.56 353 ASP A O 1
ATOM 2757 N N . ARG A 1 354 ? 10.804 -9.026 8.866 1.00 94.12 354 ARG A N 1
ATOM 2758 C CA . ARG A 1 354 ? 10.770 -10.237 9.712 1.00 94.12 354 ARG A CA 1
ATOM 2759 C C . ARG A 1 354 ? 9.382 -10.858 9.873 1.00 94.12 354 ARG A C 1
ATOM 2761 O O . ARG A 1 354 ? 9.285 -12.051 10.148 1.00 94.12 354 ARG A O 1
ATOM 2768 N N . ASN A 1 355 ? 8.334 -10.047 9.759 1.00 95.31 355 ASN A N 1
ATOM 2769 C CA . ASN A 1 355 ? 6.950 -10.454 9.982 1.00 95.31 355 ASN A CA 1
ATOM 2770 C C . ASN A 1 355 ? 6.185 -10.723 8.675 1.00 95.31 355 ASN A C 1
ATOM 2772 O O . ASN A 1 355 ? 4.977 -10.956 8.737 1.00 95.31 355 ASN A O 1
ATOM 2776 N N . HIS A 1 356 ? 6.867 -10.719 7.521 1.00 95.31 356 HIS A N 1
ATOM 2777 C CA . HIS A 1 356 ? 6.250 -10.821 6.199 1.00 95.31 356 HIS A CA 1
ATOM 2778 C C . HIS A 1 356 ? 5.259 -11.981 6.085 1.00 95.31 356 HIS A C 1
ATOM 2780 O O . HIS A 1 356 ? 4.071 -11.772 5.848 1.00 95.31 356 HIS A O 1
ATOM 2786 N N . ASP A 1 357 ? 5.728 -13.205 6.340 1.00 95.81 357 ASP A N 1
ATOM 2787 C CA . ASP A 1 357 ? 4.929 -14.423 6.180 1.00 95.81 357 ASP A CA 1
ATOM 2788 C C . ASP A 1 357 ? 3.707 -14.429 7.105 1.00 95.81 357 ASP A C 1
ATOM 2790 O O . ASP A 1 357 ? 2.628 -14.884 6.723 1.00 95.81 357 ASP A O 1
ATOM 2794 N N . THR A 1 358 ? 3.851 -13.882 8.315 1.00 97.12 358 THR A N 1
ATOM 2795 C CA . THR A 1 358 ? 2.743 -13.734 9.265 1.00 97.12 358 THR A CA 1
ATOM 2796 C C . THR A 1 358 ? 1.680 -12.786 8.711 1.00 97.12 358 THR A C 1
ATOM 2798 O O . THR A 1 358 ? 0.484 -13.062 8.829 1.00 97.12 358 THR A O 1
ATOM 2801 N N . TYR A 1 359 ? 2.093 -11.681 8.085 1.00 98.00 359 TYR A N 1
ATOM 2802 C CA . TYR A 1 359 ? 1.171 -10.738 7.459 1.00 98.00 359 TYR A CA 1
ATOM 2803 C C . TYR A 1 359 ? 0.501 -11.303 6.214 1.00 98.00 359 TYR A C 1
ATOM 2805 O O . TYR A 1 359 ? -0.704 -11.106 6.059 1.00 98.00 359 TYR A O 1
ATOM 2813 N N . VAL A 1 360 ? 1.234 -12.043 5.380 1.00 97.19 360 VAL A N 1
ATOM 2814 C CA . VAL A 1 360 ? 0.678 -12.731 4.208 1.00 97.19 360 VAL A CA 1
ATOM 2815 C C . VAL A 1 360 ? -0.393 -13.731 4.645 1.00 97.19 360 VAL A C 1
ATOM 2817 O O . VAL A 1 360 ? -1.534 -13.620 4.210 1.00 97.19 360 VAL A O 1
ATOM 2820 N N . GLN A 1 361 ? -0.088 -14.623 5.593 1.00 97.25 361 GLN A N 1
ATOM 2821 C CA . GLN A 1 361 ? -1.052 -15.617 6.089 1.00 97.25 361 GLN A CA 1
ATOM 2822 C C . GLN A 1 361 ? -2.303 -14.972 6.697 1.00 97.25 361 GLN A C 1
ATOM 2824 O O . GLN A 1 361 ? -3.424 -15.457 6.518 1.00 97.25 361 GLN A O 1
ATOM 2829 N N . LEU A 1 362 ? -2.127 -13.876 7.442 1.00 97.75 362 LEU A N 1
ATOM 2830 C CA . LEU A 1 362 ? -3.251 -13.146 8.017 1.00 97.75 362 LEU A CA 1
ATOM 2831 C C . LEU A 1 362 ? -4.105 -12.479 6.929 1.00 97.75 362 LEU A C 1
ATOM 2833 O O . LEU A 1 362 ? -5.332 -12.497 7.035 1.00 97.75 362 LEU A O 1
ATOM 2837 N N . ALA A 1 363 ? -3.475 -11.913 5.900 1.00 97.56 363 ALA A N 1
ATOM 2838 C CA . ALA A 1 363 ? -4.156 -11.296 4.770 1.00 97.56 363 ALA A CA 1
ATOM 2839 C C . ALA A 1 363 ? -4.943 -12.328 3.955 1.00 97.56 363 ALA A C 1
ATOM 2841 O O . ALA A 1 363 ? -6.138 -12.134 3.753 1.00 97.56 363 ALA A O 1
ATOM 2842 N N . GLU A 1 364 ? -4.328 -13.450 3.573 1.00 96.44 364 GLU A N 1
ATOM 2843 C CA . GLU A 1 364 ? -4.984 -14.547 2.844 1.00 96.44 364 GLU A CA 1
ATOM 2844 C C . GLU A 1 364 ? -6.232 -15.035 3.586 1.00 96.44 364 GLU A C 1
ATOM 2846 O O . GLU A 1 364 ? -7.327 -15.076 3.022 1.00 96.44 364 GLU A O 1
ATOM 2851 N N . LYS A 1 365 ? -6.108 -15.278 4.899 1.00 95.94 365 LYS A N 1
ATOM 2852 C CA . LYS A 1 365 ? -7.245 -15.659 5.744 1.00 95.94 365 LYS A CA 1
ATOM 2853 C C . LYS A 1 365 ? -8.368 -14.619 5.712 1.00 95.94 365 LYS A C 1
ATOM 2855 O O . LYS A 1 365 ? -9.540 -14.987 5.665 1.00 95.94 365 LYS A O 1
ATOM 2860 N N . MET A 1 366 ? -8.040 -13.328 5.771 1.00 96.19 366 MET A N 1
ATOM 2861 C CA . MET A 1 366 ? -9.048 -12.262 5.728 1.00 96.19 366 MET A CA 1
ATOM 2862 C C . MET A 1 366 ? -9.696 -12.137 4.350 1.00 96.19 366 MET A C 1
ATOM 2864 O O . MET A 1 366 ? -10.906 -11.932 4.265 1.00 96.19 366 MET A O 1
ATOM 2868 N N . GLN A 1 367 ? -8.917 -12.295 3.282 1.00 95.81 367 GLN A N 1
ATOM 2869 C CA . GLN A 1 367 ? -9.418 -12.293 1.912 1.00 95.81 367 GLN A CA 1
ATOM 2870 C C . GLN A 1 367 ? -10.399 -13.452 1.673 1.00 95.81 367 GLN A C 1
ATOM 2872 O O . GLN A 1 367 ? -11.464 -13.236 1.089 1.00 95.81 367 GLN A O 1
ATOM 2877 N N . ASP A 1 368 ? -10.091 -14.645 2.191 1.00 94.69 368 ASP A N 1
ATOM 2878 C CA . ASP A 1 368 ? -10.970 -15.816 2.131 1.00 94.69 368 ASP A CA 1
ATOM 2879 C C . ASP A 1 368 ? -12.249 -15.614 2.952 1.00 94.69 368 ASP A C 1
ATOM 2881 O O . ASP A 1 368 ? -13.352 -15.867 2.464 1.00 94.69 368 ASP A O 1
ATOM 2885 N N . GLU A 1 369 ? -12.129 -15.108 4.185 1.00 93.50 369 GLU A N 1
ATOM 2886 C CA . GLU A 1 369 ? -13.284 -14.805 5.039 1.00 93.50 369 GLU A CA 1
ATOM 2887 C C . GLU A 1 369 ? -14.233 -13.777 4.398 1.00 93.50 369 GLU A C 1
ATOM 2889 O O . GLU A 1 369 ? -15.449 -13.860 4.584 1.00 93.50 369 GLU A O 1
ATOM 2894 N N . MET A 1 370 ? -13.694 -12.810 3.650 1.00 92.69 370 MET A N 1
ATOM 2895 C CA . MET A 1 370 ? -14.468 -11.765 2.974 1.00 92.69 370 MET A CA 1
ATOM 2896 C C . MET A 1 370 ? -14.919 -12.149 1.558 1.00 92.69 370 MET A C 1
ATOM 2898 O O . MET A 1 370 ? -15.693 -11.405 0.953 1.00 92.69 370 MET A O 1
ATOM 2902 N N . GLY A 1 371 ? -14.472 -13.294 1.032 1.00 92.12 371 GLY A N 1
ATOM 2903 C CA . GLY A 1 371 ? -14.824 -13.772 -0.305 1.00 92.12 371 GLY A CA 1
ATOM 2904 C C . GLY A 1 371 ? -14.299 -12.882 -1.433 1.00 92.12 371 GLY A C 1
ATOM 2905 O O . GLY A 1 371 ? -14.986 -12.708 -2.438 1.00 92.12 371 GLY A O 1
ATOM 2906 N N . ILE A 1 372 ? -13.119 -12.283 -1.250 1.00 89.44 372 ILE A N 1
ATOM 2907 C CA . ILE A 1 372 ? -12.501 -11.393 -2.245 1.00 89.44 372 ILE A CA 1
ATOM 2908 C C . ILE A 1 372 ? -11.332 -12.035 -2.999 1.00 89.44 372 ILE A C 1
ATOM 2910 O O . ILE A 1 372 ? -10.779 -11.393 -3.886 1.00 89.44 372 ILE A O 1
ATOM 2914 N N . SER A 1 373 ? -10.960 -13.279 -2.695 1.00 84.44 373 SER A N 1
ATOM 2915 C CA . SER A 1 373 ? -9.957 -14.017 -3.468 1.00 84.44 373 SER A CA 1
ATOM 2916 C C . SER A 1 373 ? -10.393 -14.209 -4.931 1.00 84.44 373 SER A C 1
ATOM 2918 O O . SER A 1 373 ? -11.582 -14.306 -5.251 1.00 84.44 373 SER A O 1
ATOM 2920 N N . TYR A 1 374 ? -9.422 -14.219 -5.850 1.00 71.19 374 TYR A N 1
ATOM 2921 C CA . TYR A 1 374 ? -9.660 -14.341 -7.290 1.00 71.19 374 TYR A CA 1
ATOM 2922 C C . TYR A 1 374 ? -9.226 -15.723 -7.786 1.00 71.19 374 TYR A C 1
ATOM 2924 O O . TYR A 1 374 ? -8.055 -15.965 -8.084 1.00 71.19 374 TYR A O 1
ATOM 2932 N N . GLY A 1 375 ? -10.186 -16.645 -7.885 1.00 75.31 375 GLY A N 1
ATOM 2933 C CA . GLY A 1 375 ? -9.883 -18.051 -8.161 1.00 75.31 375 GLY A CA 1
ATOM 2934 C C . GLY A 1 375 ? -9.067 -18.648 -7.014 1.00 75.31 375 GLY A C 1
ATOM 2935 O O . GLY A 1 375 ? -9.484 -18.548 -5.867 1.00 75.31 375 GLY A O 1
ATOM 2936 N N . ASP A 1 376 ? -7.897 -19.207 -7.328 1.00 80.62 376 ASP A N 1
ATOM 2937 C CA . ASP A 1 376 ? -6.947 -19.753 -6.343 1.00 80.62 376 ASP A CA 1
ATOM 2938 C C . ASP A 1 376 ? -5.839 -18.745 -5.965 1.00 80.62 376 ASP A C 1
ATOM 2940 O O . ASP A 1 376 ? -4.764 -19.144 -5.518 1.00 80.62 376 ASP A O 1
ATOM 2944 N N . LYS A 1 377 ? -6.049 -17.444 -6.222 1.00 88.12 377 LYS A N 1
ATOM 2945 C CA . LYS A 1 377 ? -5.065 -16.383 -5.963 1.00 88.12 377 LYS A CA 1
ATOM 2946 C C . LYS A 1 377 ? -5.569 -15.351 -4.958 1.00 88.12 377 LYS A C 1
ATOM 2948 O O . LYS A 1 377 ? -6.748 -14.986 -4.951 1.00 88.12 377 LYS A O 1
ATOM 2953 N N . HIS A 1 378 ? -4.624 -14.816 -4.195 1.00 93.56 378 HIS A N 1
ATOM 2954 C CA . HIS A 1 378 ? -4.812 -13.746 -3.221 1.00 93.56 378 HIS A CA 1
ATOM 2955 C C . HIS A 1 378 ? -4.136 -12.464 -3.696 1.00 93.56 378 HIS A C 1
ATOM 2957 O O . HIS A 1 378 ? -3.129 -12.517 -4.394 1.00 93.56 378 HIS A O 1
ATOM 2963 N N . TYR A 1 379 ? -4.679 -11.312 -3.307 1.00 94.81 379 TYR A N 1
ATOM 2964 C CA . TYR A 1 379 ? -4.052 -10.024 -3.578 1.00 94.81 379 TYR A CA 1
ATOM 2965 C C . TYR A 1 379 ? -2.738 -9.895 -2.796 1.00 94.81 379 TYR A C 1
ATOM 2967 O O . TYR A 1 379 ? -2.732 -10.137 -1.582 1.00 94.81 379 TYR A O 1
ATOM 2975 N N . PRO A 1 380 ? -1.646 -9.453 -3.441 1.00 95.69 380 PRO A N 1
ATOM 2976 C CA . PRO A 1 380 ? -0.379 -9.222 -2.775 1.00 95.69 380 PRO A CA 1
ATOM 2977 C C . PRO A 1 380 ? -0.495 -8.026 -1.833 1.00 95.69 380 PRO A C 1
ATOM 2979 O O . PRO A 1 380 ? -1.158 -7.030 -2.135 1.00 95.69 380 PRO A O 1
ATOM 2982 N N . ILE A 1 381 ? 0.193 -8.123 -0.698 1.00 97.06 381 ILE A N 1
ATOM 2983 C CA . ILE A 1 381 ? 0.234 -7.072 0.329 1.00 97.06 381 ILE A CA 1
ATOM 2984 C C . ILE A 1 381 ? 1.524 -6.249 0.299 1.00 97.06 381 ILE A C 1
ATOM 2986 O O . ILE A 1 381 ? 1.606 -5.205 0.947 1.00 97.06 381 ILE A O 1
ATOM 2990 N N . GLY A 1 382 ? 2.541 -6.730 -0.417 1.00 96.31 382 GLY A N 1
ATOM 2991 C CA . GLY A 1 382 ? 3.826 -6.064 -0.535 1.00 96.31 382 GLY A CA 1
ATOM 2992 C C . GLY A 1 382 ? 3.756 -4.879 -1.484 1.00 96.31 382 GLY A C 1
ATOM 2993 O O . GLY A 1 382 ? 3.080 -4.923 -2.511 1.00 96.31 382 GLY A O 1
ATOM 2994 N N . LEU A 1 383 ? 4.481 -3.819 -1.147 1.00 96.19 383 LEU A N 1
ATOM 2995 C CA . LEU A 1 383 ? 4.586 -2.607 -1.948 1.00 96.19 383 LEU A CA 1
ATOM 2996 C C . LEU A 1 383 ? 5.995 -2.504 -2.529 1.00 96.19 383 LEU A C 1
ATOM 2998 O O . LEU A 1 383 ? 6.979 -2.680 -1.810 1.00 96.19 383 LEU A O 1
ATOM 3002 N N . VAL A 1 384 ? 6.093 -2.158 -3.811 1.00 95.31 384 VAL A N 1
ATOM 3003 C CA . VAL A 1 384 ? 7.340 -1.753 -4.467 1.00 95.31 384 VAL A CA 1
ATOM 3004 C C . VAL A 1 384 ? 7.124 -0.419 -5.161 1.00 95.31 384 VAL A C 1
ATOM 3006 O O . VAL A 1 384 ? 6.198 -0.256 -5.953 1.00 95.31 384 VAL A O 1
ATOM 3009 N N . SER A 1 385 ? 8.009 0.529 -4.880 1.00 94.75 385 SER A N 1
ATOM 3010 C CA . SER A 1 385 ? 8.240 1.702 -5.719 1.00 94.75 385 SER A CA 1
ATOM 3011 C C . SER A 1 385 ? 9.711 1.758 -6.107 1.00 94.75 385 SER A C 1
ATOM 3013 O O . SER A 1 385 ? 10.517 0.948 -5.640 1.00 94.75 385 SER A O 1
ATOM 3015 N N . PHE A 1 386 ? 10.073 2.715 -6.958 1.00 93.69 386 PHE A N 1
ATOM 3016 C CA . PHE A 1 386 ? 11.431 2.807 -7.471 1.00 93.69 386 PHE A CA 1
ATOM 3017 C C . PHE A 1 386 ? 12.128 4.105 -7.074 1.00 93.69 386 PHE A C 1
ATOM 3019 O O . PHE A 1 386 ? 11.523 5.177 -6.982 1.00 93.69 386 PHE A O 1
ATOM 3026 N N . MET A 1 387 ? 13.425 4.002 -6.817 1.00 91.69 387 MET A N 1
ATOM 3027 C CA . MET A 1 387 ? 14.327 5.119 -6.573 1.00 91.69 387 MET A CA 1
ATOM 3028 C C . MET A 1 387 ? 15.321 5.174 -7.726 1.00 91.69 387 MET A C 1
ATOM 3030 O O . MET A 1 387 ? 16.181 4.305 -7.863 1.00 91.69 387 MET A O 1
ATOM 3034 N N . VAL A 1 388 ? 15.161 6.184 -8.581 1.00 88.81 388 VAL A N 1
ATOM 3035 C CA . VAL A 1 388 ? 15.918 6.315 -9.829 1.00 88.81 388 VAL A CA 1
ATOM 3036 C C . VAL A 1 388 ? 16.790 7.566 -9.753 1.00 88.81 388 VAL A C 1
ATOM 3038 O O . VAL A 1 388 ? 16.342 8.659 -10.106 1.00 88.81 388 VAL A O 1
ATOM 3041 N N . PRO A 1 389 ? 18.025 7.461 -9.242 1.00 83.94 389 PRO A N 1
ATOM 3042 C CA . PRO A 1 389 ? 18.906 8.610 -9.187 1.00 83.94 389 PRO A CA 1
ATOM 3043 C C . PRO A 1 389 ? 19.423 8.971 -10.586 1.00 83.94 389 PRO A C 1
ATOM 3045 O O . PRO A 1 389 ? 19.638 8.112 -11.446 1.00 83.94 389 PRO A O 1
ATOM 3048 N N . THR A 1 390 ? 19.676 10.261 -10.804 1.00 75.69 390 THR A N 1
ATOM 3049 C CA . THR A 1 390 ? 20.206 10.778 -12.074 1.00 75.69 390 THR A CA 1
ATOM 3050 C C . THR A 1 390 ? 21.401 11.686 -11.840 1.00 75.69 390 THR A C 1
ATOM 3052 O O . THR A 1 390 ? 21.397 12.488 -10.910 1.00 75.69 390 THR A O 1
ATOM 3055 N N . HIS A 1 391 ? 22.384 11.648 -12.738 1.00 66.25 391 HIS A N 1
ATOM 3056 C CA . HIS A 1 391 ? 23.522 12.577 -12.702 1.00 66.25 391 HIS A CA 1
ATOM 3057 C C . HIS A 1 391 ? 23.314 13.861 -13.532 1.00 66.25 391 HIS A C 1
ATOM 3059 O O . HIS A 1 391 ? 24.214 14.700 -13.594 1.00 66.25 391 HIS A O 1
ATOM 3065 N N . SER A 1 392 ? 22.169 14.016 -14.204 1.00 60.19 392 SER A N 1
ATOM 3066 C CA . SER A 1 392 ? 21.888 15.114 -15.138 1.00 60.19 392 SER A CA 1
ATOM 3067 C C . SER A 1 392 ? 20.879 16.130 -14.601 1.00 60.19 392 SER A C 1
ATOM 3069 O O . SER A 1 392 ? 20.050 15.810 -13.759 1.00 60.19 392 SER A O 1
ATOM 3071 N N . GLY A 1 393 ? 20.887 17.347 -15.161 1.00 57.12 393 GLY A N 1
ATOM 3072 C CA . GLY A 1 393 ? 19.943 18.428 -14.827 1.00 57.12 393 GLY A CA 1
ATOM 3073 C C . GLY A 1 393 ? 18.468 18.174 -15.184 1.00 57.12 393 GLY A C 1
ATOM 3074 O O . GLY A 1 393 ? 17.655 19.076 -15.024 1.00 57.12 393 GLY A O 1
ATOM 3075 N N . GLN A 1 394 ? 18.124 16.977 -15.669 1.00 63.19 394 GLN A N 1
ATOM 3076 C CA . GLN A 1 394 ? 16.755 16.474 -15.791 1.00 63.19 394 GLN A CA 1
ATOM 3077 C C . GLN A 1 394 ? 16.631 15.269 -14.855 1.00 63.19 394 GLN A C 1
ATOM 3079 O O . GLN A 1 394 ? 17.177 14.202 -15.143 1.00 63.19 394 GLN A O 1
ATOM 3084 N N . ALA A 1 395 ? 16.008 15.488 -13.700 1.00 64.19 395 ALA A N 1
ATOM 3085 C CA . ALA A 1 395 ? 15.846 14.489 -12.654 1.00 64.19 395 ALA A CA 1
ATOM 3086 C C . ALA A 1 395 ? 14.718 13.503 -12.994 1.00 64.19 395 ALA A C 1
ATOM 3088 O O . ALA A 1 395 ? 13.736 13.893 -13.607 1.00 64.19 395 ALA A O 1
ATOM 3089 N N . PHE A 1 396 ? 14.812 12.242 -12.568 1.00 73.56 396 PHE A N 1
ATOM 3090 C CA . PHE A 1 396 ? 13.610 11.396 -12.430 1.00 73.56 396 PHE A CA 1
ATOM 3091 C C . PHE A 1 396 ? 12.816 11.762 -11.171 1.00 73.56 396 PHE A C 1
ATOM 3093 O O . PHE A 1 396 ? 11.603 11.587 -11.116 1.00 73.56 396 PHE A O 1
ATOM 3100 N N . ASP A 1 397 ? 13.543 12.245 -10.165 1.00 81.81 397 ASP A N 1
ATOM 3101 C CA . ASP A 1 397 ? 13.066 12.542 -8.827 1.00 81.81 397 ASP A CA 1
ATOM 3102 C C . ASP A 1 397 ? 13.936 13.669 -8.256 1.00 81.81 397 ASP A C 1
ATOM 3104 O O . ASP A 1 397 ? 15.120 13.487 -7.933 1.00 81.81 397 ASP A O 1
ATOM 3108 N N . GLU A 1 398 ? 13.382 14.879 -8.208 1.00 79.44 398 GLU A N 1
ATOM 3109 C CA . GLU A 1 398 ? 14.129 16.063 -7.770 1.00 79.44 398 GLU A CA 1
ATOM 3110 C C . GLU A 1 398 ? 14.475 15.967 -6.278 1.00 79.44 398 GLU A C 1
ATOM 3112 O O . GLU A 1 398 ? 15.582 16.329 -5.857 1.00 79.44 398 GLU A O 1
ATOM 3117 N N . LYS A 1 399 ? 13.558 15.406 -5.481 1.00 85.12 399 LYS A N 1
ATOM 3118 C CA . LYS A 1 399 ? 13.737 15.202 -4.040 1.00 85.12 399 LYS A CA 1
ATOM 3119 C C . LYS A 1 399 ? 14.895 14.235 -3.779 1.00 85.12 399 LYS A C 1
ATOM 3121 O O . LYS A 1 399 ? 15.712 14.482 -2.891 1.00 85.12 399 LYS A O 1
ATOM 3126 N N . LEU A 1 400 ? 15.028 13.179 -4.583 1.00 87.56 400 LEU A N 1
ATOM 3127 C CA . LEU A 1 400 ? 16.100 12.194 -4.447 1.00 87.56 400 LEU A CA 1
ATOM 3128 C C . LEU A 1 400 ? 17.450 12.801 -4.827 1.00 87.56 400 LEU A C 1
ATOM 3130 O O . LEU A 1 400 ? 18.437 12.627 -4.114 1.00 87.56 400 LEU A O 1
ATOM 3134 N N . ASN A 1 401 ? 17.503 13.594 -5.898 1.00 83.81 401 ASN A N 1
ATOM 3135 C CA . ASN A 1 401 ? 18.726 14.311 -6.263 1.00 83.81 401 ASN A CA 1
ATOM 3136 C C . ASN A 1 401 ? 19.166 15.305 -5.173 1.00 83.81 401 ASN A C 1
ATOM 3138 O O . ASN A 1 401 ? 20.367 15.458 -4.916 1.00 83.81 401 ASN A O 1
ATOM 3142 N N . LYS A 1 402 ? 18.218 15.953 -4.484 1.00 85.00 402 LYS A N 1
ATOM 3143 C CA . LYS A 1 402 ? 18.515 16.789 -3.312 1.00 85.00 402 LYS A CA 1
ATOM 3144 C C . LYS A 1 402 ? 19.081 15.960 -2.155 1.00 85.00 402 LYS A C 1
ATOM 3146 O O . LYS A 1 402 ? 20.078 16.367 -1.560 1.00 85.00 402 LYS A O 1
ATOM 3151 N N . LEU A 1 403 ? 18.512 14.784 -1.878 1.00 88.50 403 LEU A N 1
ATOM 3152 C CA . LEU A 1 403 ? 19.035 13.857 -0.868 1.00 88.50 403 LEU A CA 1
ATOM 3153 C C . LEU A 1 403 ? 20.502 13.492 -1.160 1.00 88.50 403 LEU A C 1
ATOM 3155 O O . LEU A 1 403 ? 21.348 13.576 -0.270 1.00 88.50 403 LEU A O 1
ATOM 3159 N N . PHE A 1 404 ? 20.837 13.173 -2.413 1.00 88.94 404 PHE A N 1
ATOM 3160 C CA . PHE A 1 404 ? 22.212 12.851 -2.808 1.00 88.94 404 PHE A CA 1
ATOM 3161 C C . PHE A 1 404 ? 23.178 14.032 -2.703 1.00 88.94 404 PHE A C 1
ATOM 3163 O O . PHE A 1 404 ? 24.279 13.893 -2.169 1.00 88.94 404 PHE A O 1
ATOM 3170 N N . SER A 1 405 ? 22.773 15.198 -3.203 1.00 85.19 405 SER A N 1
ATOM 3171 C CA . SER A 1 405 ? 23.647 16.374 -3.271 1.00 85.19 405 SER A CA 1
ATOM 3172 C C . SER A 1 405 ? 23.857 17.063 -1.921 1.00 85.19 405 SER A C 1
ATOM 3174 O O . SER A 1 405 ? 24.949 17.570 -1.670 1.00 85.19 405 SER A O 1
ATOM 3176 N N . VAL A 1 406 ? 22.844 17.077 -1.051 1.00 83.75 406 VAL A N 1
ATOM 3177 C CA . VAL A 1 406 ? 22.866 17.841 0.207 1.00 83.75 406 VAL A CA 1
ATOM 3178 C C . VAL A 1 406 ? 23.146 16.951 1.415 1.00 83.75 406 VAL A C 1
ATOM 3180 O O . VAL A 1 406 ? 23.970 17.311 2.257 1.00 83.75 406 VAL A O 1
ATOM 3183 N N . VAL A 1 407 ? 22.468 15.803 1.503 1.00 85.94 407 VAL A N 1
ATOM 3184 C CA . VAL A 1 407 ? 22.475 14.956 2.706 1.00 85.94 407 VAL A CA 1
ATOM 3185 C C . VAL A 1 407 ? 23.566 13.899 2.616 1.00 85.94 407 VAL A C 1
ATOM 3187 O O . VAL A 1 407 ? 24.436 13.838 3.478 1.00 85.94 407 VAL A O 1
ATOM 3190 N N . LEU A 1 408 ? 23.547 13.087 1.558 1.00 88.12 408 LEU A N 1
ATOM 3191 C CA . LEU A 1 408 ? 24.514 12.004 1.384 1.00 88.12 408 LEU A CA 1
ATOM 3192 C C . LEU A 1 408 ? 25.888 12.515 0.931 1.00 88.12 408 LEU A C 1
ATOM 3194 O O . LEU A 1 408 ? 26.890 11.860 1.199 1.00 88.12 408 LEU A O 1
ATOM 3198 N N . GLN A 1 409 ? 25.933 13.658 0.233 1.00 89.75 409 GLN A N 1
ATOM 3199 C CA . GLN A 1 409 ? 27.150 14.284 -0.309 1.00 89.75 409 GLN A CA 1
ATOM 3200 C C . GLN A 1 409 ? 28.040 13.312 -1.101 1.00 89.75 409 GLN A C 1
ATOM 3202 O O . GLN A 1 409 ? 29.263 13.448 -1.154 1.00 89.75 409 GLN A O 1
ATOM 3207 N N . ARG A 1 410 ? 27.415 12.325 -1.745 1.00 89.12 410 ARG A N 1
ATOM 3208 C CA . ARG A 1 410 ? 28.073 11.342 -2.606 1.00 89.12 410 ARG A CA 1
ATOM 3209 C C . ARG A 1 410 ? 27.304 11.175 -3.901 1.00 89.12 410 ARG A C 1
ATOM 3211 O O . ARG A 1 410 ? 26.140 11.552 -4.006 1.00 89.12 410 ARG A O 1
ATOM 3218 N N . ARG A 1 411 ? 27.980 10.614 -4.898 1.00 85.94 411 ARG A N 1
ATOM 3219 C CA . ARG A 1 411 ? 27.327 10.221 -6.143 1.00 85.94 411 ARG A CA 1
ATOM 3220 C C . ARG A 1 411 ? 26.548 8.919 -5.933 1.00 85.94 411 ARG A C 1
ATOM 3222 O O . ARG A 1 411 ? 26.992 8.100 -5.130 1.00 85.94 411 ARG A O 1
ATOM 3229 N N . PRO A 1 412 ? 25.415 8.744 -6.625 1.00 88.25 412 PRO A N 1
ATOM 3230 C CA . PRO A 1 412 ? 24.770 7.448 -6.739 1.00 88.25 412 PRO A CA 1
ATOM 3231 C C . PRO A 1 412 ? 25.735 6.408 -7.317 1.00 88.25 412 PRO A C 1
ATOM 3233 O O . PRO A 1 412 ? 26.414 6.676 -8.309 1.00 88.25 412 PRO A O 1
ATOM 3236 N N . ASP A 1 413 ? 25.779 5.242 -6.688 1.00 89.00 413 ASP A N 1
ATOM 3237 C CA . ASP A 1 413 ? 26.514 4.069 -7.144 1.00 89.00 413 ASP A CA 1
ATOM 3238 C C . ASP A 1 413 ? 25.758 3.400 -8.309 1.00 89.00 413 ASP A C 1
ATOM 3240 O O . ASP A 1 413 ? 24.523 3.384 -8.343 1.00 89.00 413 ASP A O 1
ATOM 3244 N N . GLU A 1 414 ? 26.496 2.842 -9.269 1.00 86.75 414 GLU A N 1
ATOM 3245 C CA . GLU A 1 414 ? 25.930 1.956 -10.293 1.00 86.75 414 GLU A CA 1
ATOM 3246 C C . GLU A 1 414 ? 25.669 0.558 -9.704 1.00 86.75 414 GLU A C 1
ATOM 3248 O O . GLU A 1 414 ? 26.294 0.170 -8.717 1.00 86.75 414 GLU A O 1
ATOM 3253 N N . ASN A 1 415 ? 24.773 -0.216 -10.327 1.00 88.12 415 ASN A N 1
ATOM 3254 C CA . ASN A 1 415 ? 24.421 -1.585 -9.918 1.00 88.12 415 ASN A CA 1
ATOM 3255 C C . ASN A 1 415 ? 23.756 -1.695 -8.533 1.00 88.12 415 ASN A C 1
ATOM 3257 O O . ASN A 1 415 ? 23.833 -2.737 -7.885 1.00 88.12 415 ASN A O 1
ATOM 3261 N N . VAL A 1 416 ? 23.087 -0.637 -8.071 1.00 91.75 416 VAL A N 1
ATOM 3262 C CA . VAL A 1 416 ? 22.235 -0.689 -6.875 1.00 91.75 416 VAL A CA 1
ATOM 3263 C C . VAL A 1 416 ? 20.801 -0.973 -7.297 1.00 91.75 416 VAL A C 1
ATOM 3265 O O . VAL A 1 416 ? 20.281 -0.282 -8.172 1.00 91.75 416 VAL A O 1
ATOM 3268 N N . ASN A 1 417 ? 20.156 -1.953 -6.657 1.00 93.44 417 ASN A N 1
ATOM 3269 C CA . ASN A 1 417 ? 18.752 -2.273 -6.910 1.00 93.44 417 ASN A CA 1
ATOM 3270 C C . ASN A 1 417 ? 17.874 -1.026 -6.711 1.00 93.44 417 ASN A C 1
ATOM 3272 O O . ASN A 1 417 ? 17.875 -0.425 -5.636 1.00 93.44 417 ASN A O 1
ATOM 3276 N N . SER A 1 418 ? 17.129 -0.642 -7.745 1.00 94.50 418 SER A N 1
ATOM 3277 C CA . SER A 1 418 ? 16.261 0.535 -7.734 1.00 94.50 418 SER A CA 1
ATOM 3278 C C . SER A 1 418 ? 14.958 0.326 -6.965 1.00 94.50 418 SER A C 1
ATOM 3280 O O . SER A 1 418 ? 14.233 1.299 -6.776 1.00 94.50 418 SER A O 1
ATOM 3282 N N . VAL A 1 419 ? 14.637 -0.893 -6.517 1.00 95.31 419 VAL A N 1
ATOM 3283 C CA . VAL A 1 419 ? 13.522 -1.145 -5.590 1.00 95.31 419 VAL A CA 1
ATOM 3284 C C . VAL A 1 419 ?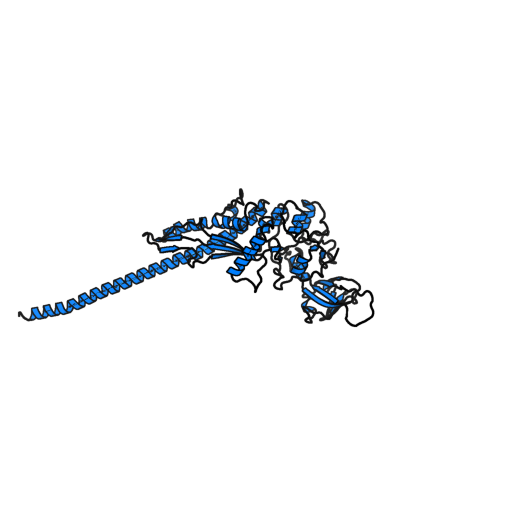 13.744 -0.358 -4.298 1.00 95.31 419 VAL A C 1
ATOM 3286 O O . VAL A 1 419 ? 14.802 -0.456 -3.681 1.00 95.31 419 VAL A O 1
ATOM 3289 N N . ASP A 1 420 ? 12.746 0.423 -3.891 1.00 95.31 420 ASP A N 1
ATOM 3290 C CA . ASP A 1 420 ? 12.850 1.439 -2.843 1.00 95.31 420 ASP A CA 1
ATOM 3291 C C . ASP A 1 420 ? 13.501 0.974 -1.534 1.00 95.31 420 ASP A C 1
ATOM 3293 O O . ASP A 1 420 ? 14.501 1.554 -1.113 1.00 95.31 420 ASP A O 1
ATOM 3297 N N . TYR A 1 421 ? 12.989 -0.075 -0.894 1.00 94.75 421 TYR A N 1
ATOM 3298 C CA . TYR A 1 421 ? 13.533 -0.555 0.377 1.00 94.75 421 TYR A CA 1
ATOM 3299 C C . TYR A 1 421 ? 14.951 -1.126 0.229 1.00 94.75 421 TYR A C 1
ATOM 3301 O O . TYR A 1 421 ? 15.777 -0.945 1.123 1.00 94.75 421 TYR A O 1
ATOM 3309 N N . CYS A 1 422 ? 15.281 -1.745 -0.911 1.00 95.31 422 CYS A N 1
ATOM 3310 C CA . CYS A 1 422 ? 16.639 -2.218 -1.191 1.00 95.31 422 CYS A CA 1
ATOM 3311 C C . CYS A 1 422 ? 17.607 -1.064 -1.429 1.00 95.31 422 CYS A C 1
ATOM 3313 O O . CYS A 1 422 ? 18.721 -1.061 -0.903 1.00 95.31 422 CYS A O 1
ATOM 3315 N N . PHE A 1 423 ? 17.158 -0.055 -2.170 1.00 95.12 423 PHE A N 1
ATOM 3316 C CA . PHE A 1 423 ? 17.907 1.166 -2.393 1.00 95.12 423 PHE A CA 1
ATOM 3317 C C . PHE A 1 423 ? 18.196 1.866 -1.061 1.00 95.12 423 PHE A C 1
ATOM 3319 O O . PHE A 1 423 ? 19.345 2.172 -0.745 1.00 95.12 423 PHE A O 1
ATOM 3326 N N . LEU A 1 424 ? 17.171 2.069 -0.230 1.00 94.88 424 LEU A N 1
ATOM 3327 C CA . LEU A 1 424 ? 17.325 2.674 1.090 1.00 94.88 424 LEU A CA 1
ATOM 3328 C C . LEU A 1 424 ? 18.252 1.859 1.996 1.00 94.88 424 LEU A C 1
ATOM 3330 O O . LEU A 1 424 ? 19.109 2.450 2.646 1.00 94.88 424 LEU A O 1
ATOM 3334 N N . ALA A 1 425 ? 18.145 0.530 2.009 1.00 94.50 425 ALA A N 1
ATOM 3335 C CA . ALA A 1 425 ? 19.041 -0.319 2.792 1.00 94.50 425 ALA A CA 1
ATOM 3336 C C . ALA A 1 425 ? 20.508 -0.208 2.339 1.00 94.50 425 ALA A C 1
ATOM 3338 O O . ALA A 1 425 ? 21.401 -0.202 3.180 1.00 94.50 425 ALA A O 1
ATOM 3339 N N . HIS A 1 426 ? 20.782 -0.040 1.040 1.00 93.88 426 HIS A N 1
ATOM 3340 C CA . HIS A 1 426 ? 22.147 0.197 0.550 1.00 93.88 426 HIS A CA 1
ATOM 3341 C C . HIS A 1 426 ? 22.710 1.544 1.020 1.00 93.88 426 HIS A C 1
ATOM 3343 O O . HIS A 1 426 ? 23.855 1.635 1.471 1.00 93.88 426 HIS A O 1
ATOM 3349 N N . TYR A 1 427 ? 21.915 2.615 0.924 1.00 93.75 427 TYR A N 1
ATOM 3350 C CA . TYR A 1 427 ? 22.386 3.957 1.280 1.00 93.75 427 TYR A CA 1
ATOM 3351 C C . TYR A 1 427 ? 22.354 4.246 2.789 1.00 93.75 427 TYR A C 1
ATOM 3353 O O . TYR A 1 427 ? 23.107 5.113 3.241 1.00 93.75 427 TYR A O 1
ATOM 3361 N N . PHE A 1 428 ? 21.546 3.501 3.550 1.00 93.94 428 PHE A N 1
ATOM 3362 C CA . PHE A 1 428 ? 21.319 3.644 4.989 1.00 93.94 428 PHE A CA 1
ATOM 3363 C C . PHE A 1 428 ? 21.300 2.266 5.704 1.00 93.94 428 PHE A C 1
ATOM 3365 O O . PHE A 1 428 ? 20.283 1.886 6.290 1.00 93.94 428 PHE A O 1
ATOM 3372 N N . PRO A 1 429 ? 22.420 1.515 5.712 1.00 89.44 429 PRO A N 1
ATOM 3373 C CA . PRO A 1 429 ? 22.470 0.093 6.101 1.00 89.44 429 PRO A CA 1
ATOM 3374 C C . PRO A 1 429 ? 22.134 -0.223 7.566 1.00 89.44 429 PRO A C 1
ATOM 3376 O O . PRO A 1 429 ? 21.938 -1.380 7.916 1.00 89.44 429 PRO A O 1
ATOM 3379 N N . GLU A 1 430 ? 22.045 0.788 8.429 1.00 89.81 430 GLU A N 1
ATOM 3380 C CA . GLU A 1 430 ? 21.694 0.635 9.849 1.00 89.81 430 GLU A CA 1
ATOM 3381 C C . GLU A 1 430 ? 20.231 1.000 10.151 1.00 89.81 430 GLU A C 1
ATOM 3383 O O . GLU A 1 430 ? 19.804 0.946 11.303 1.00 89.81 430 GLU A O 1
ATOM 3388 N N . LYS A 1 431 ? 19.465 1.435 9.141 1.00 92.94 431 LYS A N 1
ATOM 3389 C CA . LYS A 1 431 ? 18.096 1.937 9.328 1.00 92.94 431 LYS A CA 1
ATOM 3390 C C . LYS A 1 431 ? 17.017 0.901 9.061 1.00 92.94 431 LYS A C 1
ATOM 3392 O O . LYS A 1 431 ? 15.964 0.988 9.679 1.00 92.94 431 LYS A O 1
ATOM 3397 N N . LEU A 1 432 ? 17.269 -0.051 8.169 1.00 94.06 432 LEU A N 1
ATOM 3398 C CA . LEU A 1 432 ? 16.318 -1.099 7.810 1.00 94.06 432 LEU A CA 1
ATOM 3399 C C . LEU A 1 432 ? 16.888 -2.469 8.159 1.00 94.06 432 LEU A C 1
ATOM 3401 O O . LEU A 1 432 ? 18.079 -2.719 7.985 1.00 94.06 432 LEU A O 1
ATOM 3405 N N . THR A 1 433 ? 16.025 -3.366 8.624 1.00 92.12 433 THR A N 1
ATOM 3406 C CA . THR A 1 433 ? 16.372 -4.770 8.853 1.00 92.12 433 THR A CA 1
ATOM 3407 C C . THR A 1 433 ? 15.710 -5.632 7.789 1.00 92.12 433 THR A C 1
ATOM 3409 O O . THR A 1 433 ? 14.571 -6.055 7.951 1.00 92.12 433 THR A O 1
ATOM 3412 N N . ILE A 1 434 ? 16.435 -5.909 6.709 1.00 89.00 434 ILE A N 1
ATOM 3413 C CA . ILE A 1 434 ? 15.958 -6.778 5.629 1.00 89.00 434 ILE A CA 1
ATOM 3414 C C . ILE A 1 434 ? 16.628 -8.138 5.799 1.00 89.00 434 ILE A C 1
ATOM 3416 O O . ILE A 1 434 ? 17.845 -8.269 5.666 1.00 89.00 434 ILE A O 1
ATOM 3420 N N . THR A 1 435 ? 15.841 -9.129 6.199 1.00 74.69 435 THR A N 1
ATOM 3421 C CA . THR A 1 435 ? 16.293 -10.481 6.534 1.00 74.69 435 THR A CA 1
ATOM 3422 C C . THR A 1 435 ? 16.239 -11.427 5.349 1.00 74.69 435 THR A C 1
ATOM 3424 O O . THR A 1 435 ? 17.026 -12.374 5.292 1.00 74.69 435 THR A O 1
ATOM 3427 N N . GLN A 1 436 ? 15.364 -11.172 4.380 1.00 63.28 436 GLN A N 1
ATOM 3428 C CA . GLN A 1 436 ? 15.330 -11.959 3.162 1.00 63.28 436 GLN A CA 1
ATOM 3429 C C . GLN A 1 436 ? 16.458 -11.534 2.209 1.00 63.28 436 GLN A C 1
ATOM 3431 O O . GLN A 1 436 ? 16.815 -10.360 2.105 1.00 63.28 436 GLN A O 1
ATOM 3436 N N . ASN A 1 437 ? 16.974 -12.480 1.417 1.00 74.06 437 ASN A N 1
ATOM 3437 C CA . ASN A 1 437 ? 17.932 -12.218 0.328 1.00 74.06 437 ASN A CA 1
ATOM 3438 C C . ASN A 1 437 ? 17.327 -11.396 -0.836 1.00 74.06 437 ASN A C 1
ATOM 3440 O O . ASN A 1 437 ? 17.839 -11.438 -1.950 1.00 74.06 437 ASN A O 1
ATOM 3444 N N . LEU A 1 438 ? 16.250 -10.645 -0.592 1.00 77.31 438 LEU A N 1
ATOM 3445 C CA . LEU A 1 438 ? 15.545 -9.802 -1.555 1.00 77.31 438 LEU A CA 1
ATOM 3446 C C . LEU A 1 438 ? 16.479 -8.795 -2.220 1.00 77.31 438 LEU A C 1
ATOM 3448 O O . LEU A 1 438 ? 16.458 -8.652 -3.438 1.00 77.31 438 LEU A O 1
ATOM 3452 N N . CYS A 1 439 ? 17.321 -8.139 -1.422 1.00 86.69 439 CYS A N 1
ATOM 3453 C CA . CYS A 1 439 ? 18.191 -7.063 -1.893 1.00 86.69 439 CYS A CA 1
ATOM 3454 C C . CYS A 1 439 ? 19.592 -7.529 -2.305 1.00 86.69 439 CYS A C 1
ATOM 3456 O O . CYS A 1 439 ? 20.332 -6.754 -2.900 1.00 86.69 439 CYS A O 1
ATOM 3458 N N . ASN A 1 440 ? 19.943 -8.790 -2.030 1.00 84.38 440 ASN A N 1
ATOM 3459 C CA . ASN A 1 440 ? 21.258 -9.372 -2.331 1.00 84.38 440 ASN A CA 1
ATOM 3460 C C . ASN A 1 440 ? 21.295 -10.108 -3.679 1.00 84.38 440 ASN A C 1
ATOM 3462 O O . ASN A 1 440 ? 22.209 -10.893 -3.935 1.00 84.38 440 ASN A O 1
ATOM 3466 N N . LYS A 1 441 ? 20.278 -9.915 -4.518 1.00 87.56 441 LYS A N 1
ATOM 3467 C CA . LYS A 1 441 ? 20.220 -10.514 -5.849 1.00 87.56 441 LYS A CA 1
ATOM 3468 C C . LYS A 1 441 ? 21.082 -9.734 -6.829 1.00 87.56 441 LYS A C 1
ATOM 3470 O O . LYS A 1 441 ? 21.308 -8.537 -6.662 1.00 87.56 441 LYS A O 1
ATOM 3475 N N . GLU A 1 442 ? 21.523 -10.425 -7.871 1.00 90.62 442 GLU A N 1
ATOM 3476 C CA . GLU A 1 442 ? 22.137 -9.779 -9.024 1.00 90.62 442 GLU A CA 1
ATOM 3477 C C . GLU A 1 442 ? 21.115 -8.859 -9.701 1.00 90.62 442 GLU A C 1
ATOM 3479 O O . GLU A 1 442 ? 19.934 -9.200 -9.817 1.00 90.62 442 GLU A O 1
ATOM 3484 N N . VAL A 1 443 ? 21.568 -7.672 -10.100 1.00 92.75 443 VAL A N 1
ATOM 3485 C CA . VAL A 1 443 ? 20.727 -6.655 -10.728 1.00 92.75 443 VAL A CA 1
ATOM 3486 C C . VAL A 1 443 ? 21.273 -6.274 -12.089 1.00 92.75 443 VAL A C 1
ATOM 3488 O O . VAL A 1 443 ? 22.482 -6.235 -12.311 1.00 92.75 443 VAL A O 1
ATOM 3491 N N . TYR A 1 444 ? 20.357 -5.942 -12.984 1.00 92.38 444 TYR A N 1
ATOM 3492 C CA . TYR A 1 444 ? 20.632 -5.708 -14.391 1.00 92.38 444 TYR A CA 1
ATOM 3493 C C . TYR A 1 444 ? 20.113 -4.339 -14.805 1.00 92.38 444 TYR A C 1
ATOM 3495 O O . TYR A 1 444 ? 19.096 -3.872 -14.286 1.00 92.38 444 TYR A O 1
ATOM 3503 N N . ARG A 1 445 ? 20.794 -3.689 -15.755 1.00 90.88 445 ARG A N 1
ATOM 3504 C CA . ARG A 1 445 ? 20.296 -2.430 -16.331 1.00 90.88 445 ARG A CA 1
ATOM 3505 C C . ARG A 1 445 ? 19.025 -2.722 -17.115 1.00 90.88 445 ARG A C 1
ATOM 3507 O O . ARG A 1 445 ? 18.972 -3.702 -17.850 1.00 90.88 445 ARG A O 1
ATOM 3514 N N . VAL A 1 446 ? 18.025 -1.858 -16.998 1.00 90.44 446 VAL A N 1
ATOM 3515 C CA . VAL A 1 446 ? 16.790 -1.988 -17.781 1.00 90.44 446 VAL A CA 1
ATOM 3516 C C . VAL A 1 446 ? 16.880 -1.129 -19.042 1.00 90.44 446 VAL A C 1
ATOM 3518 O O . VAL A 1 446 ? 17.004 0.103 -18.961 1.00 90.44 446 VAL A O 1
ATOM 3521 N N . TYR A 1 447 ? 16.779 -1.772 -20.207 1.00 85.69 447 TYR A N 1
ATOM 3522 C CA . TYR A 1 447 ? 16.744 -1.095 -21.499 1.00 85.69 447 TYR A CA 1
ATOM 3523 C C . TYR A 1 447 ? 15.582 -0.104 -21.583 1.00 85.69 447 TYR A C 1
ATOM 3525 O O . TYR A 1 447 ? 14.507 -0.296 -21.017 1.00 85.69 447 TYR A O 1
ATOM 3533 N N . GLY A 1 448 ? 15.799 0.987 -22.315 1.00 82.06 448 GLY A N 1
ATOM 3534 C CA . GLY A 1 448 ? 14.799 2.036 -22.505 1.00 82.06 448 GLY A CA 1
ATOM 3535 C C . GLY A 1 448 ? 14.754 3.081 -21.392 1.00 82.06 448 GLY A C 1
ATOM 3536 O O . GLY A 1 448 ? 14.491 4.246 -21.678 1.00 82.06 448 GLY A O 1
ATOM 3537 N N . ILE A 1 449 ? 15.090 2.700 -20.156 1.00 85.19 449 ILE A N 1
ATOM 3538 C CA . ILE A 1 449 ? 15.056 3.592 -18.988 1.00 85.19 449 ILE A CA 1
ATOM 3539 C C . ILE A 1 449 ? 16.457 4.116 -18.676 1.00 85.19 449 ILE A C 1
ATOM 3541 O O . ILE A 1 449 ? 16.681 5.327 -18.699 1.00 85.19 449 ILE A O 1
ATOM 3545 N N . SER A 1 450 ? 17.416 3.210 -18.463 1.00 82.56 450 SER A N 1
ATOM 3546 C CA . SER A 1 450 ? 18.815 3.565 -18.173 1.00 82.56 450 SER A CA 1
ATOM 3547 C C . SER A 1 450 ? 19.555 4.145 -19.383 1.00 82.56 450 SER A C 1
ATOM 3549 O O . SER A 1 450 ? 20.487 4.935 -19.224 1.00 82.56 450 SER A O 1
ATOM 3551 N N . ASP A 1 451 ? 19.114 3.785 -20.592 1.00 73.12 451 ASP A N 1
ATOM 3552 C CA . ASP A 1 451 ? 19.776 4.126 -21.860 1.00 73.12 451 ASP A CA 1
ATOM 3553 C C . ASP A 1 451 ? 18.910 5.026 -22.755 1.00 73.12 451 ASP A C 1
ATOM 3555 O O . ASP A 1 451 ? 19.074 5.059 -23.976 1.00 73.12 451 ASP A O 1
ATOM 3559 N N . SER A 1 452 ? 17.950 5.736 -22.157 1.00 66.81 452 SER A N 1
ATOM 3560 C CA . SER A 1 452 ? 17.063 6.629 -22.897 1.00 66.81 452 SER A CA 1
ATOM 3561 C C . SER A 1 452 ? 17.873 7.719 -23.628 1.00 66.81 452 SER A C 1
ATOM 3563 O O . SER A 1 452 ? 18.699 8.383 -22.991 1.00 66.81 452 SER A O 1
ATOM 3565 N N . PRO A 1 453 ? 17.637 7.966 -24.936 1.00 58.81 453 PRO A N 1
ATOM 3566 C CA . PRO A 1 453 ? 18.362 8.975 -25.720 1.00 58.81 453 PRO A CA 1
ATOM 3567 C C . PRO A 1 453 ? 18.318 10.376 -25.097 1.00 58.81 453 PRO A C 1
ATOM 3569 O O . PRO A 1 453 ? 19.280 11.143 -25.194 1.00 58.81 453 PRO A O 1
ATOM 3572 N N . ASP A 1 454 ? 17.212 10.673 -24.413 1.00 63.69 454 ASP A N 1
ATOM 3573 C CA . ASP A 1 454 ? 16.940 11.955 -23.772 1.00 63.69 454 ASP A CA 1
ATOM 3574 C C . ASP A 1 454 ? 17.546 12.058 -22.359 1.00 63.69 454 ASP A C 1
ATOM 3576 O O . ASP A 1 454 ? 17.618 13.151 -21.798 1.00 63.69 454 ASP A O 1
ATOM 3580 N N . ARG A 1 455 ? 17.987 10.942 -21.756 1.00 68.31 455 ARG A N 1
ATOM 3581 C CA . ARG A 1 455 ? 18.362 10.873 -20.334 1.00 68.31 455 ARG A CA 1
ATOM 3582 C C . ARG A 1 455 ? 19.698 10.147 -20.157 1.00 68.31 455 ARG A C 1
ATOM 3584 O O . ARG A 1 455 ? 19.766 8.933 -20.005 1.00 68.31 455 ARG A O 1
ATOM 3591 N N . LYS A 1 456 ? 20.794 10.911 -20.166 1.00 66.31 456 LYS A N 1
ATOM 3592 C CA . LYS A 1 456 ? 22.143 10.375 -19.908 1.00 66.31 456 LYS A CA 1
ATOM 3593 C C . LYS A 1 456 ? 22.342 10.102 -18.413 1.00 66.31 456 LYS A C 1
ATOM 3595 O O . LYS A 1 456 ? 21.991 10.944 -17.592 1.00 66.31 456 LYS A O 1
ATOM 3600 N N . ASN A 1 457 ? 23.015 8.997 -18.080 1.00 74.06 457 ASN A N 1
ATOM 3601 C CA . ASN A 1 457 ? 23.423 8.631 -16.712 1.00 74.06 457 ASN A CA 1
ATOM 3602 C C . ASN A 1 457 ? 22.246 8.406 -15.738 1.00 74.06 457 ASN A C 1
ATOM 3604 O O . ASN A 1 457 ? 22.261 8.899 -14.603 1.00 74.06 457 ASN A O 1
ATOM 3608 N N . VAL A 1 458 ? 21.222 7.693 -16.208 1.00 81.62 458 VAL A N 1
ATOM 3609 C CA . VAL A 1 458 ? 20.114 7.186 -15.390 1.00 81.62 458 VAL A CA 1
ATOM 3610 C C . VAL A 1 458 ? 20.506 5.814 -14.863 1.00 81.62 458 VAL A C 1
ATOM 3612 O O . VAL A 1 458 ? 20.904 4.948 -15.641 1.00 81.62 458 VAL A O 1
ATOM 3615 N N . TYR A 1 459 ? 20.412 5.616 -13.551 1.00 85.25 459 TYR A N 1
ATOM 3616 C CA . TYR A 1 459 ? 20.767 4.348 -12.915 1.00 85.25 459 TYR A CA 1
ATOM 3617 C C . TYR A 1 459 ? 19.499 3.625 -12.482 1.00 85.25 459 TYR A C 1
ATOM 3619 O O . TYR A 1 459 ? 19.043 3.777 -11.350 1.00 85.25 459 TYR A O 1
ATOM 3627 N N . PHE A 1 460 ? 18.923 2.865 -13.415 1.00 91.00 460 PHE A N 1
ATOM 3628 C CA . PHE A 1 460 ? 17.774 2.011 -13.154 1.00 91.00 460 PHE A CA 1
ATOM 3629 C C . PHE A 1 460 ? 18.147 0.535 -13.319 1.00 91.00 460 PHE A C 1
ATOM 3631 O O . PHE A 1 460 ? 18.416 0.063 -14.432 1.00 91.00 460 PHE A O 1
ATOM 3638 N N . PHE A 1 461 ? 18.187 -0.169 -12.189 1.00 92.75 461 PHE A N 1
ATOM 3639 C CA . PHE A 1 461 ? 18.626 -1.555 -12.092 1.00 92.75 461 PHE A CA 1
ATOM 3640 C C . PHE A 1 461 ? 17.606 -2.388 -11.324 1.00 92.75 461 PHE A C 1
ATOM 3642 O O . PHE A 1 461 ? 17.153 -1.973 -10.259 1.00 92.75 461 PHE A O 1
ATOM 3649 N N . LEU A 1 462 ? 17.280 -3.572 -11.836 1.00 93.69 462 LEU A N 1
ATOM 3650 C CA . LEU A 1 462 ? 16.329 -4.494 -11.214 1.00 93.69 462 LEU A CA 1
ATOM 3651 C C . LEU A 1 462 ? 16.872 -5.916 -11.198 1.00 93.69 462 LEU A C 1
ATOM 3653 O O . LEU A 1 462 ? 17.644 -6.299 -12.077 1.00 93.69 462 LEU A O 1
ATOM 3657 N N . ASP A 1 463 ? 16.436 -6.700 -10.215 1.00 93.38 463 ASP A N 1
ATOM 3658 C CA . ASP A 1 463 ? 16.618 -8.147 -10.240 1.00 93.38 463 ASP A CA 1
ATOM 3659 C C . ASP A 1 463 ? 15.629 -8.810 -11.208 1.00 93.38 463 ASP A C 1
ATOM 3661 O O . ASP A 1 463 ? 14.537 -8.294 -11.469 1.00 93.38 463 ASP A O 1
ATOM 3665 N N . GLU A 1 464 ? 16.015 -9.981 -11.713 1.00 93.12 464 GLU A N 1
ATOM 3666 C CA . GLU A 1 464 ? 15.245 -10.746 -12.700 1.00 93.12 464 GLU A CA 1
ATOM 3667 C C . GLU A 1 464 ? 13.810 -11.022 -12.236 1.00 93.12 464 GLU A C 1
ATOM 3669 O O . GLU A 1 464 ? 12.865 -10.725 -12.961 1.00 93.12 464 GLU A O 1
ATOM 3674 N N . GLN A 1 465 ? 13.628 -11.474 -10.991 1.00 92.81 465 GLN A N 1
ATOM 3675 C CA . GLN A 1 465 ? 12.304 -11.787 -10.445 1.00 92.81 465 GLN A CA 1
ATOM 3676 C C . GLN A 1 465 ? 11.374 -10.561 -10.437 1.00 92.81 465 GLN A C 1
ATOM 3678 O O . GLN A 1 465 ? 10.193 -10.673 -10.778 1.00 92.81 465 GLN A O 1
ATOM 3683 N N . THR A 1 466 ? 11.889 -9.385 -10.066 1.00 93.31 466 THR A N 1
ATOM 3684 C CA . THR A 1 466 ? 11.104 -8.141 -10.079 1.00 93.31 466 THR A CA 1
ATOM 3685 C C . THR A 1 466 ? 10.744 -7.707 -11.494 1.00 93.31 466 THR A C 1
ATOM 3687 O O . THR A 1 466 ? 9.596 -7.324 -11.742 1.00 93.31 466 THR A O 1
ATOM 3690 N N . ALA A 1 467 ? 11.683 -7.808 -12.434 1.00 93.12 467 ALA A N 1
ATOM 3691 C CA . ALA A 1 467 ? 11.425 -7.486 -13.831 1.00 93.12 467 ALA A CA 1
ATOM 3692 C C . ALA A 1 467 ? 10.384 -8.429 -14.453 1.00 93.12 467 ALA A C 1
ATOM 3694 O O . ALA A 1 467 ? 9.406 -7.959 -15.031 1.00 93.12 467 ALA A O 1
ATOM 3695 N N . GLU A 1 468 ? 10.525 -9.742 -14.268 1.00 92.81 468 GLU A N 1
ATOM 3696 C CA . GLU A 1 468 ? 9.595 -10.735 -14.811 1.00 92.81 468 GLU A CA 1
ATOM 3697 C C . GLU A 1 468 ? 8.171 -10.551 -14.293 1.00 92.81 468 GLU A C 1
ATOM 3699 O O . GLU A 1 468 ? 7.210 -10.654 -15.056 1.00 92.81 468 GLU A O 1
ATOM 3704 N N . TYR A 1 469 ? 8.008 -10.248 -13.008 1.00 93.06 469 TYR A N 1
ATOM 3705 C CA . TYR A 1 469 ? 6.677 -10.088 -12.434 1.00 93.06 469 TYR A CA 1
ATOM 3706 C C . TYR A 1 469 ? 5.998 -8.802 -12.895 1.00 93.06 469 TYR A C 1
ATOM 3708 O O . TYR A 1 469 ? 4.828 -8.831 -13.277 1.00 93.06 469 TYR A O 1
ATOM 3716 N N . ILE A 1 470 ? 6.726 -7.683 -12.899 1.00 92.75 470 ILE A N 1
ATOM 3717 C CA . ILE A 1 470 ? 6.164 -6.376 -13.249 1.00 92.75 470 ILE A CA 1
ATOM 3718 C C . ILE A 1 470 ? 6.028 -6.233 -14.766 1.00 92.75 470 ILE A C 1
ATOM 3720 O O . ILE A 1 470 ? 4.957 -5.894 -15.263 1.00 92.75 470 ILE A O 1
ATOM 3724 N N . MET A 1 471 ? 7.095 -6.500 -15.513 1.00 91.38 471 MET A N 1
ATOM 3725 C CA . MET A 1 471 ? 7.142 -6.292 -16.964 1.00 91.38 471 MET A CA 1
ATOM 3726 C C . MET A 1 471 ? 6.614 -7.495 -17.739 1.00 91.38 471 MET A C 1
ATOM 3728 O O . MET A 1 471 ? 6.208 -7.355 -18.887 1.00 91.38 471 MET A O 1
ATOM 3732 N N . GLY A 1 472 ? 6.593 -8.678 -17.122 1.00 88.38 472 GLY A N 1
ATOM 3733 C CA . GLY A 1 472 ? 6.170 -9.912 -17.771 1.00 88.38 472 GLY A CA 1
ATOM 3734 C C . GLY A 1 472 ? 7.260 -10.671 -18.514 1.00 88.38 472 GLY A C 1
ATOM 3735 O O . GLY A 1 472 ? 6.975 -11.743 -19.045 1.00 88.38 472 GLY A O 1
ATOM 3736 N N . THR A 1 473 ? 8.468 -10.115 -18.565 1.00 85.62 473 THR A N 1
ATOM 3737 C CA . THR A 1 473 ? 9.646 -10.680 -19.222 1.00 85.62 473 THR A CA 1
ATOM 3738 C C . THR A 1 473 ? 10.915 -10.094 -18.601 1.00 85.62 473 THR A C 1
ATOM 3740 O O . THR A 1 473 ? 10.900 -8.965 -18.105 1.00 85.62 473 THR A O 1
ATOM 3743 N N . SER A 1 474 ? 12.012 -10.845 -18.658 1.00 86.62 474 SER A N 1
ATOM 3744 C CA . SER A 1 474 ? 13.369 -10.392 -18.343 1.00 86.62 474 SER A CA 1
ATOM 3745 C C . SER A 1 474 ? 14.149 -9.937 -19.585 1.00 86.62 474 SER A C 1
ATOM 3747 O O . SER A 1 474 ? 15.266 -9.450 -19.458 1.00 86.62 474 SER A O 1
ATOM 3749 N N . ASP A 1 475 ? 13.558 -9.995 -20.785 1.00 86.81 475 ASP A N 1
ATOM 3750 C CA . ASP A 1 475 ? 14.213 -9.623 -22.053 1.00 86.81 475 ASP A CA 1
ATOM 3751 C C . ASP A 1 475 ? 14.670 -8.152 -22.111 1.00 86.81 475 ASP A C 1
ATOM 3753 O O . ASP A 1 475 ? 15.554 -7.789 -22.890 1.00 86.81 475 ASP A O 1
ATOM 3757 N N . LEU A 1 476 ? 14.055 -7.285 -21.299 1.00 83.69 476 LEU A N 1
ATOM 3758 C CA . LEU A 1 476 ? 14.439 -5.877 -21.159 1.00 83.69 476 LEU A CA 1
ATOM 3759 C C . LEU A 1 476 ? 15.649 -5.667 -20.235 1.00 83.69 476 LEU A C 1
ATOM 3761 O O . LEU A 1 476 ? 16.081 -4.527 -20.061 1.00 83.69 476 LEU A O 1
ATOM 3765 N N . LEU A 1 477 ? 16.198 -6.731 -19.648 1.00 83.88 477 LEU A N 1
ATOM 3766 C CA . LEU A 1 477 ? 17.383 -6.675 -18.805 1.00 83.88 477 LEU A CA 1
ATOM 3767 C C . LEU A 1 477 ? 18.660 -6.837 -19.631 1.00 83.88 477 LEU A C 1
ATOM 3769 O O . LEU A 1 477 ? 18.792 -7.723 -20.476 1.00 83.88 477 LEU A O 1
ATOM 3773 N N . GLN A 1 478 ? 19.638 -5.985 -19.348 1.00 77.81 478 GLN A N 1
ATOM 3774 C CA . GLN A 1 478 ? 20.983 -6.072 -19.886 1.00 77.81 478 GLN A CA 1
ATOM 3775 C C . GLN A 1 478 ? 21.919 -6.679 -18.844 1.00 77.81 478 GLN A C 1
ATOM 3777 O O . GLN A 1 478 ? 22.098 -6.118 -17.759 1.00 77.81 478 GLN A O 1
ATOM 3782 N N . ILE A 1 479 ? 22.575 -7.782 -19.211 1.00 59.41 479 ILE A N 1
ATOM 3783 C CA . ILE A 1 479 ? 23.748 -8.271 -18.481 1.00 59.41 479 ILE A CA 1
ATOM 3784 C C . ILE A 1 479 ? 24.840 -7.201 -18.602 1.00 59.41 479 ILE A C 1
ATOM 3786 O O . ILE A 1 479 ? 25.227 -6.844 -19.719 1.00 59.41 479 ILE A O 1
ATOM 3790 N N . GLY A 1 480 ? 25.237 -6.650 -17.451 1.00 47.84 480 GLY A N 1
ATOM 3791 C CA . GLY A 1 480 ? 26.224 -5.574 -17.323 1.00 47.84 480 GLY A CA 1
ATOM 3792 C C . GLY A 1 480 ? 27.629 -5.964 -17.751 1.00 47.84 480 GLY A C 1
ATOM 3793 O O . GLY A 1 480 ? 27.991 -7.155 -17.613 1.00 47.84 480 GLY A O 1
#

Organism: Thermococcus gorgonarius (NCBI:txid71997)

Foldseek 3Di:
DPPVVVVVVVVVVVVVVVVVVVVVVVVVVVVVVVVVVVVVVLLVVLVVVLVVLQVLLLVLLQQQLQLLLLLLLCLCLVVLDFQAPDFLFVSSQCCQAPVGDPSRPPDPSCVRNVVSHPPSSLVVVQVVVVVVQKGKDADSVPKDWTWAALFLFKIKIKIKGAWMWMAGNVRHTSDIGMPVPVPGTRMYMDGQAQPKLSLQSSLLVHLDIAGAAAQPQQELVVVSFLKDKWKFFAADQDQKDKDWEPPQWDDDFFKIAGPVDRNGIGGQTDDVNHGGTVCRADVDGGFIKMKGQNCNDPDDDDDDDGGMIMMMRNNSVLLQAFQCDDPDPHRGGHHKHADQQAQASSLSSRLECPCSVVNVVVNVVVCVVVVNADVPHGHGRHIWTFDKAAPDPDGSDVSSVCCCVPPLVHDDDAQFARTVSLNSCVSRVVSHHYPDCQRVAGWFDFPSQQPPPVGDGIRHIHHQVVCCSRNVHCSRGDDD